Protein 1MKF (pdb70)

Foldseek 3Di:
DQWWKAFAAADCVPQDCSVQQCVPQWAPDPPALVSNLVSCVVRCVVPVPSCVSLARMEGEKEFEWDDPVVVLKTKTKDFFQPQAQQKDPLAFKTKKKKKKFADDDPDDDDDFWDKWKWKDAPPDIRTFDPRQWSDDDRTMTMGIDIGGSNRPHGRTMMMMMTNDQGHFIKMKMWTDQDSRHIHIYMYTYDHNPDDMGGFAEEEDQLCQPLVVLAACPCCVVVVQAVVNPRFDWDWPADPVADPKIKIAGNSLSNLQHYPYDGDADQKHWGMKIFQPVVADHKKKKKWKWFDPDDDDPVDGRTIIHMDMKIWDADPNRTDIDDDDVPQWDWDADPDNRMITIIGGSNRNNGTQWMWIGHTRHIYTYGSDDSD/DQWWKAFAAADCVPQDCSLVCLPPFWAPDDPALPSNLVSCVVRCVPPVCSCVSLARMEGEKEFEWDQPVVVLKTKGKDFFQPFEQQWDPDQDKTKKKKKKFADQDPDHDPDFWDKKKWKDAPVGIRTFDPRQWSDDDRGMTMGIDIDGRNSPHGRIMMMMIGNDPGHFIKMWIWTAQDSRHIHIYMYTYDHNVDDMGGFAEEEAALCAPLVVLQACVCCVVCVQAVVSVGFDWDWDADDVADPKTKIAGNSLSNLQHHPYDGDADAKDFGMKIFQLQPADHKKKKKWKWFQPDFDPPVDTDGIIHMDMKIWDQDVRATDIDDDDRDQWDWDADPDRRMITIMGHSNRSNGTQWMWIGGTRYIYTYGSDDND

Nearest PDB structures (foldseek):
  1mkf-assembly1_A  TM=1.003E+00  e=5.801E-85  Murid gammaherpesvirus 4
  8sm1-assembly1_G  TM=2.008E-01  e=3.477E-03  Human herpesvirus 4 strain B95-8
  4exk-assembly1_A-2  TM=4.218E-01  e=1.404E-01  Escherichia coli K-12
  6qub-assembly2_B  TM=1.719E-01  e=2.765E-02  Bifidobacterium bifidum
  5dmy-assembly1_C  TM=1.877E-01  e=1.187E-01  Bifidobacterium bifidum

CATH classification: 2.60.40.1330 (+1 more: 2.60.40.1340)

B-factor: mean 47.82, std 16.49, range [19.04, 99.57]

Sequence (742 aa):
HSSGVSTQSVDLSQIKRGDEIQAHCLTPAETEVTECAGILKDVLSKNLHELQGLCNVKNKMGVPWVSVEELGQEIITGRLPFPSVGGTPVNDLVRVLVVAESNTPEETPEEEFYAYVELQTELYTFGLSDDNVVFTSDYMTVWMIDIPKSYVDVGMLTRATFLEQWPGAKVTVMIPYSSTFTWCGELGAISEESAPQPSLSARSPVCKNSARYSTSKFCEVDGCTAETGMEKMSLLTPFGGPPQQAKMNTCPCYYKYSVSPLPAMDHLILADLAGLDSLTSPVYVMAAYFDSTHENPVRPSSKLYHCALQMTSHDGVWTSTSSEQCPIRLVEGQSQNVLQVRVAPTSMPNLVGVSLMLEGQQYRLEYFGDHHSSGVSTQSVDLSQIKRGDEIQAHCLTPAETEVTECAGILKDVLSKNLHELQGLCNVKNKMGVPWVSVEELGQEIITGRLPFPSVGGTPVNDLVRVLVVAESNTPEETPEEEFYAYVELQTELYTFGLSDDNVVFTSDYMTVWMIDIPKSYVDVGMLTRATFLEQWPGAKVTVMIPYSSTFTWCGELGAISEESAPQPSLSARSPVCKNSARYSTSKFCEVDGCTAETGMEKMSLLTPFGGPPQQAKMNTCPCYYKYSVSPLPAMDHLILADLAGLDSLTSPVYVMAAYFDSTHENPVRPSSKLYHCALQMTSHDGVWTSTSSEQCPIRLVEGQSQNVLQVRVAPTSMPNLVGVSLMLEGQQYRLEYFGDH

GO terms:
  GO:0005515 protein binding (F, IPI)

Solvent-accessible surface area: 32081 Å² total; per-residue (Å²): 217,28,36,26,4,46,11,69,68,42,75,52,89,143,16,112,70,0,85,62,0,32,46,43,0,5,52,51,38,79,45,118,41,97,68,1,26,42,2,0,139,45,2,0,76,147,69,58,74,28,8,72,28,4,3,6,0,51,1,38,22,0,8,13,16,84,51,28,156,96,59,42,43,28,20,0,44,6,149,3,34,3,0,5,10,2,11,3,8,27,11,86,45,8,1,2,0,0,10,0,15,11,83,89,53,172,137,131,36,174,70,153,23,107,10,73,0,28,2,54,13,122,30,41,55,2,26,1,45,127,89,0,34,3,14,94,42,120,31,4,20,0,9,1,0,0,0,16,52,16,13,5,24,77,38,4,30,0,52,0,8,0,70,72,70,13,89,37,2,67,0,18,4,2,3,14,15,34,89,106,1,9,0,0,0,9,1,6,21,26,57,84,159,43,75,79,72,91,13,53,29,44,90,19,30,5,0,128,82,29,74,101,12,45,29,40,140,118,14,142,129,16,30,2,20,38,151,81,27,2,76,87,64,51,95,26,4,61,211,76,26,43,109,14,85,0,77,16,0,23,0,0,0,1,27,30,66,23,124,30,126,41,59,106,43,129,52,3,16,0,2,26,1,36,17,1,101,67,20,131,18,10,0,5,1,1,0,1,21,30,71,87,85,183,92,61,58,7,62,22,42,14,73,3,88,24,16,22,3,30,5,20,43,101,154,65,86,26,66,40,76,102,42,143,130,9,26,3,145,11,37,79,13,195,56,58,51,38,1,24,4,67,5,44,23,111,25,0,73,43,0,6,5,4,2,6,0,0,76,20,0,1,2,5,2,4,0,21,9,73,142,218,26,32,23,3,45,11,70,68,41,73,54,98,142,19,107,79,1,88,60,0,38,40,46,0,6,47,52,41,68,55,111,39,92,73,1,27,38,2,0,144,47,0,3,83,143,65,76,95,23,9,63,26,5,5,6,0,54,1,36,23,0,8,17,17,81,47,42,157,148,117,42,50,27,20,0,46,7,157,5,35,5,0,4,12,4,9,3,37,23,106,35,28,7,1,1,0,0,9,0,15,17,91,101,26,186,153,130,44,135,63,116,21,140,22,97,0,29,1,54,14,101,41,76,52,0,23,0,37,128,86,1,31,5,20,96,41,118,38,5,13,0,4,0,0,1,0,5,37,26,33,5,19,83,46,3,25,1,54,0,19,1,58,59,68,8,67,46,2,50,0,17,2,2,2,17,16,30,82,111,2,8,0,0,0,6,0,4,19,22,64,88,160,48,74,89,67,96,15,51,32,46,96,22,24,8,0,119,98,42,66,95,14,41,12,40,136,70,11,145,122,12,19,0,29,58,156,62,21,4,84,98,57,50,96,28,8,61,203,76,20,49,103,16,80,0,81,20,1,21,0,1,0,1,24,31,58,19,81,8,120,43,47,103,72,126,57,8,16,0,1,22,1,32,12,1,98,66,18,128,15,13,0,4,0,1,0,1,20,16,57,83,93,169,70,47,46,4,80,21,68,4,55,4,85,19,18,19,5,28,3,21,46,101,164,46,83,15,67,37,68,108,53,154,116,4,23,1,150,11,51,66,21,194,57,57,50,39,1,25,3,62,2,40,20,114,25,0,68,48,0,1,6,3,2,4,0,1,79,20,0,2,2,7,2,3,0,15,21,72,160

Secondary structure (DSSP, 8-state):
--SEEEE----TTTSTTHHHHHHHHSSS--SSTHHHHHHHHHHHHH-TTGGGGG-SEEEEEEEE-EEEGGGTEEEEEE----SS----TTS-EEEEEEEEE-PPPSSPPSSPP-EEEEEE-SS-EEEE-GGGEEEEETTEEEEEEEEEGGGSSTTPEEEEEESS--TT-EEEEEEEEETTEEEEEEEEEE-TTSPPB--SEEEEETTSSGGGGSSSTTTTTTT--GGGTS--EEE-S-TTS-SS-EEEESTHHHHHH-SS-----S-EEEEEEE-GGG--S-EEEEEEEE------TTS----EEEEEEEEEEETTEEEE---SS--EEEEE-SSTTEEEEEE-GGGGGGEEEEEEEETTEEEEEESS---/--SEEEE----TTTSTTHHHHHHHTSSS--SSSHHHHHHHHHHTTT-TTGGGGG-SEEEEEEEE-EEEGGGTEEEEEE----SS----SSS-EEEEEEEEE----SSPPSS---EEEEEEETTEEEEE-GGGEEEEETTEEEEEEEEEGGGSSTT-EEEEEESS--TT-EEEEEEEEETTEEEEEEEEEE-TTSPPB--SEEEEETTSSTTTTSSGGGTTTTT-STTTTT--EEE-S-TTS-S-EEEEESTHHHHHH--S-----S-EEEEEEE-TTT--S-EEEEEEEE--S---SSS----EEEEEEEEEEETTEEEE---SS--EEEEE-SSSSEEEEEE-TTTGGGEEEEEEEETTEEEEEESS---

InterPro domains:
  IPR015296 Chemokine-binding M3, viral [PF09213] (38-404)
  IPR015950 Chemokine-binding M3, subdomain 1, viral [G3DSA:2.60.40.1330] (25-234)
  IPR015951 Chemokine-binding M3, subdomain 2, viral [G3DSA:2.60.40.1340] (235-406)
  IPR036323 Chemokine-binding M3 superfamily [SSF82046] (36-406)

Organism: Murid herpesvirus 4 (NCBI:txid33708)

Structure (mmCIF, N/CA/C/O backbone):
data_1MKF
#
_entry.id   1MKF
#
_cell.length_a   140.900
_cell.length_b   67.300
_cell.length_c   93.900
_cell.angle_alpha   90.00
_cell.angle_beta   120.40
_cell.angle_gamma   90.00
#
_symmetry.space_group_name_H-M   'C 1 2 1'
#
loop_
_entity.id
_entity.type
_entity.pdbx_description
1 polymer M3
2 water water
#
loop_
_atom_site.group_PDB
_atom_site.id
_atom_site.type_symbol
_atom_site.label_atom_id
_atom_site.label_alt_id
_atom_site.label_comp_id
_atom_site.label_asym_id
_atom_site.label_entity_id
_atom_site.label_seq_id
_atom_site.pdbx_PDB_ins_code
_atom_site.Cartn_x
_atom_site.Cartn_y
_atom_site.Cartn_z
_atom_site.occupancy
_atom_site.B_iso_or_equiv
_atom_site.auth_seq_id
_atom_site.auth_comp_id
_atom_site.auth_asym_id
_atom_site.auth_atom_id
_atom_site.pdbx_PDB_model_num
ATOM 1 N N . HIS A 1 12 ? 42.650 -11.908 74.192 1.00 59.82 12 HIS A N 1
ATOM 2 C CA . HIS A 1 12 ? 42.181 -10.511 74.410 1.00 58.61 12 HIS A CA 1
ATOM 3 C C . HIS A 1 12 ? 42.794 -9.548 73.392 1.00 55.22 12 HIS A C 1
ATOM 4 O O . HIS A 1 12 ? 43.103 -9.939 72.267 1.00 52.84 12 HIS A O 1
ATOM 11 N N . SER A 1 13 ? 42.964 -8.292 73.796 1.00 51.96 13 SER A N 1
ATOM 12 C CA . SER A 1 13 ? 43.519 -7.268 72.917 1.00 49.27 13 SER A CA 1
ATOM 13 C C . SER A 1 13 ? 45.046 -7.245 72.878 1.00 44.80 13 SER A C 1
ATOM 14 O O . SER A 1 13 ? 45.641 -6.655 71.981 1.00 45.36 13 SER A O 1
ATOM 17 N N . SER A 1 14 ? 45.678 -7.884 73.853 1.00 41.44 14 SER A N 1
ATOM 18 C CA . SER A 1 14 ? 47.132 -7.922 73.903 1.00 38.16 14 SER A CA 1
ATOM 19 C C . SER A 1 14 ? 47.620 -9.114 74.721 1.00 35.46 14 SER A C 1
ATOM 20 O O . SER A 1 14 ? 46.863 -9.696 75.502 1.00 32.46 14 SER A O 1
ATOM 23 N N . GLY A 1 15 ? 48.891 -9.460 74.535 1.00 32.08 15 GLY A N 1
ATOM 24 C CA . GLY A 1 15 ? 49.473 -10.564 75.272 1.00 29.07 15 GLY A CA 1
ATOM 25 C C . GLY A 1 15 ? 50.564 -11.283 74.505 1.00 27.96 15 GLY A C 1
ATOM 26 O O . GLY A 1 15 ? 50.876 -10.947 73.362 1.00 27.68 15 GLY A O 1
ATOM 27 N N . VAL A 1 16 ? 51.151 -12.282 75.151 1.00 27.61 16 VAL A N 1
ATOM 28 C CA . VAL A 1 16 ? 52.207 -13.079 74.551 1.00 25.11 16 VAL A CA 1
ATOM 29 C C . VAL A 1 16 ? 51.802 -14.534 74.723 1.00 28.56 16 VAL A C 1
ATOM 30 O O . VAL A 1 16 ? 51.460 -14.958 75.833 1.00 27.18 16 VAL A O 1
ATOM 34 N N . SER A 1 17 ? 51.829 -15.293 73.630 1.00 28.07 17 SER A N 1
ATOM 35 C CA . SER A 1 17 ? 51.490 -16.710 73.681 1.00 32.06 17 SER A CA 1
ATOM 36 C C . SER A 1 17 ? 52.579 -17.512 72.979 1.00 32.74 17 SER A C 1
ATOM 37 O O . SER A 1 17 ? 53.280 -17.000 72.098 1.00 32.91 17 SER A O 1
ATOM 40 N N . THR A 1 18 ? 52.710 -18.773 73.368 1.00 32.26 18 THR A N 1
ATOM 41 C CA . THR A 1 18 ? 53.711 -19.652 72.781 1.00 31.51 18 THR A CA 1
ATOM 42 C C . THR A 1 18 ? 53.084 -20.980 72.352 1.00 34.02 18 THR A C 1
ATOM 43 O O . THR A 1 18 ? 51.957 -21.295 72.721 1.00 32.61 18 THR A O 1
ATOM 47 N N . GLN A 1 19 ? 53.820 -21.762 71.574 1.00 35.97 19 GLN A N 1
ATOM 48 C CA . GLN A 1 19 ? 53.317 -23.052 71.131 1.00 38.51 19 GLN A CA 1
ATOM 49 C C . GLN A 1 19 ? 54.386 -23.769 70.337 1.00 39.48 19 GLN A C 1
ATOM 50 O O . GLN A 1 19 ? 55.278 -23.137 69.771 1.00 38.29 19 GLN A O 1
ATOM 56 N N . SER A 1 20 ? 54.293 -25.093 70.303 1.00 38.95 20 SER A N 1
ATOM 57 C CA . SER A 1 20 ? 55.239 -25.891 69.553 1.00 40.17 20 SER A CA 1
ATOM 58 C C . SER A 1 20 ? 54.833 -25.798 68.096 1.00 41.00 20 SER A C 1
ATOM 59 O O . SER A 1 20 ? 53.666 -25.560 67.784 1.00 42.60 20 SER A O 1
ATOM 62 N N . VAL A 1 21 ? 55.796 -25.960 67.204 1.00 41.25 21 VAL A N 1
ATOM 63 C CA . VAL A 1 21 ? 55.514 -25.911 65.783 1.00 43.63 21 VAL A CA 1
ATOM 64 C C . VAL A 1 21 ? 56.107 -27.152 65.132 1.00 47.28 21 VAL A C 1
ATOM 65 O O . VAL A 1 21 ? 57.302 -27.421 65.252 1.00 46.49 21 VAL A O 1
ATOM 69 N N . ASP A 1 22 ? 55.250 -27.913 64.458 1.00 51.57 22 ASP A N 1
ATOM 70 C CA . ASP A 1 22 ? 55.655 -29.136 63.772 1.00 54.32 22 ASP A CA 1
ATOM 71 C C . ASP A 1 22 ? 55.158 -29.018 62.341 1.00 55.92 22 ASP A C 1
ATOM 72 O O . ASP A 1 22 ? 53.959 -29.106 62.086 1.00 57.76 22 ASP A O 1
ATOM 77 N N . LEU A 1 23 ? 56.071 -28.802 61.405 1.00 58.18 23 LEU A N 1
ATOM 78 C CA . LEU A 1 23 ? 55.682 -28.663 60.007 1.00 61.66 23 LEU A CA 1
ATOM 79 C C . LEU A 1 23 ? 54.950 -29.890 59.458 1.00 63.54 23 LEU A C 1
ATOM 80 O O . LEU A 1 23 ? 54.619 -29.945 58.273 1.00 63.80 23 LEU A O 1
ATOM 85 N N . SER A 1 24 ? 54.700 -30.865 60.328 1.00 65.36 24 SER A N 1
ATOM 86 C CA . SER A 1 24 ? 54.002 -32.091 59.947 1.00 66.86 24 SER A CA 1
ATOM 87 C C . SER A 1 24 ? 52.491 -31.891 60.008 1.00 67.30 24 SER A C 1
ATOM 88 O O . SER A 1 24 ? 51.758 -32.361 59.140 1.00 67.45 24 SER A O 1
ATOM 91 N N . GLN A 1 25 ? 52.036 -31.190 61.043 1.00 67.39 25 GLN A N 1
ATOM 92 C CA . GLN A 1 25 ? 50.613 -30.942 61.245 1.00 67.63 25 GLN A CA 1
ATOM 93 C C . GLN A 1 25 ? 50.093 -29.822 60.360 1.00 66.21 25 GLN A C 1
ATOM 94 O O . GLN A 1 25 ? 48.885 -29.646 60.215 1.00 66.50 25 GLN A O 1
ATOM 100 N N . ILE A 1 26 ? 51.006 -29.065 59.771 1.00 64.36 26 ILE A N 1
ATOM 101 C CA . ILE A 1 26 ? 50.621 -27.956 58.916 1.00 63.60 26 ILE A CA 1
ATOM 102 C C . ILE A 1 26 ? 50.587 -28.382 57.458 1.00 63.53 26 ILE A C 1
ATOM 103 O O . ILE A 1 26 ? 51.581 -28.868 56.922 1.00 63.37 26 ILE A O 1
ATOM 108 N N . LYS A 1 27 ? 49.432 -28.200 56.824 1.00 62.47 27 LYS A N 1
ATOM 109 C CA . LYS A 1 27 ? 49.263 -28.580 55.429 1.00 62.00 27 LYS A CA 1
ATOM 110 C C . LYS A 1 27 ? 50.289 -27.875 54.553 1.00 60.41 27 LYS A C 1
ATOM 111 O O . LYS A 1 27 ? 50.227 -26.656 54.356 1.00 58.84 27 LYS A O 1
ATOM 117 N N . ARG A 1 28 ? 51.230 -28.661 54.034 1.00 57.83 28 ARG A N 1
ATOM 118 C CA . ARG A 1 28 ? 52.294 -28.155 53.179 1.00 56.24 28 ARG A CA 1
ATOM 119 C C . ARG A 1 28 ? 53.159 -27.135 53.922 1.00 55.48 28 ARG A C 1
ATOM 120 O O . ARG A 1 28 ? 53.596 -26.140 53.345 1.00 54.01 28 ARG A O 1
ATOM 128 N N . GLY A 1 29 ? 53.406 -27.398 55.204 1.00 55.86 29 GLY A N 1
ATOM 129 C CA . GLY A 1 29 ? 54.211 -26.500 56.016 1.00 56.89 29 GLY A CA 1
ATOM 130 C C . GLY A 1 29 ? 55.610 -26.313 55.462 1.00 57.76 29 GLY A C 1
ATOM 131 O O . GLY A 1 29 ? 56.102 -25.189 55.335 1.00 56.40 29 GLY A O 1
ATOM 132 N N . ASP A 1 30 ? 56.246 -27.429 55.121 1.00 57.06 30 ASP A N 1
ATOM 133 C CA . ASP A 1 30 ? 57.593 -27.415 54.574 1.00 56.91 30 ASP A CA 1
ATOM 134 C C . ASP A 1 30 ? 57.702 -26.499 53.359 1.00 55.15 30 ASP A C 1
ATOM 135 O O . ASP A 1 30 ? 58.658 -25.731 53.238 1.00 54.92 30 ASP A O 1
ATOM 140 N N . GLU A 1 31 ? 56.724 -26.572 52.463 1.00 53.22 31 GLU A N 1
ATOM 141 C CA . GLU A 1 31 ? 56.738 -25.732 51.272 1.00 52.34 31 GLU A CA 1
ATOM 142 C C . GLU A 1 31 ? 56.508 -24.275 51.649 1.00 52.30 31 GLU A C 1
ATOM 143 O O . GLU A 1 31 ? 57.086 -23.369 51.049 1.00 53.93 31 GLU A O 1
ATOM 149 N N . ILE A 1 32 ? 55.648 -24.046 52.635 1.00 51.26 32 ILE A N 1
ATOM 150 C CA . ILE A 1 32 ? 55.355 -22.686 53.070 1.00 51.09 32 ILE A CA 1
ATOM 151 C C . ILE A 1 32 ? 56.616 -22.044 53.628 1.00 50.03 32 ILE A C 1
ATOM 152 O O . ILE A 1 32 ? 57.020 -20.959 53.209 1.00 48.89 32 ILE A O 1
ATOM 157 N N . GLN A 1 33 ? 57.238 -22.738 54.572 1.00 51.36 33 GLN A N 1
ATOM 158 C CA . GLN A 1 33 ? 58.449 -22.252 55.205 1.00 52.11 33 GLN A CA 1
ATOM 159 C C . GLN A 1 33 ? 59.566 -22.078 54.184 1.00 51.10 33 GLN A C 1
ATOM 160 O O . GLN A 1 33 ? 60.280 -21.076 54.200 1.00 50.68 33 GLN A O 1
ATOM 166 N N . ALA A 1 34 ? 59.702 -23.046 53.284 1.00 49.86 34 ALA A N 1
ATOM 167 C CA . ALA A 1 34 ? 60.750 -22.993 52.271 1.00 48.00 34 ALA A CA 1
ATOM 168 C C . ALA A 1 34 ? 60.497 -22.014 51.136 1.00 46.95 34 ALA A C 1
ATOM 169 O O . ALA A 1 34 ? 61.428 -21.642 50.431 1.00 49.43 34 ALA A O 1
ATOM 171 N N . HIS A 1 35 ? 59.257 -21.582 50.947 1.00 44.80 35 HIS A N 1
ATOM 172 C CA . HIS A 1 35 ? 58.975 -20.662 49.850 1.00 44.69 35 HIS A CA 1
ATOM 173 C C . HIS A 1 35 ? 58.341 -19.338 50.234 1.00 43.19 35 HIS A C 1
ATOM 174 O O . HIS A 1 35 ? 58.388 -18.380 49.460 1.00 42.53 35 HIS A O 1
ATOM 181 N N . CYS A 1 36 ? 57.746 -19.277 51.419 1.00 43.99 36 CYS A N 1
ATOM 182 C CA . CYS A 1 36 ? 57.101 -18.048 51.872 1.00 44.54 36 CYS A CA 1
ATOM 183 C C . CYS A 1 36 ? 57.809 -17.411 53.067 1.00 43.32 36 CYS A C 1
ATOM 184 O O . CYS A 1 36 ? 57.656 -16.217 53.319 1.00 44.36 36 CYS A O 1
ATOM 187 N N . LEU A 1 37 ? 58.561 -18.214 53.811 1.00 42.28 37 LEU A N 1
ATOM 188 C CA . LEU A 1 37 ? 59.272 -17.725 54.985 1.00 42.62 37 LEU A CA 1
ATOM 189 C C . LEU A 1 37 ? 60.780 -17.958 54.903 1.00 41.58 37 LEU A C 1
ATOM 190 O O . LEU A 1 37 ? 61.454 -18.115 55.924 1.00 42.12 37 LEU A O 1
ATOM 195 N N . THR A 1 38 ? 61.293 -17.966 53.677 1.00 39.94 38 THR A N 1
ATOM 196 C CA . THR A 1 38 ? 62.710 -18.163 53.409 1.00 38.47 38 THR A CA 1
ATOM 197 C C . THR A 1 38 ? 63.032 -17.434 52.100 1.00 40.46 38 THR A C 1
ATOM 198 O O . THR A 1 38 ? 62.375 -17.654 51.081 1.00 40.30 38 THR A O 1
ATOM 202 N N . PRO A 1 39 ? 64.035 -16.541 52.108 1.00 40.46 39 PRO A N 1
ATOM 203 C CA . PRO A 1 39 ? 64.323 -15.863 50.841 1.00 41.51 39 PRO A CA 1
ATOM 204 C C . PRO A 1 39 ? 64.743 -16.869 49.771 1.00 41.46 39 PRO A C 1
ATOM 205 O O . PRO A 1 39 ? 65.732 -17.588 49.922 1.00 38.00 39 PRO A O 1
ATOM 209 N N . ALA A 1 40 ? 63.950 -16.927 48.707 1.00 44.61 40 ALA A N 1
ATOM 210 C CA . ALA A 1 40 ? 64.188 -17.833 47.590 1.00 46.35 40 ALA A CA 1
ATOM 211 C C . ALA A 1 40 ? 63.726 -17.131 46.309 1.00 47.57 40 ALA A C 1
ATOM 212 O O . ALA A 1 40 ? 64.173 -16.020 46.023 1.00 47.05 40 ALA A O 1
ATOM 214 N N . GLU A 1 41 ? 62.831 -17.763 45.550 1.00 49.51 41 GLU A N 1
ATOM 215 C CA . GLU A 1 41 ? 62.329 -17.158 44.314 1.00 51.33 41 GLU A CA 1
ATOM 216 C C . GLU A 1 41 ? 61.856 -15.740 44.600 1.00 52.11 41 GLU A C 1
ATOM 217 O O . GLU A 1 41 ? 61.042 -15.529 45.497 1.00 52.49 41 GLU A O 1
ATOM 223 N N . THR A 1 42 ? 62.356 -14.772 43.835 1.00 53.86 42 THR A N 1
ATOM 224 C CA . THR A 1 42 ? 61.972 -13.376 44.032 1.00 55.65 42 THR A CA 1
ATOM 225 C C . THR A 1 42 ? 60.655 -13.009 43.359 1.00 56.75 42 THR A C 1
ATOM 226 O O . THR A 1 42 ? 60.397 -11.838 43.083 1.00 57.55 42 THR A O 1
ATOM 230 N N . GLU A 1 43 ? 59.825 -14.009 43.089 1.00 58.21 43 GLU A N 1
ATOM 231 C CA . GLU A 1 43 ? 58.526 -13.766 42.480 1.00 59.86 43 GLU A CA 1
ATOM 232 C C . GLU A 1 43 ? 57.438 -14.471 43.277 1.00 59.22 43 GLU A C 1
ATOM 233 O O . GLU A 1 43 ? 57.526 -15.666 43.551 1.00 59.58 43 GLU A O 1
ATOM 239 N N . VAL A 1 44 ? 56.418 -13.705 43.648 1.00 59.12 44 VAL A N 1
ATOM 240 C CA . VAL A 1 44 ? 55.287 -14.193 44.432 1.00 58.39 44 VAL A CA 1
ATOM 241 C C . VAL A 1 44 ? 54.715 -15.530 43.966 1.00 57.84 44 VAL A C 1
ATOM 242 O O . VAL A 1 44 ? 54.126 -16.271 44.753 1.00 57.37 44 VAL A O 1
ATOM 246 N N . THR A 1 45 ? 54.891 -15.827 42.685 1.00 57.83 45 THR A N 1
ATOM 247 C CA . THR A 1 45 ? 54.389 -17.060 42.088 1.00 58.56 45 THR A CA 1
ATOM 248 C C . THR A 1 45 ? 54.416 -18.294 42.989 1.00 58.68 45 THR A C 1
ATOM 249 O O . THR A 1 45 ? 53.371 -18.773 43.436 1.00 59.81 45 THR A O 1
ATOM 253 N N . GLU A 1 46 ? 55.612 -18.809 43.243 1.00 58.36 46 GLU A N 1
ATOM 254 C CA . GLU A 1 46 ? 55.788 -20.007 44.056 1.00 58.39 46 GLU A CA 1
ATOM 255 C C . GLU A 1 46 ? 55.085 -19.995 45.414 1.00 56.59 46 GLU A C 1
ATOM 256 O O . GLU A 1 46 ? 54.487 -20.998 45.806 1.00 56.68 46 GLU A O 1
ATOM 262 N N . CYS A 1 47 ? 55.155 -18.880 46.139 1.00 55.20 47 CYS A N 1
ATOM 263 C CA . CYS A 1 47 ? 54.509 -18.814 47.449 1.00 52.31 47 CYS A CA 1
ATOM 264 C C . CYS A 1 47 ? 52.989 -18.676 47.333 1.00 52.33 47 CYS A C 1
ATOM 265 O O . CYS A 1 47 ? 52.245 -19.343 48.056 1.00 50.13 47 CYS A O 1
ATOM 268 N N . ALA A 1 48 ? 52.534 -17.814 46.425 1.00 51.09 48 ALA A N 1
ATOM 269 C CA . ALA A 1 48 ? 51.100 -17.604 46.223 1.00 51.92 48 ALA A CA 1
ATOM 270 C C . ALA A 1 48 ? 50.407 -18.920 45.876 1.00 52.32 48 ALA A C 1
ATOM 271 O O . ALA A 1 48 ? 49.272 -19.176 46.296 1.00 50.60 48 ALA A O 1
ATOM 273 N N . GLY A 1 49 ? 51.099 -19.748 45.102 1.00 52.42 49 GLY A N 1
ATOM 274 C CA . GLY A 1 49 ? 50.543 -21.026 44.713 1.00 51.07 49 GLY A CA 1
ATOM 275 C C . GLY A 1 49 ? 50.236 -21.854 45.936 1.00 51.30 49 GLY A C 1
ATOM 276 O O . GLY A 1 49 ? 49.122 -22.351 46.097 1.00 53.26 49 GLY A O 1
ATOM 277 N N . ILE A 1 50 ? 51.223 -21.998 46.810 1.00 49.64 50 ILE A N 1
ATOM 278 C CA . ILE A 1 50 ? 51.046 -22.782 48.023 1.00 50.24 50 ILE A CA 1
ATOM 279 C C . ILE A 1 50 ? 49.903 -22.242 48.878 1.00 51.75 50 ILE A C 1
ATOM 280 O O . ILE A 1 50 ? 49.016 -22.993 49.295 1.00 51.22 50 ILE A O 1
ATOM 285 N N . LEU A 1 51 ? 49.920 -20.938 49.131 1.00 52.33 51 LEU A N 1
ATOM 286 C CA . LEU A 1 51 ? 48.888 -20.314 49.952 1.00 53.20 51 LEU A CA 1
ATOM 287 C C . LEU A 1 51 ? 47.493 -20.379 49.322 1.00 54.99 51 LEU A C 1
ATOM 288 O O . LEU A 1 51 ? 46.507 -20.597 50.027 1.00 55.10 51 LEU A O 1
ATOM 293 N N . LYS A 1 52 ? 47.411 -20.191 48.005 1.00 56.83 52 LYS A N 1
ATOM 294 C CA . LYS A 1 52 ? 46.130 -20.253 47.297 1.00 58.76 52 LYS A CA 1
ATOM 295 C C . LYS A 1 52 ? 45.439 -21.569 47.641 1.00 58.87 52 LYS A C 1
ATOM 296 O O . LYS A 1 52 ? 44.237 -21.608 47.907 1.00 58.81 52 LYS A O 1
ATOM 302 N N . ASP A 1 53 ? 46.221 -22.643 47.640 1.00 57.67 53 ASP A N 1
ATOM 303 C CA . ASP A 1 53 ? 45.718 -23.968 47.959 1.00 58.59 53 ASP A CA 1
ATOM 304 C C . ASP A 1 53 ? 45.440 -24.141 49.460 1.00 58.12 53 ASP A C 1
ATOM 305 O O . ASP A 1 53 ? 44.310 -24.421 49.869 1.00 58.00 53 ASP A O 1
ATOM 310 N N . VAL A 1 54 ? 46.475 -23.955 50.271 1.00 56.51 54 VAL A N 1
ATOM 311 C CA . VAL A 1 54 ? 46.376 -24.113 51.716 1.00 55.27 54 VAL A CA 1
ATOM 312 C C . VAL A 1 54 ? 45.434 -23.162 52.459 1.00 54.20 54 VAL A C 1
ATOM 313 O O . VAL A 1 54 ? 44.625 -23.607 53.274 1.00 53.21 54 VAL A O 1
ATOM 317 N N . LEU A 1 55 ? 45.533 -21.863 52.193 1.00 53.49 55 LEU A N 1
ATOM 318 C CA . LEU A 1 55 ? 44.690 -20.890 52.890 1.00 54.31 55 LEU A CA 1
ATOM 319 C C . LEU A 1 55 ? 43.218 -20.864 52.495 1.00 54.44 55 LEU A C 1
ATOM 320 O O . LEU A 1 55 ? 42.382 -20.382 53.258 1.00 52.68 55 LEU A O 1
ATOM 325 N N . SER A 1 56 ? 42.898 -21.369 51.308 1.00 55.32 56 SER A N 1
ATOM 326 C CA . SER A 1 56 ? 41.509 -21.411 50.861 1.00 56.61 56 SER A CA 1
ATOM 327 C C . SER A 1 56 ? 40.798 -22.499 51.650 1.00 56.49 56 SER A C 1
ATOM 328 O O . SER A 1 56 ? 39.580 -22.474 51.811 1.00 56.64 56 SER A O 1
ATOM 331 N N . LYS A 1 57 ? 41.578 -23.453 52.142 1.00 57.20 57 LYS A N 1
ATOM 332 C CA . LYS A 1 57 ? 41.046 -24.558 52.924 1.00 58.03 57 LYS A CA 1
ATOM 333 C C . LYS A 1 57 ? 40.940 -24.120 54.382 1.00 57.75 57 LYS A C 1
ATOM 334 O O . LYS A 1 57 ? 39.916 -24.335 55.036 1.00 57.75 57 LYS A O 1
ATOM 340 N N . ASN A 1 58 ? 42.002 -23.494 54.881 1.00 57.16 58 ASN A N 1
ATOM 341 C CA . ASN A 1 58 ? 42.030 -22.993 56.252 1.00 55.26 58 ASN A CA 1
ATOM 342 C C . ASN A 1 58 ? 42.663 -21.610 56.261 1.00 54.94 58 ASN A C 1
ATOM 343 O O . ASN A 1 58 ? 43.872 -21.456 56.425 1.00 53.18 58 ASN A O 1
ATOM 348 N N . LEU A 1 59 ? 41.812 -20.611 56.077 1.00 53.35 59 LEU A N 1
ATOM 349 C CA . LEU A 1 59 ? 42.200 -19.209 56.034 1.00 52.88 59 LEU A CA 1
ATOM 350 C C . LEU A 1 59 ? 43.262 -18.779 57.062 1.00 51.67 59 LEU A C 1
ATOM 351 O O . LEU A 1 59 ? 44.085 -17.909 56.777 1.00 50.76 59 LEU A O 1
ATOM 356 N N . HIS A 1 60 ? 43.251 -19.392 58.242 1.00 49.40 60 HIS A N 1
ATOM 357 C CA . HIS A 1 60 ? 44.195 -19.033 59.299 1.00 47.73 60 HIS A CA 1
ATOM 358 C C . HIS A 1 60 ? 45.295 -20.056 59.562 1.00 45.50 60 HIS A C 1
ATOM 359 O O . HIS A 1 60 ? 45.818 -20.140 60.670 1.00 43.39 60 HIS A O 1
ATOM 366 N N . GLU A 1 61 ? 45.649 -20.824 58.540 1.00 43.33 61 GLU A N 1
ATOM 367 C CA . GLU A 1 61 ? 46.681 -21.842 58.674 1.00 43.19 61 GLU A CA 1
ATOM 368 C C . GLU A 1 61 ? 47.995 -21.263 59.217 1.00 41.07 61 GLU A C 1
ATOM 369 O O . GLU A 1 61 ? 48.567 -21.792 60.167 1.00 39.40 61 GLU A O 1
ATOM 375 N N . LEU A 1 62 ? 48.455 -20.169 58.623 1.00 39.06 62 LEU A N 1
ATOM 376 C CA . LEU A 1 62 ? 49.716 -19.545 59.030 1.00 39.20 62 LEU A CA 1
ATOM 377 C C . LEU A 1 62 ? 49.964 -19.418 60.539 1.00 38.45 62 LEU A C 1
ATOM 378 O O . LEU A 1 62 ? 51.109 -19.531 60.986 1.00 39.17 62 LEU A O 1
ATOM 383 N N . GLN A 1 63 ? 48.913 -19.191 61.322 1.00 37.06 63 GLN A N 1
ATOM 384 C CA . GLN A 1 63 ? 49.059 -19.062 62.775 1.00 38.09 63 GLN A CA 1
ATOM 385 C C . GLN A 1 63 ? 49.788 -20.257 63.403 1.00 37.77 63 GLN A C 1
ATOM 386 O O . GLN A 1 63 ? 50.407 -20.136 64.461 1.00 35.61 63 GLN A O 1
ATOM 392 N N . GLY A 1 64 ? 49.702 -21.413 62.754 1.00 36.78 64 GLY A N 1
ATOM 393 C CA . GLY A 1 64 ? 50.348 -22.605 63.280 1.00 34.76 64 GLY A CA 1
ATOM 394 C C . GLY A 1 64 ? 51.863 -22.550 63.202 1.00 32.61 64 GLY A C 1
ATOM 395 O O . GLY A 1 64 ? 52.566 -23.277 63.901 1.00 30.06 64 GLY A O 1
ATOM 396 N N . LEU A 1 65 ? 52.366 -21.672 62.347 1.00 34.34 65 LEU A N 1
ATOM 397 C CA . LEU A 1 65 ? 53.796 -21.504 62.171 1.00 34.28 65 LEU A CA 1
ATOM 398 C C . LEU A 1 65 ? 54.414 -20.561 63.210 1.00 35.83 65 LEU A C 1
ATOM 399 O O . LEU A 1 65 ? 55.639 -20.455 63.306 1.00 37.08 65 LEU A O 1
ATOM 404 N N . CYS A 1 66 ? 53.573 -19.872 63.981 1.00 33.97 66 CYS A N 1
ATOM 405 C CA . CYS A 1 66 ? 54.074 -18.947 64.993 1.00 32.96 66 CYS A CA 1
ATOM 406 C C . CYS A 1 66 ? 54.476 -19.690 66.267 1.00 32.28 66 CYS A C 1
ATOM 407 O O . CYS A 1 66 ? 53.618 -20.225 66.965 1.00 31.73 66 CYS A O 1
ATOM 410 N N . ASN A 1 67 ? 55.777 -19.739 66.563 1.00 31.29 67 ASN A N 1
ATOM 411 C CA . ASN A 1 67 ? 56.254 -20.387 67.781 1.00 28.72 67 ASN A CA 1
ATOM 412 C C . ASN A 1 67 ? 55.871 -19.467 68.933 1.00 29.70 67 ASN A C 1
ATOM 413 O O . ASN A 1 67 ? 55.538 -19.916 70.035 1.00 29.97 67 ASN A O 1
ATOM 418 N N . VAL A 1 68 ? 55.944 -18.167 68.676 1.00 30.00 68 VAL A N 1
ATOM 419 C CA . VAL A 1 68 ? 55.575 -17.165 69.672 1.00 28.80 68 VAL A CA 1
ATOM 420 C C . VAL A 1 68 ? 54.716 -16.115 68.975 1.00 29.62 68 VAL A C 1
ATOM 421 O O . VAL A 1 68 ? 54.965 -15.769 67.821 1.00 30.95 68 VAL A O 1
ATOM 425 N N . LYS A 1 69 ? 53.689 -15.637 69.668 1.00 31.17 69 LYS A N 1
ATOM 426 C CA . LYS A 1 69 ? 52.809 -14.596 69.141 1.00 31.04 69 LYS A CA 1
ATOM 427 C C . LYS A 1 69 ? 52.773 -13.482 70.192 1.00 29.83 69 LYS A C 1
ATOM 428 O O . LYS A 1 69 ? 52.457 -13.709 71.369 1.00 27.03 69 LYS A O 1
ATOM 434 N N . ASN A 1 70 ? 53.114 -12.274 69.764 1.00 28.97 70 ASN A N 1
ATOM 435 C CA . ASN A 1 70 ? 53.152 -11.129 70.665 1.00 26.62 70 ASN A CA 1
ATOM 436 C C . ASN A 1 70 ? 52.235 -10.073 70.080 1.00 27.50 70 ASN A C 1
ATOM 437 O O . ASN A 1 70 ? 52.514 -9.542 69.003 1.00 26.60 70 ASN A O 1
ATOM 442 N N . LYS A 1 71 ? 51.138 -9.764 70.769 1.00 27.84 71 LYS A N 1
ATOM 443 C CA . LYS A 1 71 ? 50.218 -8.774 70.226 1.00 29.81 71 LYS A CA 1
ATOM 444 C C . LYS A 1 71 ? 49.918 -7.600 71.121 1.00 27.66 71 LYS A C 1
ATOM 445 O O . LYS A 1 71 ? 49.935 -7.708 72.340 1.00 26.57 71 LYS A O 1
ATOM 451 N N . MET A 1 72 ? 49.638 -6.470 70.488 1.00 27.40 72 MET A N 1
ATOM 452 C CA . MET A 1 72 ? 49.323 -5.251 71.209 1.00 30.41 72 MET A CA 1
ATOM 453 C C . MET A 1 72 ? 47.991 -4.725 70.694 1.00 30.82 72 MET A C 1
ATOM 454 O O . MET A 1 72 ? 47.611 -4.979 69.548 1.00 29.99 72 MET A O 1
ATOM 459 N N . GLY A 1 73 ? 47.270 -4.021 71.556 1.00 30.77 73 GLY A N 1
ATOM 460 C CA . GLY A 1 73 ? 46.002 -3.454 71.152 1.00 31.53 73 GLY A CA 1
ATOM 461 C C . GLY A 1 73 ? 46.303 -2.016 70.792 1.00 30.49 73 GLY A C 1
ATOM 462 O O . GLY A 1 73 ? 46.813 -1.270 71.620 1.00 30.56 73 GLY A O 1
ATOM 463 N N . VAL A 1 74 ? 46.006 -1.624 69.562 1.00 30.68 74 VAL A N 1
ATOM 464 C CA . VAL A 1 74 ? 46.281 -0.264 69.134 1.00 31.38 74 VAL A CA 1
ATOM 465 C C . VAL A 1 74 ? 45.028 0.426 68.581 1.00 32.35 74 VAL A C 1
ATOM 466 O O . VAL A 1 74 ? 44.313 -0.116 67.736 1.00 32.45 74 VAL A O 1
ATOM 470 N N . PRO A 1 75 ? 44.753 1.642 69.068 1.00 31.56 75 PRO A N 1
ATOM 471 C CA . PRO A 1 75 ? 43.613 2.491 68.706 1.00 33.17 75 PRO A CA 1
ATOM 472 C C . PRO A 1 75 ? 43.538 2.954 67.260 1.00 33.67 75 PRO A C 1
ATOM 473 O O . PRO A 1 75 ? 44.541 3.300 66.650 1.00 33.27 75 PRO A O 1
ATOM 477 N N . TRP A 1 76 ? 42.333 2.947 66.706 1.00 34.71 76 TRP A N 1
ATOM 478 C CA . TRP A 1 76 ? 42.148 3.429 65.347 1.00 35.20 76 TRP A CA 1
ATOM 479 C C . TRP A 1 76 ? 42.501 4.906 65.365 1.00 36.86 76 TRP A C 1
ATOM 480 O O . TRP A 1 76 ? 42.181 5.606 66.327 1.00 38.14 76 TRP A O 1
ATOM 491 N N . VAL A 1 77 ? 43.164 5.381 64.318 1.00 40.34 77 VAL A N 1
ATOM 492 C CA . VAL A 1 77 ? 43.487 6.802 64.216 1.00 43.53 77 VAL A CA 1
ATOM 493 C C . VAL A 1 77 ? 42.863 7.302 62.911 1.00 47.67 77 VAL A C 1
ATOM 494 O O . VAL A 1 77 ? 43.268 6.895 61.820 1.00 47.40 77 VAL A O 1
ATOM 498 N N . SER A 1 78 ? 41.879 8.187 63.027 1.00 50.97 78 SER A N 1
ATOM 499 C CA . SER A 1 78 ? 41.198 8.708 61.856 1.00 54.22 78 SER A CA 1
ATOM 500 C C . SER A 1 78 ? 41.974 9.777 61.094 1.00 56.53 78 SER A C 1
ATOM 501 O O . SER A 1 78 ? 42.565 10.681 61.682 1.00 55.99 78 SER A O 1
ATOM 504 N N . VAL A 1 79 ? 41.976 9.642 59.775 1.00 59.19 79 VAL A N 1
ATOM 505 C CA . VAL A 1 79 ? 42.601 10.602 58.893 1.00 62.10 79 VAL A CA 1
ATOM 506 C C . VAL A 1 79 ? 41.460 11.023 57.999 1.00 63.02 79 VAL A C 1
ATOM 507 O O . VAL A 1 79 ? 41.490 10.827 56.779 1.00 61.69 79 VAL A O 1
ATOM 511 N N . GLU A 1 80 ? 40.424 11.555 58.639 1.00 65.71 80 GLU A N 1
ATOM 512 C CA . GLU A 1 80 ? 39.234 12.033 57.945 1.00 68.41 80 GLU A CA 1
ATOM 513 C C . GLU A 1 80 ? 39.593 12.727 56.641 1.00 67.55 80 GLU A C 1
ATOM 514 O O . GLU A 1 80 ? 38.958 12.506 55.624 1.00 67.84 80 GLU A O 1
ATOM 520 N N . GLU A 1 81 ? 40.645 13.538 56.681 1.00 67.03 81 GLU A N 1
ATOM 521 C CA . GLU A 1 81 ? 41.118 14.301 55.505 1.00 66.91 81 GLU A CA 1
ATOM 522 C C . GLU A 1 81 ? 41.182 13.427 54.269 1.00 64.24 81 GLU A C 1
ATOM 523 O O . GLU A 1 81 ? 40.670 13.787 53.210 1.00 64.95 81 GLU A O 1
ATOM 529 N N . LEU A 1 82 ? 41.819 12.274 54.426 1.00 60.92 82 LEU A N 1
ATOM 530 C CA . LEU A 1 82 ? 41.990 11.326 53.346 1.00 56.66 82 LEU A CA 1
ATOM 531 C C . LEU A 1 82 ? 40.929 10.235 53.374 1.00 54.61 82 LEU A C 1
ATOM 532 O O . LEU A 1 82 ? 40.904 9.372 52.498 1.00 52.85 82 LEU A O 1
ATOM 537 N N . GLY A 1 83 ? 40.057 10.270 54.376 1.00 51.86 83 GLY A N 1
ATOM 538 C CA . GLY A 1 83 ? 39.041 9.243 54.472 1.00 48.23 83 GLY A CA 1
ATOM 539 C C . GLY A 1 83 ? 39.693 7.924 54.853 1.00 46.16 83 GLY A C 1
ATOM 540 O O . GLY A 1 83 ? 39.301 6.852 54.389 1.00 44.43 83 GLY A O 1
ATOM 541 N N . GLN A 1 84 ? 40.710 8.000 55.701 1.00 43.94 84 GLN A N 1
ATOM 542 C CA . GLN A 1 84 ? 41.410 6.803 56.130 1.00 43.67 84 GLN A CA 1
ATOM 543 C C . GLN A 1 84 ? 41.270 6.500 57.620 1.00 42.39 84 GLN A C 1
ATOM 544 O O . GLN A 1 84 ? 40.994 7.384 58.441 1.00 40.52 84 GLN A O 1
ATOM 550 N N . GLU A 1 85 ? 41.454 5.225 57.947 1.00 41.56 85 GLU A N 1
ATOM 551 C CA . GLU A 1 85 ? 41.411 4.748 59.328 1.00 41.11 85 GLU A CA 1
ATOM 552 C C . GLU A 1 85 ? 42.717 3.956 59.452 1.00 40.01 85 GLU A C 1
ATOM 553 O O . GLU A 1 85 ? 42.928 2.938 58.776 1.00 36.23 85 GLU A O 1
ATOM 559 N N . ILE A 1 86 ? 43.598 4.431 60.318 1.00 38.60 86 ILE A N 1
ATOM 560 C CA . ILE A 1 86 ? 44.902 3.804 60.445 1.00 39.28 86 ILE A CA 1
ATOM 561 C C . ILE A 1 86 ? 45.305 3.295 61.820 1.00 37.60 86 ILE A C 1
ATOM 562 O O . ILE A 1 86 ? 44.913 3.852 62.843 1.00 37.90 86 ILE A O 1
ATOM 567 N N . ILE A 1 87 ? 46.087 2.221 61.836 1.00 36.35 87 ILE A N 1
ATOM 568 C CA . ILE A 1 87 ? 46.616 1.711 63.095 1.00 35.88 87 ILE A CA 1
ATOM 569 C C . ILE A 1 87 ? 48.118 1.546 62.899 1.00 36.21 87 ILE A C 1
ATOM 570 O O . ILE A 1 87 ? 48.571 1.042 61.866 1.00 36.71 87 ILE A O 1
ATOM 575 N N . THR A 1 88 ? 48.886 2.002 63.880 1.00 34.53 88 THR A N 1
ATOM 576 C CA . THR A 1 88 ? 50.337 1.902 63.832 1.00 35.09 88 THR A CA 1
ATOM 577 C C . THR A 1 88 ? 50.828 1.326 65.153 1.00 34.36 88 THR A C 1
ATOM 578 O O . THR A 1 88 ? 50.136 1.384 66.168 1.00 32.00 88 THR A O 1
ATOM 582 N N . GLY A 1 89 ? 52.027 0.761 65.135 1.00 33.73 89 GLY A N 1
ATOM 583 C CA . GLY A 1 89 ? 52.569 0.200 66.349 1.00 32.44 89 GLY A CA 1
ATOM 584 C C . GLY A 1 89 ? 54.021 -0.200 66.204 1.00 32.55 89 GLY A C 1
ATOM 585 O O . GLY A 1 89 ? 54.460 -0.631 65.128 1.00 32.13 89 GLY A O 1
ATOM 586 N N . ARG A 1 90 ? 54.762 -0.051 67.297 1.00 32.08 90 ARG A N 1
ATOM 587 C CA . ARG A 1 90 ? 56.169 -0.416 67.345 1.00 30.91 90 ARG A CA 1
ATOM 588 C C . ARG A 1 90 ? 56.265 -1.798 67.998 1.00 27.75 90 ARG A C 1
ATOM 589 O O . ARG A 1 90 ? 56.335 -1.911 69.218 1.00 27.32 90 ARG A O 1
ATOM 597 N N . LEU A 1 91 ? 56.268 -2.847 67.184 1.00 26.76 91 LEU A N 1
ATOM 598 C CA . LEU A 1 91 ? 56.349 -4.207 67.703 1.00 26.81 91 LEU A CA 1
ATOM 599 C C . LEU A 1 91 ? 57.583 -4.423 68.576 1.00 25.09 91 LEU A C 1
ATOM 600 O O . LEU A 1 91 ? 58.672 -3.939 68.266 1.00 24.47 91 LEU A O 1
ATOM 605 N N . PRO A 1 92 ? 57.420 -5.142 69.694 1.00 23.66 92 PRO A N 1
ATOM 606 C CA . PRO A 1 92 ? 58.561 -5.396 70.575 1.00 23.61 92 PRO A CA 1
ATOM 607 C C . PRO A 1 92 ? 59.399 -6.532 70.005 1.00 24.78 92 PRO A C 1
ATOM 608 O O . PRO A 1 92 ? 59.379 -7.649 70.538 1.00 23.46 92 PRO A O 1
ATOM 612 N N . PHE A 1 93 ? 60.120 -6.256 68.917 1.00 24.65 93 PHE A N 1
ATOM 613 C CA . PHE A 1 93 ? 60.972 -7.273 68.308 1.00 25.77 93 PHE A CA 1
ATOM 614 C C . PHE A 1 93 ? 61.831 -7.877 69.419 1.00 25.55 93 PHE A C 1
ATOM 615 O O . PHE A 1 93 ? 62.500 -7.156 70.170 1.00 24.11 93 PHE A O 1
ATOM 623 N N . PRO A 1 94 ? 61.780 -9.215 69.554 1.00 25.82 94 PRO A N 1
ATOM 624 C CA . PRO A 1 94 ? 62.479 -10.054 70.532 1.00 25.99 94 PRO A CA 1
ATOM 625 C C . PRO A 1 94 ? 64.000 -10.003 70.604 1.00 25.78 94 PRO A C 1
ATOM 626 O O . PRO A 1 94 ? 64.571 -10.289 71.646 1.00 25.35 94 PRO A O 1
ATOM 630 N N . SER A 1 95 ? 64.659 -9.655 69.513 1.00 25.64 95 SER A N 1
ATOM 631 C CA . SER A 1 95 ? 66.106 -9.622 69.534 1.00 28.18 95 SER A CA 1
ATOM 632 C C . SER A 1 95 ? 66.680 -8.717 68.458 1.00 27.46 95 SER A C 1
ATOM 633 O O . SER A 1 95 ? 65.975 -8.318 67.528 1.00 26.34 95 SER A O 1
ATOM 636 N N . VAL A 1 96 ? 67.955 -8.363 68.605 1.00 28.41 96 VAL A N 1
ATOM 637 C CA . VAL A 1 96 ? 68.621 -7.546 67.600 1.00 26.46 96 VAL A CA 1
ATOM 638 C C . VAL A 1 96 ? 68.457 -8.295 66.266 1.00 26.65 96 VAL A C 1
ATOM 639 O O . VAL A 1 96 ? 68.746 -9.488 66.183 1.00 27.67 96 VAL A O 1
ATOM 643 N N . GLY A 1 97 ? 68.001 -7.589 65.235 1.00 27.81 97 GLY A N 1
ATOM 644 C CA . GLY A 1 97 ? 67.781 -8.200 63.931 1.00 28.18 97 GLY A CA 1
ATOM 645 C C . GLY A 1 97 ? 69.022 -8.704 63.214 1.00 29.31 97 GLY A C 1
ATOM 646 O O . GLY A 1 97 ? 69.037 -9.834 62.719 1.00 26.75 97 GLY A O 1
ATOM 647 N N . GLY A 1 98 ? 70.058 -7.864 63.144 1.00 29.75 98 GLY A N 1
ATOM 648 C CA . GLY A 1 98 ? 71.289 -8.257 62.482 1.00 28.89 98 GLY A CA 1
ATOM 649 C C . GLY A 1 98 ? 72.215 -7.086 62.192 1.00 30.79 98 GLY A C 1
ATOM 650 O O . GLY A 1 98 ? 71.902 -5.939 62.519 1.00 30.22 98 GLY A O 1
ATOM 651 N N . THR A 1 99 ? 73.367 -7.376 61.594 1.00 27.38 99 THR A N 1
ATOM 652 C CA . THR A 1 99 ? 74.319 -6.332 61.230 1.00 28.22 99 THR A CA 1
ATOM 653 C C . THR A 1 99 ? 74.187 -6.168 59.717 1.00 29.70 99 THR A C 1
ATOM 654 O O . THR A 1 99 ? 73.578 -7.011 59.052 1.00 30.44 99 THR A O 1
ATOM 658 N N . PRO A 1 100 ? 74.771 -5.095 59.151 1.00 29.75 100 PRO A N 1
ATOM 659 C CA . PRO A 1 100 ? 74.693 -4.855 57.706 1.00 29.72 100 PRO A CA 1
ATOM 660 C C . PRO A 1 100 ? 75.195 -6.067 56.923 1.00 32.24 100 PRO A C 1
ATOM 661 O O . PRO A 1 100 ? 74.847 -6.256 55.766 1.00 33.46 100 PRO A O 1
ATOM 665 N N . VAL A 1 101 ? 76.011 -6.888 57.577 1.00 34.24 101 VAL A N 1
ATOM 666 C CA . VAL A 1 101 ? 76.581 -8.079 56.955 1.00 36.32 101 VAL A CA 1
ATOM 667 C C . VAL A 1 101 ? 75.674 -9.326 56.980 1.00 36.88 101 VAL A C 1
ATOM 668 O O . VAL A 1 101 ? 76.023 -10.355 56.404 1.00 35.34 101 VAL A O 1
ATOM 672 N N . ASN A 1 102 ? 74.513 -9.246 57.632 1.00 36.64 102 ASN A N 1
ATOM 673 C CA . ASN A 1 102 ? 73.600 -10.396 57.628 1.00 35.93 102 ASN A CA 1
ATOM 674 C C . ASN A 1 102 ? 72.873 -10.407 56.301 1.00 35.35 102 ASN A C 1
ATOM 675 O O . ASN A 1 102 ? 72.892 -9.417 55.572 1.00 34.64 102 ASN A O 1
ATOM 680 N N . ASP A 1 103 ? 72.233 -11.529 55.992 1.00 37.55 103 ASP A N 1
ATOM 681 C CA . ASP A 1 103 ? 71.482 -11.670 54.747 1.00 40.01 103 ASP A CA 1
ATOM 682 C C . ASP A 1 103 ? 70.068 -11.134 54.932 1.00 39.97 103 ASP A C 1
ATOM 683 O O . ASP A 1 103 ? 69.807 -10.368 55.857 1.00 39.47 103 ASP A O 1
ATOM 688 N N . LEU A 1 104 ? 69.154 -11.554 54.061 1.00 39.02 104 LEU A N 1
ATOM 689 C CA . LEU A 1 104 ? 67.769 -11.103 54.131 1.00 36.86 104 LEU A CA 1
ATOM 690 C C . LEU A 1 104 ? 66.930 -12.065 54.957 1.00 34.91 104 LEU A C 1
ATOM 691 O O . LEU A 1 104 ? 67.371 -13.158 55.308 1.00 31.17 104 LEU A O 1
ATOM 696 N N . VAL A 1 105 ? 65.724 -11.625 55.290 1.00 34.18 105 VAL A N 1
ATOM 697 C CA . VAL A 1 105 ? 64.775 -12.446 56.019 1.00 33.28 105 VAL A CA 1
ATOM 698 C C . VAL A 1 105 ? 63.486 -12.277 55.223 1.00 32.65 105 VAL A C 1
ATOM 699 O O . VAL A 1 105 ? 63.146 -11.166 54.824 1.00 33.57 105 VAL A O 1
ATOM 703 N N . ARG A 1 106 ? 62.798 -13.372 54.931 1.00 34.66 106 ARG A N 1
ATOM 704 C CA . ARG A 1 106 ? 61.544 -13.268 54.179 1.00 34.48 106 ARG A CA 1
ATOM 705 C C . ARG A 1 106 ? 60.411 -13.141 55.176 1.00 32.03 106 ARG A C 1
ATOM 706 O O . ARG A 1 106 ? 60.179 -14.032 55.984 1.00 33.54 106 ARG A O 1
ATOM 714 N N . VAL A 1 107 ? 59.717 -12.018 55.121 1.00 32.51 107 VAL A N 1
ATOM 715 C CA . VAL A 1 107 ? 58.630 -11.757 56.044 1.00 33.25 107 VAL A CA 1
ATOM 716 C C . VAL A 1 107 ? 57.263 -11.876 55.381 1.00 33.20 107 VAL A C 1
ATOM 717 O O . VAL A 1 107 ? 57.090 -11.573 54.197 1.00 31.43 107 VAL A O 1
ATOM 721 N N . LEU A 1 108 ? 56.304 -12.354 56.161 1.00 32.55 108 LEU A N 1
ATOM 722 C CA . LEU A 1 108 ? 54.933 -12.504 55.708 1.00 32.51 108 LEU A CA 1
ATOM 723 C C . LEU A 1 108 ? 54.149 -11.512 56.544 1.00 32.89 108 LEU A C 1
ATOM 724 O O . LEU A 1 108 ? 54.324 -11.457 57.764 1.00 35.53 108 LEU A O 1
ATOM 729 N N . VAL A 1 109 ? 53.317 -10.709 55.890 1.00 31.44 109 VAL A N 1
ATOM 730 C CA . VAL A 1 109 ? 52.490 -9.736 56.584 1.00 31.91 109 VAL A CA 1
ATOM 731 C C . VAL A 1 109 ? 51.021 -10.070 56.290 1.00 34.69 109 VAL A C 1
ATOM 732 O O . VAL A 1 109 ? 50.627 -10.241 55.134 1.00 34.95 109 VAL A O 1
ATOM 736 N N . VAL A 1 110 ? 50.219 -10.173 57.343 1.00 34.96 110 VAL A N 1
ATOM 737 C CA . VAL A 1 110 ? 48.808 -10.501 57.202 1.00 34.13 110 VAL A CA 1
ATOM 738 C C . VAL A 1 110 ? 47.892 -9.392 57.732 1.00 35.86 110 VAL A C 1
ATOM 739 O O . VAL A 1 110 ? 48.029 -8.953 58.872 1.00 36.08 110 VAL A O 1
ATOM 743 N N . ALA A 1 111 ? 46.982 -8.920 56.883 1.00 34.47 111 ALA A N 1
ATOM 744 C CA . ALA A 1 111 ? 46.013 -7.903 57.269 1.00 35.68 111 ALA A CA 1
ATOM 745 C C . ALA A 1 111 ? 44.669 -8.617 57.137 1.00 37.74 111 ALA A C 1
ATOM 746 O O . ALA A 1 111 ? 44.445 -9.349 56.171 1.00 37.42 111 ALA A O 1
ATOM 748 N N . GLU A 1 112 ? 43.785 -8.422 58.107 1.00 39.59 112 GLU A N 1
ATOM 749 C CA . GLU A 1 112 ? 42.492 -9.091 58.078 1.00 41.73 112 GLU A CA 1
ATOM 750 C C . GLU A 1 112 ? 41.456 -8.440 58.998 1.00 43.15 112 GLU A C 1
ATOM 751 O O . GLU A 1 112 ? 41.767 -7.526 59.768 1.00 43.59 112 GLU A O 1
ATOM 757 N N . SER A 1 113 ? 40.222 -8.923 58.910 1.00 42.98 113 SER A N 1
ATOM 758 C CA . SER A 1 113 ? 39.135 -8.430 59.746 1.00 43.93 113 SER A CA 1
ATOM 759 C C . SER A 1 113 ? 38.045 -9.494 59.824 1.00 45.40 113 SER A C 1
ATOM 760 O O . SER A 1 113 ? 38.096 -10.507 59.122 1.00 44.14 113 SER A O 1
ATOM 763 N N . ASN A 1 114 ? 37.063 -9.274 60.688 1.00 47.36 114 ASN A N 1
ATOM 764 C CA . ASN A 1 114 ? 35.970 -10.225 60.798 1.00 49.72 114 ASN A CA 1
ATOM 765 C C . ASN A 1 114 ? 35.165 -10.069 59.516 1.00 51.05 114 ASN A C 1
ATOM 766 O O . ASN A 1 114 ? 35.149 -8.993 58.915 1.00 50.02 114 ASN A O 1
ATOM 771 N N . THR A 1 115 ? 34.528 -11.144 59.073 1.00 54.04 115 THR A N 1
ATOM 772 C CA . THR A 1 115 ? 33.692 -11.062 57.880 1.00 57.16 115 THR A CA 1
ATOM 773 C C . THR A 1 115 ? 32.296 -10.740 58.403 1.00 58.00 115 THR A C 1
ATOM 774 O O . THR A 1 115 ? 31.730 -11.505 59.180 1.00 58.26 115 THR A O 1
ATOM 778 N N . PRO A 1 116 ? 31.736 -9.587 58.013 1.00 60.35 116 PRO A N 1
ATOM 779 C CA . PRO A 1 116 ? 30.396 -9.201 58.472 1.00 62.96 116 PRO A CA 1
ATOM 780 C C . PRO A 1 116 ? 29.326 -10.043 57.784 1.00 65.61 116 PRO A C 1
ATOM 781 O O . PRO A 1 116 ? 29.570 -10.602 56.712 1.00 65.00 116 PRO A O 1
ATOM 785 N N . GLU A 1 117 ? 28.149 -10.143 58.396 1.00 69.27 117 GLU A N 1
ATOM 786 C CA . GLU A 1 117 ? 27.058 -10.914 57.798 1.00 72.96 117 GLU A CA 1
ATOM 787 C C . GLU A 1 117 ? 26.431 -10.104 56.676 1.00 73.83 117 GLU A C 1
ATOM 788 O O . GLU A 1 117 ? 26.050 -10.644 55.640 1.00 73.92 117 GLU A O 1
ATOM 794 N N . GLU A 1 118 ? 26.341 -8.798 56.896 1.00 75.62 118 GLU A N 1
ATOM 795 C CA . GLU A 1 118 ? 25.782 -7.877 55.918 1.00 77.05 118 GLU A CA 1
ATOM 796 C C . GLU A 1 118 ? 26.910 -7.392 55.004 1.00 77.39 118 GLU A C 1
ATOM 797 O O . GLU A 1 118 ? 27.922 -6.869 55.477 1.00 77.06 118 GLU A O 1
ATOM 803 N N . THR A 1 119 ? 26.744 -7.577 53.698 1.00 77.75 119 THR A N 1
ATOM 804 C CA . THR A 1 119 ? 27.756 -7.138 52.744 1.00 77.46 119 THR A CA 1
ATOM 805 C C . THR A 1 119 ? 27.909 -5.629 52.841 1.00 76.98 119 THR A C 1
ATOM 806 O O . THR A 1 119 ? 26.932 -4.889 52.736 1.00 77.48 119 THR A O 1
ATOM 810 N N . PRO A 1 120 ? 29.145 -5.154 53.049 1.00 76.73 120 PRO A N 1
ATOM 811 C CA . PRO A 1 120 ? 29.442 -3.725 53.169 1.00 76.12 120 PRO A CA 1
ATOM 812 C C . PRO A 1 120 ? 29.459 -2.997 51.833 1.00 75.88 120 PRO A C 1
ATOM 813 O O . PRO A 1 120 ? 29.478 -3.620 50.771 1.00 75.21 120 PRO A O 1
ATOM 817 N N . GLU A 1 121 ? 29.452 -1.670 51.902 1.00 76.21 121 GLU A N 1
ATOM 818 C CA . GLU A 1 121 ? 29.477 -0.834 50.710 1.00 76.62 121 GLU A CA 1
ATOM 819 C C . GLU A 1 121 ? 30.771 -1.070 49.945 1.00 75.37 121 GLU A C 1
ATOM 820 O O . GLU A 1 121 ? 30.753 -1.529 48.803 1.00 75.12 121 GLU A O 1
ATOM 826 N N . GLU A 1 122 ? 31.892 -0.759 50.590 1.00 73.82 122 GLU A N 1
ATOM 827 C CA . GLU A 1 122 ? 33.208 -0.919 49.981 1.00 72.32 122 GLU A CA 1
ATOM 828 C C . GLU A 1 122 ? 33.865 -2.239 50.355 1.00 69.41 122 GLU A C 1
ATOM 829 O O . GLU A 1 122 ? 33.476 -2.885 51.326 1.00 69.43 122 GLU A O 1
ATOM 835 N N . GLU A 1 123 ? 34.864 -2.636 49.574 1.00 66.22 123 GLU A N 1
ATOM 836 C CA . GLU A 1 123 ? 35.584 -3.877 49.821 1.00 63.12 123 GLU A CA 1
ATOM 837 C C . GLU A 1 123 ? 36.660 -3.693 50.882 1.00 59.74 123 GLU A C 1
ATOM 838 O O . GLU A 1 123 ? 37.139 -2.581 51.115 1.00 59.04 123 GLU A O 1
ATOM 844 N N . PHE A 1 124 ? 37.028 -4.792 51.527 1.00 56.45 124 PHE A N 1
ATOM 845 C CA . PHE A 1 124 ? 38.069 -4.774 52.545 1.00 54.06 124 PHE A CA 1
ATOM 846 C C . PHE A 1 124 ? 39.341 -4.310 51.848 1.00 53.17 124 PHE A C 1
ATOM 847 O O . PHE A 1 124 ? 39.773 -4.916 50.869 1.00 55.72 124 PHE A O 1
ATOM 855 N N . TYR A 1 125 ? 39.930 -3.227 52.334 1.00 50.71 125 TYR A N 1
ATOM 856 C CA . TYR A 1 125 ? 41.156 -2.718 51.740 1.00 48.68 125 TYR A CA 1
ATOM 857 C C . TYR A 1 125 ? 42.151 -2.336 52.823 1.00 46.51 125 TYR A C 1
ATOM 858 O O . TYR A 1 125 ? 41.795 -1.696 53.811 1.00 44.34 125 TYR A O 1
ATOM 867 N N . ALA A 1 126 ? 43.404 -2.729 52.627 1.00 45.32 126 ALA A N 1
ATOM 868 C CA . ALA A 1 126 ? 44.447 -2.421 53.591 1.00 43.52 126 ALA A CA 1
ATOM 869 C C . ALA A 1 126 ? 45.790 -2.266 52.914 1.00 41.21 126 ALA A C 1
ATOM 870 O O . ALA A 1 126 ? 46.153 -3.057 52.044 1.00 41.62 126 ALA A O 1
ATOM 872 N N . TYR A 1 127 ? 46.517 -1.232 53.314 1.00 39.32 127 TYR A N 1
ATOM 873 C CA . TYR A 1 127 ? 47.855 -0.973 52.796 1.00 38.15 127 TYR A CA 1
ATOM 874 C C . TYR A 1 127 ? 48.788 -0.972 54.007 1.00 36.39 127 TYR A C 1
ATOM 875 O O . TYR A 1 127 ? 48.633 -0.168 54.927 1.00 34.95 127 TYR A O 1
ATOM 884 N N . VAL A 1 128 ? 49.742 -1.892 54.010 1.00 35.82 128 VAL A N 1
ATOM 885 C CA . VAL A 1 128 ? 50.678 -2.009 55.120 1.00 35.99 128 VAL A CA 1
ATOM 886 C C . VAL A 1 128 ? 52.097 -1.640 54.733 1.00 35.29 128 VAL A C 1
ATOM 887 O O . VAL A 1 128 ? 52.618 -2.098 53.714 1.00 35.28 128 VAL A O 1
ATOM 891 N N . GLU A 1 129 ? 52.727 -0.815 55.555 1.00 35.99 129 GLU A N 1
ATOM 892 C CA . GLU A 1 129 ? 54.106 -0.443 55.294 1.00 37.03 129 GLU A CA 1
ATOM 893 C C . GLU A 1 129 ? 54.948 -0.587 56.565 1.00 36.43 129 GLU A C 1
ATOM 894 O O . GLU A 1 129 ? 54.445 -0.485 57.687 1.00 34.02 129 GLU A O 1
ATOM 900 N N . LEU A 1 130 ? 56.226 -0.894 56.381 1.00 35.21 130 LEU A N 1
ATOM 901 C CA . LEU A 1 130 ? 57.133 -1.027 57.507 1.00 33.68 130 LEU A CA 1
ATOM 902 C C . LEU A 1 130 ? 58.162 0.089 57.349 1.00 33.62 130 LEU A C 1
ATOM 903 O O . LEU A 1 130 ? 59.051 0.012 56.495 1.00 33.21 130 LEU A O 1
ATOM 908 N N . GLN A 1 131 ? 58.036 1.146 58.141 1.00 33.48 131 GLN A N 1
ATOM 909 C CA . GLN A 1 131 ? 59.006 2.211 58.021 1.00 34.55 131 GLN A CA 1
ATOM 910 C C . GLN A 1 131 ? 60.080 2.078 59.074 1.00 34.61 131 GLN A C 1
ATOM 911 O O . GLN A 1 131 ? 59.814 1.847 60.258 1.00 34.83 131 GLN A O 1
ATOM 917 N N . THR A 1 132 ? 61.310 2.185 58.609 1.00 33.50 132 THR A N 1
ATOM 918 C CA . THR A 1 132 ? 62.464 2.109 59.474 1.00 33.49 132 THR A CA 1
ATOM 919 C C . THR A 1 132 ? 62.889 3.554 59.577 1.00 33.78 132 THR A C 1
ATOM 920 O O . THR A 1 132 ? 62.235 4.432 59.013 1.00 30.48 132 THR A O 1
ATOM 924 N N . GLU A 1 133 ? 63.987 3.806 60.275 1.00 35.85 133 GLU A N 1
ATOM 925 C CA . GLU A 1 133 ? 64.470 5.171 60.447 1.00 38.30 133 GLU A CA 1
ATOM 926 C C . GLU A 1 133 ? 64.626 5.975 59.144 1.00 36.90 133 GLU A C 1
ATOM 927 O O . GLU A 1 133 ? 64.226 7.137 59.082 1.00 37.46 133 GLU A O 1
ATOM 933 N N . LEU A 1 134 ? 65.180 5.356 58.105 1.00 35.37 134 LEU A N 1
ATOM 934 C CA . LEU A 1 134 ? 65.416 6.054 56.842 1.00 35.77 134 LEU A CA 1
ATOM 935 C C . LEU A 1 134 ? 64.542 5.629 55.666 1.00 36.58 134 LEU A C 1
ATOM 936 O O . LEU A 1 134 ? 64.145 6.456 54.841 1.00 36.15 134 LEU A O 1
ATOM 941 N N . TYR A 1 135 ? 64.258 4.335 55.593 1.00 36.02 135 TYR A N 1
ATOM 942 C CA . TYR A 1 135 ? 63.510 3.758 54.486 1.00 36.29 135 TYR A CA 1
ATOM 943 C C . TYR A 1 135 ? 62.181 3.113 54.888 1.00 35.52 135 TYR A C 1
ATOM 944 O O . TYR A 1 135 ? 62.082 2.450 55.926 1.00 33.24 135 TYR A O 1
ATOM 953 N N . THR A 1 136 ? 61.162 3.300 54.054 1.00 33.91 136 THR A N 1
ATOM 954 C CA . THR A 1 136 ? 59.865 2.694 54.311 1.00 33.17 136 THR A CA 1
ATOM 955 C C . THR A 1 136 ? 59.584 1.616 53.268 1.00 34.07 136 THR A C 1
ATOM 956 O O . THR A 1 136 ? 59.566 1.891 52.068 1.00 32.99 136 THR A O 1
ATOM 960 N N . PHE A 1 137 ? 59.384 0.385 53.730 1.00 33.14 137 PHE A N 1
ATOM 961 C CA . PHE A 1 137 ? 59.078 -0.721 52.837 1.00 35.22 137 PHE A CA 1
ATOM 962 C C . PHE A 1 137 ? 57.564 -0.809 52.713 1.00 36.92 137 PHE A C 1
ATOM 963 O O . PHE A 1 137 ? 56.875 -1.071 53.700 1.00 37.94 137 PHE A O 1
ATOM 971 N N . GLY A 1 138 ? 57.047 -0.587 51.507 1.00 37.50 138 GLY A N 1
ATOM 972 C CA . GLY A 1 138 ? 55.613 -0.656 51.304 1.00 37.46 138 GLY A CA 1
ATOM 973 C C . GLY A 1 138 ? 55.178 -1.994 50.747 1.00 39.26 138 GLY A C 1
ATOM 974 O O . GLY A 1 138 ? 55.797 -2.514 49.820 1.00 38.29 138 GLY A O 1
ATOM 975 N N . LEU A 1 139 ? 54.121 -2.567 51.319 1.00 42.18 139 LEU A N 1
ATOM 976 C CA . LEU A 1 139 ? 53.603 -3.846 50.842 1.00 44.01 139 LEU A CA 1
ATOM 977 C C . LEU A 1 139 ? 52.550 -3.537 49.777 1.00 45.62 139 LEU A C 1
ATOM 978 O O . LEU A 1 139 ? 51.407 -3.203 50.092 1.00 44.74 139 LEU A O 1
ATOM 983 N N . SER A 1 140 ? 52.952 -3.641 48.515 1.00 46.18 140 SER A N 1
ATOM 984 C CA . SER A 1 140 ? 52.068 -3.347 47.396 1.00 47.56 140 SER A CA 1
ATOM 985 C C . SER A 1 140 ? 51.421 -4.593 46.803 1.00 47.87 140 SER A C 1
ATOM 986 O O . SER A 1 140 ? 51.655 -5.709 47.269 1.00 46.56 140 SER A O 1
ATOM 989 N N . ASP A 1 141 ? 50.601 -4.392 45.772 1.00 49.67 141 ASP A N 1
ATOM 990 C CA . ASP A 1 141 ? 49.931 -5.506 45.109 1.00 51.47 141 ASP A CA 1
ATOM 991 C C . ASP A 1 141 ? 50.971 -6.477 44.568 1.00 51.01 141 ASP A C 1
ATOM 992 O O . ASP A 1 141 ? 50.710 -7.673 44.448 1.00 51.61 141 ASP A O 1
ATOM 997 N N . ASP A 1 142 ? 52.154 -5.959 44.251 1.00 51.22 142 ASP A N 1
ATOM 998 C CA . ASP A 1 142 ? 53.229 -6.796 43.738 1.00 51.94 142 ASP A CA 1
ATOM 999 C C . ASP A 1 142 ? 53.870 -7.630 44.841 1.00 51.37 142 ASP A C 1
ATOM 1000 O O . ASP A 1 142 ? 54.804 -8.389 44.587 1.00 51.87 142 ASP A O 1
ATOM 1005 N N . ASN A 1 143 ? 53.369 -7.479 46.064 1.00 49.34 143 ASN A N 1
ATOM 1006 C CA . ASN A 1 143 ? 53.878 -8.233 47.205 1.00 47.70 143 ASN A CA 1
ATOM 1007 C C . ASN A 1 143 ? 52.782 -9.151 47.717 1.00 47.32 143 ASN A C 1
ATOM 1008 O O . ASN A 1 143 ? 52.940 -9.816 48.738 1.00 47.42 143 ASN A O 1
ATOM 1013 N N . VAL A 1 144 ? 51.664 -9.178 47.003 1.00 46.74 144 VAL A N 1
ATOM 1014 C CA . VAL A 1 144 ? 50.550 -10.021 47.403 1.00 45.40 144 VAL A CA 1
ATOM 1015 C C . VAL A 1 144 ? 50.773 -11.472 47.010 1.00 45.54 144 VAL A C 1
ATOM 1016 O O . VAL A 1 144 ? 51.088 -11.767 45.859 1.00 44.70 144 VAL A O 1
ATOM 1020 N N . VAL A 1 145 ? 50.607 -12.366 47.985 1.00 45.69 145 VAL A N 1
ATOM 1021 C CA . VAL A 1 145 ? 50.771 -13.802 47.785 1.00 46.51 145 VAL A CA 1
ATOM 1022 C C . VAL A 1 145 ? 49.480 -14.558 48.105 1.00 47.81 145 VAL A C 1
ATOM 1023 O O . VAL A 1 145 ? 49.418 -15.779 47.963 1.00 48.61 145 VAL A O 1
ATOM 1027 N N . PHE A 1 146 ? 48.463 -13.831 48.562 1.00 49.21 146 PHE A N 1
ATOM 1028 C CA . PHE A 1 146 ? 47.161 -14.424 48.870 1.00 49.63 146 PHE A CA 1
ATOM 1029 C C . PHE A 1 146 ? 46.132 -13.364 49.207 1.00 49.88 146 PHE A C 1
ATOM 1030 O O . PHE A 1 146 ? 46.393 -12.455 49.998 1.00 48.80 146 PHE A O 1
ATOM 1038 N N . THR A 1 147 ? 44.948 -13.497 48.622 1.00 49.55 147 THR A N 1
ATOM 1039 C CA . THR A 1 147 ? 43.894 -12.527 48.862 1.00 50.09 147 THR A CA 1
ATOM 1040 C C . THR A 1 147 ? 42.509 -13.178 48.906 1.00 49.47 147 THR A C 1
ATOM 1041 O O . THR A 1 147 ? 42.206 -14.087 48.133 1.00 48.60 147 THR A O 1
ATOM 1045 N N . SER A 1 148 ? 41.695 -12.718 49.848 1.00 48.98 148 SER A N 1
ATOM 1046 C CA . SER A 1 148 ? 40.341 -13.210 50.044 1.00 48.80 148 SER A CA 1
ATOM 1047 C C . SER A 1 148 ? 39.475 -12.011 50.415 1.00 49.50 148 SER A C 1
ATOM 1048 O O . SER A 1 148 ? 39.970 -10.887 50.488 1.00 49.17 148 SER A O 1
ATOM 1051 N N . ASP A 1 149 ? 38.188 -12.242 50.655 1.00 50.20 149 ASP A N 1
ATOM 1052 C CA . ASP A 1 149 ? 37.289 -11.148 50.995 1.00 49.43 149 ASP A CA 1
ATOM 1053 C C . ASP A 1 149 ? 37.725 -10.313 52.183 1.00 48.55 149 ASP A C 1
ATOM 1054 O O . ASP A 1 149 ? 37.516 -9.104 52.196 1.00 48.44 149 ASP A O 1
ATOM 1059 N N . TYR A 1 150 ? 38.320 -10.944 53.188 1.00 47.70 150 TYR A N 1
ATOM 1060 C CA . TYR A 1 150 ? 38.729 -10.191 54.361 1.00 48.11 150 TYR A CA 1
ATOM 1061 C C . TYR A 1 150 ? 40.096 -10.559 54.914 1.00 48.66 150 TYR A C 1
ATOM 1062 O O . TYR A 1 150 ? 40.323 -10.549 56.127 1.00 48.50 150 TYR A O 1
ATOM 1071 N N . MET A 1 151 ? 41.005 -10.884 54.005 1.00 47.81 151 MET A N 1
ATOM 1072 C CA . MET A 1 151 ? 42.367 -11.213 54.372 1.00 47.40 151 MET A CA 1
ATOM 1073 C C . MET A 1 151 ? 43.298 -11.128 53.180 1.00 47.15 151 MET A C 1
ATOM 1074 O O . MET A 1 151 ? 43.021 -11.677 52.116 1.00 47.57 151 MET A O 1
ATOM 1079 N N . THR A 1 152 ? 44.402 -10.419 53.365 1.00 46.28 152 THR A N 1
ATOM 1080 C CA . THR A 1 152 ? 45.400 -10.294 52.326 1.00 44.04 152 THR A CA 1
ATOM 1081 C C . THR A 1 152 ? 46.709 -10.697 52.989 1.00 43.31 152 THR A C 1
ATOM 1082 O O . THR A 1 152 ? 46.942 -10.386 54.159 1.00 42.34 152 THR A O 1
ATOM 1086 N N . VAL A 1 153 ? 47.541 -11.428 52.260 1.00 42.05 153 VAL A N 1
ATOM 1087 C CA . VAL A 1 153 ? 48.835 -11.838 52.781 1.00 40.24 153 VAL A CA 1
ATOM 1088 C C . VAL A 1 153 ? 49.897 -11.335 51.821 1.00 39.38 153 VAL A C 1
ATOM 1089 O O . VAL A 1 153 ? 49.782 -11.528 50.610 1.00 38.98 153 VAL A O 1
ATOM 1093 N N . TRP A 1 154 ? 50.912 -10.668 52.365 1.00 37.95 154 TRP A N 1
ATOM 1094 C CA . TRP A 1 154 ? 52.010 -10.132 51.564 1.00 37.90 154 TRP A CA 1
ATOM 1095 C C . TRP A 1 154 ? 53.330 -10.793 51.960 1.00 38.20 154 TRP A C 1
ATOM 1096 O O . TRP A 1 154 ? 53.481 -11.304 53.072 1.00 38.01 154 TRP A O 1
ATOM 1107 N N . MET A 1 155 ? 54.284 -10.771 51.040 1.00 38.19 155 MET A N 1
ATOM 1108 C CA . MET A 1 155 ? 55.589 -11.365 51.268 1.00 38.35 155 MET A CA 1
ATOM 1109 C C . MET A 1 155 ? 56.643 -10.386 50.764 1.00 38.99 155 MET A C 1
ATOM 1110 O O . MET A 1 155 ? 56.430 -9.707 49.754 1.00 39.10 155 MET A O 1
ATOM 1115 N N . ILE A 1 156 ? 57.766 -10.300 51.475 1.00 38.11 156 ILE A N 1
ATOM 1116 C CA . ILE A 1 156 ? 58.850 -9.400 51.094 1.00 37.48 156 ILE A CA 1
ATOM 1117 C C . ILE A 1 156 ? 60.155 -9.802 51.786 1.00 38.64 156 ILE A C 1
ATOM 1118 O O . ILE A 1 156 ? 60.134 -10.356 52.890 1.00 36.87 156 ILE A O 1
ATOM 1123 N N . ASP A 1 157 ? 61.283 -9.565 51.111 1.00 39.14 157 ASP A N 1
ATOM 1124 C CA . ASP A 1 157 ? 62.607 -9.884 51.656 1.00 39.37 157 ASP A CA 1
ATOM 1125 C C . ASP A 1 157 ? 63.250 -8.587 52.120 1.00 38.51 157 ASP A C 1
ATOM 1126 O O . ASP A 1 157 ? 63.340 -7.627 51.361 1.00 37.89 157 ASP A O 1
ATOM 1131 N N . ILE A 1 158 ? 63.699 -8.571 53.367 1.00 37.25 158 ILE A N 1
ATOM 1132 C CA . ILE A 1 158 ? 64.312 -7.387 53.952 1.00 37.09 158 ILE A CA 1
ATOM 1133 C C . ILE A 1 158 ? 65.586 -7.739 54.707 1.00 35.06 158 ILE A C 1
ATOM 1134 O O . ILE A 1 158 ? 65.635 -8.739 55.424 1.00 34.10 158 ILE A O 1
ATOM 1139 N N . PRO A 1 159 ? 66.642 -6.928 54.548 1.00 34.26 159 PRO A N 1
ATOM 1140 C CA . PRO A 1 159 ? 67.868 -7.254 55.280 1.00 32.31 159 PRO A CA 1
ATOM 1141 C C . PRO A 1 159 ? 67.470 -7.377 56.744 1.00 32.34 159 PRO A C 1
ATOM 1142 O O . PRO A 1 159 ? 66.667 -6.571 57.236 1.00 35.26 159 PRO A O 1
ATOM 1146 N N . LYS A 1 160 ? 68.006 -8.377 57.435 1.00 29.50 160 LYS A N 1
ATOM 1147 C CA . LYS A 1 160 ? 67.677 -8.592 58.841 1.00 28.94 160 LYS A CA 1
ATOM 1148 C C . LYS A 1 160 ? 67.959 -7.388 59.723 1.00 30.26 160 LYS A C 1
ATOM 1149 O O . LYS A 1 160 ? 67.281 -7.182 60.726 1.00 31.97 160 LYS A O 1
ATOM 1155 N N . SER A 1 161 ? 68.950 -6.585 59.347 1.00 30.85 161 SER A N 1
ATOM 1156 C CA . SER A 1 161 ? 69.316 -5.412 60.132 1.00 32.01 161 SER A CA 1
ATOM 1157 C C . SER A 1 161 ? 68.159 -4.466 60.411 1.00 32.11 161 SER A C 1
ATOM 1158 O O . SER A 1 161 ? 68.103 -3.853 61.473 1.00 33.52 161 SER A O 1
ATOM 1161 N N . TYR A 1 162 ? 67.251 -4.337 59.447 1.00 33.82 162 TYR A N 1
ATOM 1162 C CA . TYR A 1 162 ? 66.095 -3.447 59.565 1.00 32.66 162 TYR A CA 1
ATOM 1163 C C . TYR A 1 162 ? 65.046 -3.933 60.553 1.00 32.07 162 TYR A C 1
ATOM 1164 O O . TYR A 1 162 ? 64.343 -3.133 61.168 1.00 31.67 162 TYR A O 1
ATOM 1173 N N . VAL A 1 163 ? 64.932 -5.247 60.680 1.00 31.14 163 VAL A N 1
ATOM 1174 C CA . VAL A 1 163 ? 63.942 -5.852 61.558 1.00 30.16 163 VAL A CA 1
ATOM 1175 C C . VAL A 1 163 ? 64.375 -5.753 63.007 1.00 30.96 163 VAL A C 1
ATOM 1176 O O . VAL A 1 163 ? 65.007 -6.665 63.551 1.00 31.51 163 VAL A O 1
ATOM 1180 N N . ASP A 1 164 ? 64.031 -4.635 63.638 1.00 29.70 164 ASP A N 1
ATOM 1181 C CA . ASP A 1 164 ? 64.414 -4.416 65.021 1.00 30.80 164 ASP A CA 1
ATOM 1182 C C . ASP A 1 164 ? 63.633 -3.218 65.546 1.00 31.75 164 ASP A C 1
ATOM 1183 O O . ASP A 1 164 ? 62.936 -2.535 64.783 1.00 28.10 164 ASP A O 1
ATOM 1188 N N . VAL A 1 165 ? 63.740 -2.983 66.850 1.00 31.01 165 VAL A N 1
ATOM 1189 C CA . VAL A 1 165 ? 63.076 -1.856 67.477 1.00 34.51 165 VAL A CA 1
ATOM 1190 C C . VAL A 1 165 ? 63.375 -0.629 66.621 1.00 35.36 165 VAL A C 1
ATOM 1191 O O . VAL A 1 165 ? 64.517 -0.410 66.209 1.00 36.88 165 VAL A O 1
ATOM 1195 N N . GLY A 1 166 ? 62.361 0.176 66.344 1.00 34.61 166 GLY A N 1
ATOM 1196 C CA . GLY A 1 166 ? 62.601 1.328 65.496 1.00 36.05 166 GLY A CA 1
ATOM 1197 C C . GLY A 1 166 ? 61.949 1.092 64.145 1.00 36.25 166 GLY A C 1
ATOM 1198 O O . GLY A 1 166 ? 61.991 1.949 63.262 1.00 38.43 166 GLY A O 1
ATOM 1199 N N . MET A 1 167 ? 61.389 -0.099 63.958 1.00 34.05 167 MET A N 1
ATOM 1200 C CA . MET A 1 167 ? 60.669 -0.383 62.730 1.00 32.12 167 MET A CA 1
ATOM 1201 C C . MET A 1 167 ? 59.225 -0.188 63.121 1.00 31.39 167 MET A C 1
ATOM 1202 O O . MET A 1 167 ? 58.707 -0.889 63.999 1.00 31.18 167 MET A O 1
ATOM 1207 N N . LEU A 1 168 ? 58.575 0.772 62.484 1.00 31.52 168 LEU A N 1
ATOM 1208 C CA . LEU A 1 168 ? 57.175 1.051 62.775 1.00 31.17 168 LEU A CA 1
ATOM 1209 C C . LEU A 1 168 ? 56.287 0.328 61.757 1.00 31.72 168 LEU A C 1
ATOM 1210 O O . LEU A 1 168 ? 56.579 0.341 60.554 1.00 30.80 168 LEU A O 1
ATOM 1215 N N . THR A 1 169 ? 55.225 -0.321 62.240 1.00 29.02 169 THR A N 1
ATOM 1216 C CA . THR A 1 169 ? 54.279 -1.011 61.361 1.00 29.62 169 THR A CA 1
ATOM 1217 C C . THR A 1 169 ? 53.041 -0.118 61.222 1.00 30.38 169 THR A C 1
ATOM 1218 O O . THR A 1 169 ? 52.407 0.237 62.218 1.00 31.63 169 THR A O 1
ATOM 1222 N N . ARG A 1 170 ? 52.710 0.263 59.994 1.00 32.58 170 ARG A N 1
ATOM 1223 C CA . ARG A 1 170 ? 51.545 1.112 59.746 1.00 33.15 170 ARG A CA 1
ATOM 1224 C C . ARG A 1 170 ? 50.600 0.394 58.787 1.00 34.51 170 ARG A C 1
ATOM 1225 O O . ARG A 1 170 ? 51.031 -0.124 57.759 1.00 33.81 170 ARG A O 1
ATOM 1233 N N . ALA A 1 171 ? 49.316 0.356 59.141 1.00 34.48 171 ALA A N 1
ATOM 1234 C CA . ALA A 1 171 ? 48.291 -0.290 58.319 1.00 34.86 171 ALA A CA 1
ATOM 1235 C C . ALA A 1 171 ? 47.175 0.716 58.041 1.00 34.85 171 ALA A C 1
ATOM 1236 O O . ALA A 1 171 ? 46.497 1.171 58.962 1.00 32.90 171 ALA A O 1
ATOM 1238 N N . THR A 1 172 ? 46.988 1.059 56.773 1.00 35.78 172 THR A N 1
ATOM 1239 C CA . THR A 1 172 ? 45.961 2.027 56.399 1.00 36.04 172 THR A CA 1
ATOM 1240 C C . THR A 1 172 ? 44.710 1.346 55.849 1.00 37.50 172 THR A C 1
ATOM 1241 O O . THR A 1 172 ? 44.783 0.569 54.895 1.00 36.39 172 THR A O 1
ATOM 1245 N N . PHE A 1 173 ? 43.571 1.620 56.479 1.00 37.36 173 PHE A N 1
ATOM 1246 C CA . PHE A 1 173 ? 42.294 1.071 56.032 1.00 39.47 173 PHE A CA 1
ATOM 1247 C C . PHE A 1 173 ? 41.415 2.243 55.583 1.00 41.49 173 PHE A C 1
ATOM 1248 O O . PHE A 1 173 ? 41.822 3.402 55.661 1.00 41.99 173 PHE A O 1
ATOM 1256 N N . LEU A 1 174 ? 40.207 1.938 55.122 1.00 44.17 174 LEU A N 1
ATOM 1257 C CA . LEU A 1 174 ? 39.279 2.975 54.685 1.00 45.15 174 LEU A CA 1
ATOM 1258 C C . LEU A 1 174 ? 38.046 2.972 55.582 1.00 46.73 174 LEU A C 1
ATOM 1259 O O . LEU A 1 174 ? 37.174 3.837 55.469 1.00 47.35 174 LEU A O 1
ATOM 1264 N N . GLU A 1 175 ? 37.992 1.992 56.480 1.00 46.66 175 GLU A N 1
ATOM 1265 C CA . GLU A 1 175 ? 36.890 1.838 57.424 1.00 47.62 175 GLU A CA 1
ATOM 1266 C C . GLU A 1 175 ? 37.485 1.206 58.678 1.00 46.12 175 GLU A C 1
ATOM 1267 O O . GLU A 1 175 ? 38.527 0.554 58.600 1.00 45.81 175 GLU A O 1
ATOM 1273 N N . GLN A 1 176 ? 36.837 1.392 59.827 1.00 43.29 176 GLN A N 1
ATOM 1274 C CA . GLN A 1 176 ? 37.336 0.791 61.064 1.00 39.71 176 GLN A CA 1
ATOM 1275 C C . GLN A 1 176 ? 36.729 -0.601 61.177 1.00 39.04 176 GLN A C 1
ATOM 1276 O O . GLN A 1 176 ? 35.927 -0.871 62.070 1.00 39.34 176 GLN A O 1
ATOM 1282 N N . TRP A 1 177 ? 37.118 -1.478 60.253 1.00 39.68 177 TRP A N 1
ATOM 1283 C CA . TRP A 1 177 ? 36.618 -2.848 60.214 1.00 41.55 177 TRP A CA 1
ATOM 1284 C C . TRP A 1 177 ? 36.732 -3.566 61.549 1.00 41.90 177 TRP A C 1
ATOM 1285 O O . TRP A 1 177 ? 37.793 -3.573 62.174 1.00 44.11 177 TRP A O 1
ATOM 1296 N N . PRO A 1 178 ? 35.635 -4.189 62.000 1.00 41.94 178 PRO A N 1
ATOM 1297 C CA . PRO A 1 178 ? 35.608 -4.922 63.269 1.00 40.43 178 PRO A CA 1
ATOM 1298 C C . PRO A 1 178 ? 36.584 -6.097 63.225 1.00 39.92 178 PRO A C 1
ATOM 1299 O O . PRO A 1 178 ? 36.626 -6.834 62.234 1.00 36.99 178 PRO A O 1
ATOM 1303 N N . GLY A 1 179 ? 37.352 -6.274 64.300 1.00 39.62 179 GLY A N 1
ATOM 1304 C CA . GLY A 1 179 ? 38.305 -7.371 64.362 1.00 37.70 179 GLY A CA 1
ATOM 1305 C C . GLY A 1 179 ? 39.542 -7.180 63.504 1.00 37.51 179 GLY A C 1
ATOM 1306 O O . GLY A 1 179 ? 40.315 -8.114 63.298 1.00 36.85 179 GLY A O 1
ATOM 1307 N N . ALA A 1 180 ? 39.729 -5.967 63.001 1.00 38.49 180 ALA A N 1
ATOM 1308 C CA . ALA A 1 180 ? 40.877 -5.659 62.168 1.00 39.39 180 ALA A CA 1
ATOM 1309 C C . ALA A 1 180 ? 42.197 -5.897 62.904 1.00 40.72 180 ALA A C 1
ATOM 1310 O O . ALA A 1 180 ? 42.394 -5.447 64.036 1.00 39.70 180 ALA A O 1
ATOM 1312 N N . LYS A 1 181 ? 43.102 -6.609 62.253 1.00 40.71 181 LYS A N 1
ATOM 1313 C CA . LYS A 1 181 ? 44.400 -6.877 62.845 1.00 43.09 181 LYS A CA 1
ATOM 1314 C C . LYS A 1 181 ? 45.462 -7.149 61.789 1.00 41.06 181 LYS A C 1
ATOM 1315 O O . LYS A 1 181 ? 45.185 -7.686 60.712 1.00 40.40 181 LYS A O 1
ATOM 1321 N N . VAL A 1 182 ? 46.684 -6.750 62.108 1.00 39.77 182 VAL A N 1
ATOM 1322 C CA . VAL A 1 182 ? 47.814 -6.946 61.216 1.00 36.48 182 VAL A CA 1
ATOM 1323 C C . VAL A 1 182 ? 48.844 -7.786 61.948 1.00 34.89 182 VAL A C 1
ATOM 1324 O O . VAL A 1 182 ? 49.106 -7.564 63.131 1.00 34.18 182 VAL A O 1
ATOM 1328 N N . THR A 1 183 ? 49.404 -8.761 61.240 1.00 33.40 183 THR A N 1
ATOM 1329 C CA . THR A 1 183 ? 50.400 -9.654 61.808 1.00 32.88 183 THR A CA 1
ATOM 1330 C C . THR A 1 183 ? 51.651 -9.718 60.934 1.00 32.37 183 THR A C 1
ATOM 1331 O O . THR A 1 183 ? 51.566 -9.831 59.708 1.00 30.76 183 THR A O 1
ATOM 1335 N N . VAL A 1 184 ? 52.811 -9.631 61.575 1.00 29.40 184 VAL A N 1
ATOM 1336 C CA . VAL A 1 184 ? 54.072 -9.709 60.868 1.00 28.63 184 VAL A CA 1
ATOM 1337 C C . VAL A 1 184 ? 54.775 -10.961 61.380 1.00 29.41 184 VAL A C 1
ATOM 1338 O O . VAL A 1 184 ? 55.070 -11.077 62.571 1.00 29.63 184 VAL A O 1
ATOM 1342 N N . MET A 1 185 ? 55.022 -11.898 60.472 1.00 28.39 185 MET A N 1
ATOM 1343 C CA . MET A 1 185 ? 55.667 -13.158 60.807 1.00 28.26 185 MET A CA 1
ATOM 1344 C C . MET A 1 185 ? 57.149 -13.034 60.534 1.00 27.16 185 MET A C 1
ATOM 1345 O O . MET A 1 185 ? 57.544 -12.751 59.419 1.00 26.04 185 MET A O 1
ATOM 1350 N N . ILE A 1 186 ? 57.967 -13.248 61.557 1.00 27.60 186 ILE A N 1
ATOM 1351 C CA . ILE A 1 186 ? 59.397 -13.100 61.392 1.00 28.83 186 ILE A CA 1
ATOM 1352 C C . ILE A 1 186 ? 60.211 -14.343 61.706 1.00 29.70 186 ILE A C 1
ATOM 1353 O O . ILE A 1 186 ? 60.336 -14.744 62.863 1.00 29.92 186 ILE A O 1
ATOM 1358 N N . PRO A 1 187 ? 60.781 -14.974 60.671 1.00 30.53 187 PRO A N 1
ATOM 1359 C CA . PRO A 1 187 ? 61.584 -16.171 60.925 1.00 31.46 187 PRO A CA 1
ATOM 1360 C C . PRO A 1 187 ? 62.951 -15.713 61.449 1.00 31.15 187 PRO A C 1
ATOM 1361 O O . PRO A 1 187 ? 63.610 -14.890 60.809 1.00 29.60 187 PRO A O 1
ATOM 1365 N N . TYR A 1 188 ? 63.358 -16.204 62.617 1.00 30.53 188 TYR A N 1
ATOM 1366 C CA . TYR A 1 188 ? 64.671 -15.849 63.154 1.00 33.25 188 TYR A CA 1
ATOM 1367 C C . TYR A 1 188 ? 65.637 -16.996 62.908 1.00 34.78 188 TYR A C 1
ATOM 1368 O O . TYR A 1 188 ? 66.844 -16.836 63.038 1.00 37.75 188 TYR A O 1
ATOM 1377 N N . SER A 1 189 ? 65.089 -18.153 62.561 1.00 35.34 189 SER A N 1
ATOM 1378 C CA . SER A 1 189 ? 65.882 -19.337 62.265 1.00 36.77 189 SER A CA 1
ATOM 1379 C C . SER A 1 189 ? 64.967 -20.293 61.515 1.00 37.48 189 SER A C 1
ATOM 1380 O O . SER A 1 189 ? 63.779 -20.023 61.344 1.00 39.92 189 SER A O 1
ATOM 1383 N N . SER A 1 190 ? 65.514 -21.413 61.069 1.00 39.30 190 SER A N 1
ATOM 1384 C CA . SER A 1 190 ? 64.729 -22.390 60.328 1.00 39.81 190 SER A CA 1
ATOM 1385 C C . SER A 1 190 ? 63.704 -23.073 61.218 1.00 38.66 190 SER A C 1
ATOM 1386 O O . SER A 1 190 ? 62.754 -23.669 60.732 1.00 41.34 190 SER A O 1
ATOM 1389 N N . THR A 1 191 ? 63.885 -22.973 62.526 1.00 38.66 191 THR A N 1
ATOM 1390 C CA . THR A 1 191 ? 62.960 -23.609 63.455 1.00 36.11 191 THR A CA 1
ATOM 1391 C C . THR A 1 191 ? 62.270 -22.658 64.438 1.00 34.97 191 THR A C 1
ATOM 1392 O O . THR A 1 191 ? 61.651 -23.110 65.406 1.00 33.50 191 THR A O 1
ATOM 1396 N N . PHE A 1 192 ? 62.385 -21.352 64.207 1.00 32.89 192 PHE A N 1
ATOM 1397 C CA . PHE A 1 192 ? 61.745 -20.387 65.097 1.00 30.66 192 PHE A CA 1
ATOM 1398 C C . PHE A 1 192 ? 61.186 -19.194 64.345 1.00 29.60 192 PHE A C 1
ATOM 1399 O O . PHE A 1 192 ? 61.880 -18.519 63.577 1.00 31.05 192 PHE A O 1
ATOM 1407 N N . THR A 1 193 ? 59.911 -18.942 64.579 1.00 29.72 193 THR A N 1
ATOM 1408 C CA . THR A 1 193 ? 59.215 -17.845 63.938 1.00 30.14 193 THR A CA 1
ATOM 1409 C C . THR A 1 193 ? 58.469 -17.067 64.999 1.00 29.89 193 THR A C 1
ATOM 1410 O O . THR A 1 193 ? 57.752 -17.644 65.817 1.00 29.94 193 THR A O 1
ATOM 1414 N N . TRP A 1 194 ? 58.656 -15.754 64.984 1.00 29.19 194 TRP A N 1
ATOM 1415 C CA . TRP A 1 194 ? 58.029 -14.860 65.954 1.00 27.87 194 TRP A CA 1
ATOM 1416 C C . TRP A 1 194 ? 57.021 -13.985 65.222 1.00 27.82 194 TRP A C 1
ATOM 1417 O O . TRP A 1 194 ? 57.352 -13.359 64.208 1.00 26.58 194 TRP A O 1
ATOM 1428 N N . CYS A 1 195 ? 55.798 -13.938 65.739 1.00 26.06 195 CYS A N 1
ATOM 1429 C CA . CYS A 1 195 ? 54.746 -13.158 65.106 1.00 26.74 195 CYS A CA 1
ATOM 1430 C C . CYS A 1 195 ? 54.305 -11.940 65.904 1.00 26.30 195 CYS A C 1
ATOM 1431 O O . CYS A 1 195 ? 53.786 -12.054 67.017 1.00 27.64 195 CYS A O 1
ATOM 1434 N N . GLY A 1 196 ? 54.518 -10.768 65.317 1.00 26.06 196 GLY A N 1
ATOM 1435 C CA . GLY A 1 196 ? 54.131 -9.533 65.962 1.00 27.08 196 GLY A CA 1
ATOM 1436 C C . GLY A 1 196 ? 52.758 -9.156 65.461 1.00 28.64 196 GLY A C 1
ATOM 1437 O O . GLY A 1 196 ? 52.541 -9.055 64.253 1.00 28.83 196 GLY A O 1
ATOM 1438 N N . GLU A 1 197 ? 51.831 -8.935 66.384 1.00 29.51 197 GLU A N 1
ATOM 1439 C CA . GLU A 1 197 ? 50.473 -8.603 66.007 1.00 32.31 197 GLU A CA 1
ATOM 1440 C C . GLU A 1 197 ? 49.937 -7.294 66.561 1.00 32.85 197 GLU A C 1
ATOM 1441 O O . GLU A 1 197 ? 50.158 -6.939 67.726 1.00 30.78 197 GLU A O 1
ATOM 1447 N N . LEU A 1 198 ? 49.213 -6.593 65.702 1.00 31.91 198 LEU A N 1
ATOM 1448 C CA . LEU A 1 198 ? 48.591 -5.335 66.052 1.00 33.21 198 LEU A CA 1
ATOM 1449 C C . LEU A 1 198 ? 47.093 -5.566 65.960 1.00 34.60 198 LEU A C 1
ATOM 1450 O O . LEU A 1 198 ? 46.564 -5.854 64.878 1.00 35.84 198 LEU A O 1
ATOM 1455 N N . GLY A 1 199 ? 46.414 -5.453 67.094 1.00 34.38 199 GLY A N 1
ATOM 1456 C CA . GLY A 1 199 ? 44.976 -5.644 67.113 1.00 33.16 199 GLY A CA 1
ATOM 1457 C C . GLY A 1 199 ? 44.312 -4.298 67.292 1.00 33.82 199 GLY A C 1
ATOM 1458 O O . GLY A 1 199 ? 44.546 -3.615 68.300 1.00 31.87 199 GLY A O 1
ATOM 1459 N N . ALA A 1 200 ? 43.499 -3.903 66.315 1.00 32.29 200 ALA A N 1
ATOM 1460 C CA . ALA A 1 200 ? 42.822 -2.614 66.383 1.00 35.50 200 ALA A CA 1
ATOM 1461 C C . ALA A 1 200 ? 41.815 -2.545 67.527 1.00 35.67 200 ALA A C 1
ATOM 1462 O O . ALA A 1 200 ? 41.036 -3.471 67.734 1.00 35.40 200 ALA A O 1
ATOM 1464 N N . ILE A 1 201 ? 41.856 -1.461 68.292 1.00 34.51 201 ILE A N 1
ATOM 1465 C CA . ILE A 1 201 ? 40.886 -1.292 69.361 1.00 34.42 201 ILE A CA 1
ATOM 1466 C C . ILE A 1 201 ? 40.256 0.094 69.241 1.00 35.37 201 ILE A C 1
ATOM 1467 O O . ILE A 1 201 ? 40.683 0.916 68.423 1.00 35.88 201 ILE A O 1
ATOM 1472 N N . SER A 1 202 ? 39.240 0.338 70.057 1.00 35.19 202 SER A N 1
ATOM 1473 C CA . SER A 1 202 ? 38.525 1.603 70.057 1.00 36.52 202 SER A CA 1
ATOM 1474 C C . SER A 1 202 ? 39.412 2.824 69.860 1.00 37.26 202 SER A C 1
ATOM 1475 O O . SER A 1 202 ? 40.499 2.929 70.430 1.00 37.21 202 SER A O 1
ATOM 1478 N N . GLU A 1 203 ? 38.914 3.743 69.045 1.00 37.19 203 GLU A N 1
ATOM 1479 C CA . GLU A 1 203 ? 39.582 4.998 68.736 1.00 39.91 203 GLU A CA 1
ATOM 1480 C C . GLU A 1 203 ? 39.822 5.783 70.028 1.00 39.83 203 GLU A C 1
ATOM 1481 O O . GLU A 1 203 ? 40.767 6.569 70.129 1.00 39.54 203 GLU A O 1
ATOM 1487 N N . GLU A 1 204 ? 38.960 5.543 71.013 1.00 40.71 204 GLU A N 1
ATOM 1488 C CA . GLU A 1 204 ? 39.002 6.214 72.316 1.00 44.08 204 GLU A CA 1
ATOM 1489 C C . GLU A 1 204 ? 40.020 5.633 73.298 1.00 44.09 204 GLU A C 1
ATOM 1490 O O . GLU A 1 204 ? 40.461 6.306 74.229 1.00 42.98 204 GLU A O 1
ATOM 1496 N N . SER A 1 205 ? 40.370 4.372 73.103 1.00 44.16 205 SER A N 1
ATOM 1497 C CA . SER A 1 205 ? 41.278 3.699 74.014 1.00 42.96 205 SER A CA 1
ATOM 1498 C C . SER A 1 205 ? 42.750 4.066 73.910 1.00 40.76 205 SER A C 1
ATOM 1499 O O . SER A 1 205 ? 43.226 4.553 72.889 1.00 39.65 205 SER A O 1
ATOM 1502 N N . ALA A 1 206 ? 43.465 3.843 75.002 1.00 40.63 206 ALA A N 1
ATOM 1503 C CA . ALA A 1 206 ? 44.897 4.084 75.022 1.00 39.37 206 ALA A CA 1
ATOM 1504 C C . ALA A 1 206 ? 45.453 2.759 74.521 1.00 38.59 206 ALA A C 1
ATOM 1505 O O . ALA A 1 206 ? 44.809 1.719 74.680 1.00 35.81 206 ALA A O 1
ATOM 1507 N N . PRO A 1 207 ? 46.634 2.780 73.880 1.00 37.03 207 PRO A N 1
ATOM 1508 C CA . PRO A 1 207 ? 47.218 1.531 73.381 1.00 34.47 207 PRO A CA 1
ATOM 1509 C C . PRO A 1 207 ? 47.375 0.523 74.525 1.00 33.32 207 PRO A C 1
ATOM 1510 O O . PRO A 1 207 ? 47.506 0.903 75.692 1.00 29.19 207 PRO A O 1
ATOM 1514 N N . GLN A 1 208 ? 47.343 -0.756 74.177 1.00 31.15 208 GLN A N 1
ATOM 1515 C CA . GLN A 1 208 ? 47.493 -1.819 75.149 1.00 34.97 208 GLN A CA 1
ATOM 1516 C C . GLN A 1 208 ? 48.671 -2.689 74.722 1.00 33.60 208 GLN A C 1
ATOM 1517 O O . GLN A 1 208 ? 48.491 -3.700 74.037 1.00 32.76 208 GLN A O 1
ATOM 1523 N N . PRO A 1 209 ? 49.896 -2.293 75.093 1.00 32.53 209 PRO A N 1
ATOM 1524 C CA . PRO A 1 209 ? 51.038 -3.121 74.702 1.00 32.82 209 PRO A CA 1
ATOM 1525 C C . PRO A 1 209 ? 51.060 -4.370 75.579 1.00 31.71 209 PRO A C 1
ATOM 1526 O O . PRO A 1 209 ? 50.462 -4.396 76.648 1.00 31.23 209 PRO A O 1
ATOM 1530 N N . SER A 1 210 ? 51.739 -5.405 75.109 1.00 32.07 210 SER A N 1
ATOM 1531 C CA . SER A 1 210 ? 51.876 -6.649 75.853 1.00 28.86 210 SER A CA 1
ATOM 1532 C C . SER A 1 210 ? 52.985 -6.437 76.881 1.00 31.35 210 SER A C 1
ATOM 1533 O O . SER A 1 210 ? 53.693 -5.428 76.843 1.00 28.31 210 SER A O 1
ATOM 1536 N N . LEU A 1 211 ? 53.143 -7.389 77.796 1.00 30.62 211 LEU A N 1
ATOM 1537 C CA . LEU A 1 211 ? 54.190 -7.285 78.799 1.00 30.29 211 LEU A CA 1
ATOM 1538 C C . LEU A 1 211 ? 55.501 -7.741 78.150 1.00 30.75 211 LEU A C 1
ATOM 1539 O O . LEU A 1 211 ? 55.958 -8.871 78.352 1.00 29.67 211 LEU A O 1
ATOM 1544 N N . SER A 1 212 ? 56.081 -6.847 77.350 1.00 28.00 212 SER A N 1
ATOM 1545 C CA . SER A 1 212 ? 57.327 -7.109 76.639 1.00 26.72 212 SER A CA 1
ATOM 1546 C C . SER A 1 212 ? 58.293 -5.997 76.981 1.00 27.78 212 SER A C 1
ATOM 1547 O O . SER A 1 212 ? 57.999 -4.828 76.746 1.00 27.87 212 SER A O 1
ATOM 1550 N N . ALA A 1 213 ? 59.448 -6.370 77.526 1.00 28.16 213 ALA A N 1
ATOM 1551 C CA . ALA A 1 213 ? 60.457 -5.404 77.930 1.00 27.47 213 ALA A CA 1
ATOM 1552 C C . ALA A 1 213 ? 61.767 -5.652 77.222 1.00 29.42 213 ALA A C 1
ATOM 1553 O O . ALA A 1 213 ? 62.012 -6.737 76.687 1.00 27.85 213 ALA A O 1
ATOM 1555 N N . ARG A 1 214 ? 62.608 -4.625 77.247 1.00 30.14 214 ARG A N 1
ATOM 1556 C CA . ARG A 1 214 ? 63.926 -4.628 76.626 1.00 31.74 214 ARG A CA 1
ATOM 1557 C C . ARG A 1 214 ? 64.845 -4.109 77.734 1.00 33.48 214 ARG A C 1
ATOM 1558 O O . ARG A 1 214 ? 64.799 -2.930 78.102 1.00 31.77 214 ARG A O 1
ATOM 1566 N N . SER A 1 215 ? 65.676 -4.996 78.272 1.00 31.89 215 SER A N 1
ATOM 1567 C CA . SER A 1 215 ? 66.537 -4.629 79.386 1.00 34.17 215 SER A CA 1
ATOM 1568 C C . SER A 1 215 ? 68.041 -4.650 79.128 1.00 34.70 215 SER A C 1
ATOM 1569 O O . SER A 1 215 ? 68.620 -5.690 78.803 1.00 33.87 215 SER A O 1
ATOM 1572 N N . PRO A 1 216 ? 68.694 -3.481 79.266 1.00 36.26 216 PRO A N 1
ATOM 1573 C CA . PRO A 1 216 ? 70.137 -3.350 79.059 1.00 34.23 216 PRO A CA 1
ATOM 1574 C C . PRO A 1 216 ? 70.816 -3.864 80.328 1.00 34.21 216 PRO A C 1
ATOM 1575 O O . PRO A 1 216 ? 70.998 -3.134 81.309 1.00 33.03 216 PRO A O 1
ATOM 1579 N N . VAL A 1 217 ? 71.158 -5.146 80.300 1.00 32.99 217 VAL A N 1
ATOM 1580 C CA . VAL A 1 217 ? 71.773 -5.819 81.433 1.00 33.85 217 VAL A CA 1
ATOM 1581 C C . VAL A 1 217 ? 73.075 -5.179 81.896 1.00 35.12 217 VAL A C 1
ATOM 1582 O O . VAL A 1 217 ? 73.328 -5.065 83.100 1.00 32.98 217 VAL A O 1
ATOM 1586 N N . CYS A 1 218 ? 73.890 -4.767 80.933 1.00 37.53 218 CYS A N 1
ATOM 1587 C CA . CYS A 1 218 ? 75.176 -4.153 81.223 1.00 42.03 218 CYS A CA 1
ATOM 1588 C C . CYS A 1 218 ? 75.136 -2.643 80.974 1.00 47.68 218 CYS A C 1
ATOM 1589 O O . CYS A 1 218 ? 75.890 -2.136 80.141 1.00 47.57 218 CYS A O 1
ATOM 1592 N N . LYS A 1 219 ? 74.246 -1.929 81.666 1.00 53.14 219 LYS A N 1
ATOM 1593 C CA . LYS A 1 219 ? 74.168 -0.473 81.507 1.00 59.83 219 LYS A CA 1
ATOM 1594 C C . LYS A 1 219 ? 75.518 0.101 81.906 1.00 62.45 219 LYS A C 1
ATOM 1595 O O . LYS A 1 219 ? 76.012 -0.190 82.994 1.00 65.12 219 LYS A O 1
ATOM 1601 N N . ASN A 1 220 ? 76.099 0.927 81.039 1.00 65.08 220 ASN A N 1
ATOM 1602 C CA . ASN A 1 220 ? 77.416 1.510 81.291 1.00 66.16 220 ASN A CA 1
ATOM 1603 C C . ASN A 1 220 ? 78.404 0.347 81.246 1.00 66.67 220 ASN A C 1
ATOM 1604 O O . ASN A 1 220 ? 78.996 -0.028 82.260 1.00 66.31 220 ASN A O 1
ATOM 1609 N N . SER A 1 221 ? 78.557 -0.218 80.051 1.00 67.32 221 SER A N 1
ATOM 1610 C CA . SER A 1 221 ? 79.429 -1.359 79.810 1.00 68.39 221 SER A CA 1
ATOM 1611 C C . SER A 1 221 ? 80.889 -1.126 80.162 1.00 68.99 221 SER A C 1
ATOM 1612 O O . SER A 1 221 ? 81.642 -2.078 80.377 1.00 69.30 221 SER A O 1
ATOM 1615 N N . ALA A 1 222 ? 81.294 0.136 80.221 1.00 69.12 222 ALA A N 1
ATOM 1616 C CA . ALA A 1 222 ? 82.674 0.459 80.554 1.00 68.84 222 ALA A CA 1
ATOM 1617 C C . ALA A 1 222 ? 82.981 0.116 82.018 1.00 68.37 222 ALA A C 1
ATOM 1618 O O . ALA A 1 222 ? 84.129 -0.153 82.371 1.00 69.10 222 ALA A O 1
ATOM 1620 N N . ARG A 1 223 ? 81.949 0.116 82.860 1.00 66.75 223 ARG A N 1
ATOM 1621 C CA . ARG A 1 223 ? 82.094 -0.185 84.285 1.00 64.67 223 ARG A CA 1
ATOM 1622 C C . ARG A 1 223 ? 82.455 -1.650 84.569 1.00 62.15 223 ARG A C 1
ATOM 1623 O O . ARG A 1 223 ? 82.819 -2.013 85.693 1.00 61.58 223 ARG A O 1
ATOM 1631 N N . TYR A 1 224 ? 82.347 -2.486 83.542 1.00 58.21 224 TYR A N 1
ATOM 1632 C CA . TYR A 1 224 ? 82.674 -3.905 83.652 1.00 53.61 224 TYR A CA 1
ATOM 1633 C C . TYR A 1 224 ? 83.999 -4.137 82.937 1.00 53.17 224 TYR A C 1
ATOM 1634 O O . TYR A 1 224 ? 84.313 -5.250 82.519 1.00 53.09 224 TYR A O 1
ATOM 1643 N N . SER A 1 225 ? 84.773 -3.064 82.807 1.00 52.96 225 SER A N 1
ATOM 1644 C CA . SER A 1 225 ? 86.065 -3.105 82.128 1.00 53.30 225 SER A CA 1
ATOM 1645 C C . SER A 1 225 ? 87.146 -3.881 82.876 1.00 50.57 225 SER A C 1
ATOM 1646 O O . SER A 1 225 ? 88.025 -4.476 82.252 1.00 50.04 225 SER A O 1
ATOM 1649 N N . THR A 1 226 ? 87.090 -3.862 84.205 1.00 49.02 226 THR A N 1
ATOM 1650 C CA . THR A 1 226 ? 88.073 -4.578 85.017 1.00 49.20 226 THR A CA 1
ATOM 1651 C C . THR A 1 226 ? 87.379 -5.241 86.198 1.00 49.83 226 THR A C 1
ATOM 1652 O O . THR A 1 226 ? 86.165 -5.127 86.357 1.00 49.28 226 THR A O 1
ATOM 1656 N N . SER A 1 227 ? 88.163 -5.915 87.034 1.00 49.24 227 SER A N 1
ATOM 1657 C CA . SER A 1 227 ? 87.628 -6.601 88.200 1.00 48.81 227 SER A CA 1
ATOM 1658 C C . SER A 1 227 ? 87.824 -5.816 89.493 1.00 49.15 227 SER A C 1
ATOM 1659 O O . SER A 1 227 ? 87.593 -6.339 90.584 1.00 48.81 227 SER A O 1
ATOM 1662 N N . LYS A 1 228 ? 88.245 -4.562 89.377 1.00 50.30 228 LYS A N 1
ATOM 1663 C CA . LYS A 1 228 ? 88.462 -3.738 90.564 1.00 52.02 228 LYS A CA 1
ATOM 1664 C C . LYS A 1 228 ? 87.269 -3.686 91.520 1.00 50.58 228 LYS A C 1
ATOM 1665 O O . LYS A 1 228 ? 87.436 -3.744 92.741 1.00 49.16 228 LYS A O 1
ATOM 1671 N N . PHE A 1 229 ? 86.066 -3.598 90.962 1.00 48.96 229 PHE A N 1
ATOM 1672 C CA . PHE A 1 229 ? 84.863 -3.484 91.777 1.00 47.55 229 PHE A CA 1
ATOM 1673 C C . PHE A 1 229 ? 83.953 -4.704 91.860 1.00 47.88 229 PHE A C 1
ATOM 1674 O O . PHE A 1 229 ? 82.867 -4.622 92.444 1.00 47.53 229 PHE A O 1
ATOM 1682 N N . CYS A 1 230 ? 84.383 -5.824 91.284 1.00 47.70 230 CYS A N 1
ATOM 1683 C CA . CYS A 1 230 ? 83.593 -7.054 91.320 1.00 47.08 230 CYS A CA 1
ATOM 1684 C C . CYS A 1 230 ? 83.010 -7.312 92.703 1.00 48.07 230 CYS A C 1
ATOM 1685 O O . CYS A 1 230 ? 81.808 -7.540 92.853 1.00 47.13 230 CYS A O 1
ATOM 1688 N N . GLU A 1 231 ? 83.867 -7.256 93.718 1.00 48.92 231 GLU A N 1
ATOM 1689 C CA . GLU A 1 231 ? 83.439 -7.530 95.081 1.00 50.43 231 GLU A CA 1
ATOM 1690 C C . GLU A 1 231 ? 82.388 -6.586 95.676 1.00 50.29 231 GLU A C 1
ATOM 1691 O O . GLU A 1 231 ? 81.406 -7.053 96.253 1.00 50.96 231 GLU A O 1
ATOM 1697 N N . VAL A 1 232 ? 82.570 -5.275 95.557 1.00 50.23 232 VAL A N 1
ATOM 1698 C CA . VAL A 1 232 ? 81.565 -4.360 96.109 1.00 49.42 232 VAL A CA 1
ATOM 1699 C C . VAL A 1 232 ? 80.255 -4.558 95.363 1.00 47.91 232 VAL A C 1
ATOM 1700 O O . VAL A 1 232 ? 79.183 -4.517 95.955 1.00 48.35 232 VAL A O 1
ATOM 1704 N N . ASP A 1 233 ? 80.375 -4.778 94.056 1.00 48.25 233 ASP A N 1
ATOM 1705 C CA . ASP A 1 233 ? 79.249 -4.966 93.142 1.00 46.90 233 ASP A CA 1
ATOM 1706 C C . ASP A 1 233 ? 78.461 -6.260 93.365 1.00 45.89 233 ASP A C 1
ATOM 1707 O O . ASP A 1 233 ? 77.413 -6.469 92.752 1.00 44.71 233 ASP A O 1
ATOM 1712 N N . GLY A 1 234 ? 78.975 -7.127 94.234 1.00 44.61 234 GLY A N 1
ATOM 1713 C CA . GLY A 1 234 ? 78.297 -8.377 94.530 1.00 42.08 234 GLY A CA 1
ATOM 1714 C C . GLY A 1 234 ? 78.500 -9.513 93.541 1.00 41.90 234 GLY A C 1
ATOM 1715 O O . GLY A 1 234 ? 77.704 -10.462 93.508 1.00 39.65 234 GLY A O 1
ATOM 1716 N N . CYS A 1 235 ? 79.552 -9.427 92.733 1.00 39.72 235 CYS A N 1
ATOM 1717 C CA . CYS A 1 235 ? 79.837 -10.475 91.764 1.00 40.00 235 CYS A CA 1
ATOM 1718 C C . CYS A 1 235 ? 81.162 -11.155 92.097 1.00 41.08 235 CYS A C 1
ATOM 1719 O O . CYS A 1 235 ? 82.233 -10.707 91.682 1.00 39.18 235 CYS A O 1
ATOM 1722 N N . THR A 1 236 ? 81.080 -12.236 92.864 1.00 40.48 236 THR A N 1
ATOM 1723 C CA . THR A 1 236 ? 82.270 -12.968 93.255 1.00 43.08 236 THR A CA 1
ATOM 1724 C C . THR A 1 236 ? 82.063 -14.470 93.093 1.00 45.32 236 THR A C 1
ATOM 1725 O O . THR A 1 236 ? 80.939 -14.972 93.225 1.00 44.00 236 THR A O 1
ATOM 1729 N N . ALA A 1 237 ? 83.152 -15.180 92.803 1.00 47.59 237 ALA A N 1
ATOM 1730 C CA . ALA A 1 237 ? 83.104 -16.629 92.646 1.00 49.33 237 ALA A CA 1
ATOM 1731 C C . ALA A 1 237 ? 82.548 -17.234 93.930 1.00 51.99 237 ALA A C 1
ATOM 1732 O O . ALA A 1 237 ? 81.884 -18.269 93.902 1.00 52.23 237 ALA A O 1
ATOM 1734 N N . GLU A 1 238 ? 82.817 -16.574 95.055 1.00 54.68 238 GLU A N 1
ATOM 1735 C CA . GLU A 1 238 ? 82.345 -17.046 96.353 1.00 58.21 238 GLU A CA 1
ATOM 1736 C C . GLU A 1 238 ? 80.821 -16.975 96.427 1.00 59.26 238 GLU A C 1
ATOM 1737 O O . GLU A 1 238 ? 80.177 -17.800 97.082 1.00 60.19 238 GLU A O 1
ATOM 1743 N N . THR A 1 239 ? 80.248 -15.982 95.756 1.00 58.33 239 THR A N 1
ATOM 1744 C CA . THR A 1 239 ? 78.801 -15.814 95.747 1.00 58.08 239 THR A CA 1
ATOM 1745 C C . THR A 1 239 ? 78.179 -16.456 94.511 1.00 56.33 239 THR A C 1
ATOM 1746 O O . THR A 1 239 ? 76.974 -16.354 94.296 1.00 56.53 239 THR A O 1
ATOM 1750 N N . GLY A 1 240 ? 79.014 -17.103 93.700 1.00 53.78 240 GLY A N 1
ATOM 1751 C CA . GLY A 1 240 ? 78.540 -17.762 92.498 1.00 49.38 240 GLY A CA 1
ATOM 1752 C C . GLY A 1 240 ? 78.305 -16.849 91.304 1.00 48.55 240 GLY A C 1
ATOM 1753 O O . GLY A 1 240 ? 77.624 -17.236 90.352 1.00 47.82 240 GLY A O 1
ATOM 1754 N N . MET A 1 241 ? 78.879 -15.650 91.330 1.00 45.46 241 MET A N 1
ATOM 1755 C CA . MET A 1 241 ? 78.696 -14.709 90.233 1.00 44.33 241 MET A CA 1
ATOM 1756 C C . MET A 1 241 ? 77.216 -14.501 89.945 1.00 42.51 241 MET A C 1
ATOM 1757 O O . MET A 1 241 ? 76.780 -14.517 88.793 1.00 41.66 241 MET A O 1
ATOM 1762 N N . GLU A 1 242 ? 76.445 -14.311 91.004 1.00 40.99 242 GLU A N 1
ATOM 1763 C CA . GLU A 1 242 ? 75.022 -14.098 90.857 1.00 41.85 242 GLU A CA 1
ATOM 1764 C C . GLU A 1 242 ? 74.564 -12.838 91.551 1.00 40.55 242 GLU A C 1
ATOM 1765 O O . GLU A 1 242 ? 74.809 -12.638 92.739 1.00 41.23 242 GLU A O 1
ATOM 1771 N N . LYS A 1 243 ? 73.913 -11.982 90.780 1.00 38.58 243 LYS A N 1
ATOM 1772 C CA . LYS A 1 243 ? 73.357 -10.741 91.283 1.00 37.58 243 LYS A CA 1
ATOM 1773 C C . LYS A 1 243 ? 72.076 -10.619 90.469 1.00 35.52 243 LYS A C 1
ATOM 1774 O O . LYS A 1 243 ? 72.061 -10.009 89.404 1.00 32.16 243 LYS A O 1
ATOM 1780 N N . MET A 1 244 ? 71.013 -11.228 90.980 1.00 35.59 244 MET A N 1
ATOM 1781 C CA . MET A 1 244 ? 69.730 -11.251 90.289 1.00 36.79 244 MET A CA 1
ATOM 1782 C C . MET A 1 244 ? 68.838 -10.054 90.562 1.00 35.64 244 MET A C 1
ATOM 1783 O O . MET A 1 244 ? 68.774 -9.556 91.688 1.00 35.22 244 MET A O 1
ATOM 1788 N N . SER A 1 245 ? 68.157 -9.602 89.512 1.00 35.21 245 SER A N 1
ATOM 1789 C CA . SER A 1 245 ? 67.210 -8.498 89.602 1.00 34.89 245 SER A CA 1
ATOM 1790 C C . SER A 1 245 ? 65.915 -8.975 88.922 1.00 36.13 245 SER A C 1
ATOM 1791 O O . SER A 1 245 ? 65.940 -9.559 87.828 1.00 34.09 245 SER A O 1
ATOM 1794 N N . LEU A 1 246 ? 64.786 -8.739 89.585 1.00 36.07 246 LEU A N 1
ATOM 1795 C CA . LEU A 1 246 ? 63.485 -9.166 89.081 1.00 35.77 246 LEU A CA 1
ATOM 1796 C C . LEU A 1 246 ? 63.060 -8.478 87.783 1.00 36.17 246 LEU A C 1
ATOM 1797 O O . LEU A 1 246 ? 63.022 -7.257 87.702 1.00 35.17 246 LEU A O 1
ATOM 1802 N N . LEU A 1 247 ? 62.736 -9.279 86.773 1.00 34.05 247 LEU A N 1
ATOM 1803 C CA . LEU A 1 247 ? 62.298 -8.760 85.486 1.00 32.70 247 LEU A CA 1
ATOM 1804 C C . LEU A 1 247 ? 60.785 -8.592 85.504 1.00 32.79 247 LEU A C 1
ATOM 1805 O O . LEU A 1 247 ? 60.251 -7.594 85.008 1.00 31.76 247 LEU A O 1
ATOM 1810 N N . THR A 1 248 ? 60.103 -9.573 86.082 1.00 30.83 248 THR A N 1
ATOM 1811 C CA . THR A 1 248 ? 58.649 -9.555 86.168 1.00 32.76 248 THR A CA 1
ATOM 1812 C C . THR A 1 248 ? 58.143 -8.458 87.095 1.00 34.27 248 THR A C 1
ATOM 1813 O O . THR A 1 248 ? 58.463 -8.440 88.279 1.00 34.66 248 THR A O 1
ATOM 1817 N N . PRO A 1 249 ? 57.340 -7.530 86.560 1.00 37.68 249 PRO A N 1
ATOM 1818 C CA . PRO A 1 249 ? 56.760 -6.401 87.304 1.00 42.05 249 PRO A CA 1
ATOM 1819 C C . PRO A 1 249 ? 55.778 -6.805 88.410 1.00 44.57 249 PRO A C 1
ATOM 1820 O O . PRO A 1 249 ? 55.141 -7.853 88.337 1.00 44.54 249 PRO A O 1
ATOM 1824 N N . PHE A 1 250 ? 55.663 -5.958 89.430 1.00 49.51 250 PHE A N 1
ATOM 1825 C CA . PHE A 1 250 ? 54.788 -6.213 90.581 1.00 52.23 250 PHE A CA 1
ATOM 1826 C C . PHE A 1 250 ? 53.393 -6.781 90.314 1.00 52.73 250 PHE A C 1
ATOM 1827 O O . PHE A 1 250 ? 52.977 -7.740 90.971 1.00 53.54 250 PHE A O 1
ATOM 1835 N N . GLY A 1 251 ? 52.657 -6.182 89.384 1.00 52.24 251 GLY A N 1
ATOM 1836 C CA . GLY A 1 251 ? 51.323 -6.682 89.095 1.00 51.16 251 GLY A CA 1
ATOM 1837 C C . GLY A 1 251 ? 51.317 -7.660 87.938 1.00 51.80 251 GLY A C 1
ATOM 1838 O O . GLY A 1 251 ? 50.287 -7.871 87.284 1.00 51.35 251 GLY A O 1
ATOM 1839 N N . GLY A 1 252 ? 52.472 -8.272 87.687 1.00 49.84 252 GLY A N 1
ATOM 1840 C CA . GLY A 1 252 ? 52.590 -9.211 86.586 1.00 47.20 252 GLY A CA 1
ATOM 1841 C C . GLY A 1 252 ? 52.136 -10.609 86.930 1.00 45.19 252 GLY A C 1
ATOM 1842 O O . GLY A 1 252 ? 51.713 -10.849 88.061 1.00 44.73 252 GLY A O 1
ATOM 1843 N N . PRO A 1 253 ? 52.215 -11.557 85.975 1.00 44.16 253 PRO A N 1
ATOM 1844 C CA . PRO A 1 253 ? 51.809 -12.954 86.171 1.00 43.56 253 PRO A CA 1
ATOM 1845 C C . PRO A 1 253 ? 52.569 -13.587 87.331 1.00 43.16 253 PRO A C 1
ATOM 1846 O O . PRO A 1 253 ? 53.555 -13.039 87.807 1.00 43.98 253 PRO A O 1
ATOM 1850 N N . PRO A 1 254 ? 52.122 -14.761 87.792 1.00 43.72 254 PRO A N 1
ATOM 1851 C CA . PRO A 1 254 ? 52.815 -15.408 88.909 1.00 44.08 254 PRO A CA 1
ATOM 1852 C C . PRO A 1 254 ? 54.248 -15.860 88.586 1.00 43.10 254 PRO A C 1
ATOM 1853 O O . PRO A 1 254 ? 55.118 -15.825 89.456 1.00 42.61 254 PRO A O 1
ATOM 1857 N N . GLN A 1 255 ? 54.490 -16.275 87.344 1.00 40.08 255 GLN A N 1
ATOM 1858 C CA . GLN A 1 255 ? 55.823 -16.731 86.940 1.00 39.98 255 GLN A CA 1
ATOM 1859 C C . GLN A 1 255 ? 56.858 -15.595 86.946 1.00 39.83 255 GLN A C 1
ATOM 1860 O O . GLN A 1 255 ? 56.907 -14.781 86.018 1.00 39.50 255 GLN A O 1
ATOM 1866 N N . GLN A 1 256 ? 57.688 -15.547 87.985 1.00 37.70 256 GLN A N 1
ATOM 1867 C CA . GLN A 1 256 ? 58.698 -14.497 88.091 1.00 38.51 256 GLN A CA 1
ATOM 1868 C C . GLN A 1 256 ? 59.983 -14.812 87.332 1.00 37.02 256 GLN A C 1
ATOM 1869 O O . GLN A 1 256 ? 60.514 -15.920 87.418 1.00 37.41 256 GLN A O 1
ATOM 1875 N N . ALA A 1 257 ? 60.469 -13.824 86.587 1.00 34.44 257 ALA A N 1
ATOM 1876 C CA . ALA A 1 257 ? 61.697 -13.963 85.818 1.00 34.23 257 ALA A CA 1
ATOM 1877 C C . ALA A 1 257 ? 62.754 -12.995 86.352 1.00 33.51 257 ALA A C 1
ATOM 1878 O O . ALA A 1 257 ? 62.430 -11.877 86.752 1.00 32.26 257 ALA A O 1
ATOM 1880 N N . LYS A 1 258 ? 64.010 -13.434 86.359 1.00 31.66 258 LYS A N 1
ATOM 1881 C CA . LYS A 1 258 ? 65.114 -12.608 86.839 1.00 31.22 258 LYS A CA 1
ATOM 1882 C C . LYS A 1 258 ? 66.312 -12.667 85.886 1.00 32.06 258 LYS A C 1
ATOM 1883 O O . LYS A 1 258 ? 66.517 -13.667 85.187 1.00 30.19 258 LYS A O 1
ATOM 1889 N N . MET A 1 259 ? 67.102 -11.592 85.871 1.00 30.30 259 MET A N 1
ATOM 1890 C CA . MET A 1 259 ? 68.292 -11.507 85.028 1.00 30.89 259 MET A CA 1
ATOM 1891 C C . MET A 1 259 ? 69.515 -11.331 85.927 1.00 30.33 259 MET A C 1
ATOM 1892 O O . MET A 1 259 ? 69.419 -10.748 87.010 1.00 29.26 259 MET A O 1
ATOM 1897 N N . ASN A 1 260 ? 70.662 -11.817 85.468 1.00 29.27 260 ASN A N 1
ATOM 1898 C CA . ASN A 1 260 ? 71.906 -11.730 86.238 1.00 29.43 260 ASN A CA 1
ATOM 1899 C C . ASN A 1 260 ? 72.837 -10.702 85.594 1.00 29.44 260 ASN A C 1
ATOM 1900 O O . ASN A 1 260 ? 73.022 -10.719 84.380 1.00 29.67 260 ASN A O 1
ATOM 1905 N N . THR A 1 261 ? 73.417 -9.802 86.388 1.00 26.52 261 THR A N 1
ATOM 1906 C CA . THR A 1 261 ? 74.315 -8.798 85.810 1.00 28.45 261 THR A CA 1
ATOM 1907 C C . THR A 1 261 ? 75.780 -9.229 85.782 1.00 29.22 261 THR A C 1
ATOM 1908 O O . THR A 1 261 ? 76.536 -8.799 84.913 1.00 27.79 261 THR A O 1
ATOM 1912 N N . CYS A 1 262 ? 76.175 -10.090 86.716 1.00 29.31 262 CYS A N 1
ATOM 1913 C CA . CYS A 1 262 ? 77.568 -10.533 86.789 1.00 31.12 262 CYS A CA 1
ATOM 1914 C C . CYS A 1 262 ? 78.205 -10.965 85.470 1.00 29.62 262 CYS A C 1
ATOM 1915 O O . CYS A 1 262 ? 79.396 -10.743 85.257 1.00 31.10 262 CYS A O 1
ATOM 1918 N N . PRO A 1 263 ? 77.432 -11.593 84.574 1.00 30.12 263 PRO A N 1
ATOM 1919 C CA . PRO A 1 263 ? 77.981 -12.033 83.284 1.00 29.41 263 PRO A CA 1
ATOM 1920 C C . PRO A 1 263 ? 78.633 -10.916 82.474 1.00 31.06 263 PRO A C 1
ATOM 1921 O O . PRO A 1 263 ? 79.448 -11.179 81.581 1.00 29.23 263 PRO A O 1
ATOM 1925 N N . CYS A 1 264 ? 78.264 -9.670 82.776 1.00 29.56 264 CYS A N 1
ATOM 1926 C CA . CYS A 1 264 ? 78.818 -8.508 82.069 1.00 30.86 264 CYS A CA 1
ATOM 1927 C C . CYS A 1 264 ? 80.346 -8.404 82.228 1.00 32.06 264 CYS A C 1
ATOM 1928 O O . CYS A 1 264 ? 81.045 -7.955 81.317 1.00 35.06 264 CYS A O 1
ATOM 1931 N N . TYR A 1 265 ? 80.860 -8.811 83.384 1.00 32.02 265 TYR A N 1
ATOM 1932 C CA . TYR A 1 265 ? 82.307 -8.775 83.619 1.00 33.97 265 TYR A CA 1
ATOM 1933 C C . TYR A 1 265 ? 82.944 -9.748 82.647 1.00 34.17 265 TYR A C 1
ATOM 1934 O O . TYR A 1 265 ? 83.894 -9.415 81.938 1.00 36.28 265 TYR A O 1
ATOM 1943 N N . TYR A 1 266 ? 82.393 -10.953 82.599 1.00 31.76 266 TYR A N 1
ATOM 1944 C CA . TYR A 1 266 ? 82.920 -11.969 81.712 1.00 31.01 266 TYR A CA 1
ATOM 1945 C C . TYR A 1 266 ? 82.887 -11.542 80.252 1.00 31.77 266 TYR A C 1
ATOM 1946 O O . TYR A 1 266 ? 83.653 -12.051 79.434 1.00 35.03 266 TYR A O 1
ATOM 1955 N N . LYS A 1 267 ? 82.035 -10.577 79.927 1.00 31.72 267 LYS A N 1
ATOM 1956 C CA . LYS A 1 267 ? 81.945 -10.100 78.553 1.00 31.30 267 LYS A CA 1
ATOM 1957 C C . LYS A 1 267 ? 82.932 -8.967 78.230 1.00 33.43 267 LYS A C 1
ATOM 1958 O O . LYS A 1 267 ? 83.496 -8.922 77.136 1.00 33.31 267 LYS A O 1
ATOM 1964 N N . TYR A 1 268 ? 83.133 -8.071 79.191 1.00 35.63 268 TYR A N 1
ATOM 1965 C CA . TYR A 1 268 ? 83.973 -6.888 79.009 1.00 39.80 268 TYR A CA 1
ATOM 1966 C C . TYR A 1 268 ? 85.314 -6.792 79.747 1.00 41.82 268 TYR A C 1
ATOM 1967 O O . TYR A 1 268 ? 86.268 -6.228 79.214 1.00 43.80 268 TYR A O 1
ATOM 1976 N N . SER A 1 269 ? 85.376 -7.316 80.966 1.00 42.43 269 SER A N 1
ATOM 1977 C CA . SER A 1 269 ? 86.585 -7.253 81.784 1.00 45.12 269 SER A CA 1
ATOM 1978 C C . SER A 1 269 ? 87.896 -7.624 81.104 1.00 47.46 269 SER A C 1
ATOM 1979 O O . SER A 1 269 ? 88.024 -8.699 80.520 1.00 47.72 269 SER A O 1
ATOM 1982 N N . VAL A 1 270 ? 88.873 -6.721 81.198 1.00 50.13 270 VAL A N 1
ATOM 1983 C CA . VAL A 1 270 ? 90.196 -6.944 80.620 1.00 51.98 270 VAL A CA 1
ATOM 1984 C C . VAL A 1 270 ? 91.054 -7.642 81.668 1.00 52.97 270 VAL A C 1
ATOM 1985 O O . VAL A 1 270 ? 92.074 -8.243 81.351 1.00 54.40 270 VAL A O 1
ATOM 1989 N N . SER A 1 271 ? 90.631 -7.543 82.923 1.00 53.69 271 SER A N 1
ATOM 1990 C CA . SER A 1 271 ? 91.335 -8.177 84.025 1.00 54.89 271 SER A CA 1
ATOM 1991 C C . SER A 1 271 ? 90.926 -9.641 84.045 1.00 55.09 271 SER A C 1
ATOM 1992 O O . SER A 1 271 ? 89.885 -10.007 83.501 1.00 55.90 271 SER A O 1
ATOM 1995 N N . PRO A 1 272 ? 91.746 -10.504 84.662 1.00 54.53 272 PRO A N 1
ATOM 1996 C CA . PRO A 1 272 ? 91.371 -11.919 84.702 1.00 53.38 272 PRO A CA 1
ATOM 1997 C C . PRO A 1 272 ? 90.199 -12.085 85.667 1.00 53.43 272 PRO A C 1
ATOM 1998 O O . PRO A 1 272 ? 89.999 -11.261 86.564 1.00 53.56 272 PRO A O 1
ATOM 2002 N N . LEU A 1 273 ? 89.423 -13.146 85.482 1.00 52.11 273 LEU A N 1
ATOM 2003 C CA . LEU A 1 273 ? 88.279 -13.410 86.349 1.00 50.54 273 LEU A CA 1
ATOM 2004 C C . LEU A 1 273 ? 88.275 -14.875 86.774 1.00 49.03 273 LEU A C 1
ATOM 2005 O O . LEU A 1 273 ? 88.830 -15.730 86.081 1.00 49.33 273 LEU A O 1
ATOM 2010 N N . PRO A 1 274 ? 87.650 -15.182 87.923 1.00 47.98 274 PRO A N 1
ATOM 2011 C CA . PRO A 1 274 ? 87.589 -16.560 88.417 1.00 46.22 274 PRO A CA 1
ATOM 2012 C C . PRO A 1 274 ? 86.984 -17.504 87.384 1.00 46.48 274 PRO A C 1
ATOM 2013 O O . PRO A 1 274 ? 86.048 -17.143 86.665 1.00 44.64 274 PRO A O 1
ATOM 2017 N N . ALA A 1 275 ? 87.533 -18.709 87.303 1.00 46.24 275 ALA A N 1
ATOM 2018 C CA . ALA A 1 275 ? 87.017 -19.704 86.378 1.00 46.62 275 ALA A CA 1
ATOM 2019 C C . ALA A 1 275 ? 85.701 -20.202 86.976 1.00 45.15 275 ALA A C 1
ATOM 2020 O O . ALA A 1 275 ? 85.598 -20.405 88.183 1.00 46.56 275 ALA A O 1
ATOM 2022 N N . MET A 1 276 ? 84.692 -20.364 86.133 1.00 43.43 276 MET A N 1
ATOM 2023 C CA . MET A 1 276 ? 83.392 -20.847 86.579 1.00 42.19 276 MET A CA 1
ATOM 2024 C C . MET A 1 276 ? 82.948 -21.943 85.615 1.00 40.49 276 MET A C 1
ATOM 2025 O O . MET A 1 276 ? 83.196 -21.852 84.411 1.00 38.73 276 MET A O 1
ATOM 2030 N N . ASP A 1 277 ? 82.312 -22.983 86.144 1.00 40.28 277 ASP A N 1
ATOM 2031 C CA . ASP A 1 277 ? 81.819 -24.073 85.309 1.00 40.08 277 ASP A CA 1
ATOM 2032 C C . ASP A 1 277 ? 80.818 -23.488 84.318 1.00 36.96 277 ASP A C 1
ATOM 2033 O O . ASP A 1 277 ? 80.795 -23.841 83.137 1.00 36.29 277 ASP A O 1
ATOM 2038 N N . HIS A 1 278 ? 79.993 -22.578 84.813 1.00 33.18 278 HIS A N 1
ATOM 2039 C CA . HIS A 1 278 ? 78.983 -21.948 83.977 1.00 32.41 278 HIS A CA 1
ATOM 2040 C C . HIS A 1 278 ? 78.480 -20.685 84.662 1.00 31.20 278 HIS A C 1
ATOM 2041 O O . HIS A 1 278 ? 78.754 -20.454 85.842 1.00 30.67 278 HIS A O 1
ATOM 2048 N N . LEU A 1 279 ? 77.730 -19.885 83.912 1.00 29.46 279 LEU A N 1
ATOM 2049 C CA . LEU A 1 279 ? 77.130 -18.672 84.441 1.00 29.75 279 LEU A CA 1
ATOM 2050 C C . LEU A 1 279 ? 75.632 -18.790 84.191 1.00 29.16 279 LEU A C 1
ATOM 2051 O O . LEU A 1 279 ? 75.201 -19.438 83.241 1.00 25.83 279 LEU A O 1
ATOM 2056 N N . ILE A 1 280 ? 74.841 -18.172 85.056 1.00 29.95 280 ILE A N 1
ATOM 2057 C CA . ILE A 1 280 ? 73.400 -18.170 84.889 1.00 30.51 280 ILE A CA 1
ATOM 2058 C C . ILE A 1 280 ? 73.048 -16.798 84.330 1.00 30.70 280 ILE A C 1
ATOM 2059 O O . ILE A 1 280 ? 73.353 -15.782 84.945 1.00 31.80 280 ILE A O 1
ATOM 2064 N N . LEU A 1 281 ? 72.423 -16.761 83.164 1.00 28.53 281 LEU A N 1
ATOM 2065 C CA . LEU A 1 281 ? 72.070 -15.478 82.572 1.00 29.18 281 LEU A CA 1
ATOM 2066 C C . LEU A 1 281 ? 70.742 -15.002 83.089 1.00 29.25 281 LEU A C 1
ATOM 2067 O O . LEU A 1 281 ? 70.534 -13.800 83.288 1.00 30.93 281 LEU A O 1
ATOM 2072 N N . ALA A 1 282 ? 69.836 -15.950 83.302 1.00 28.78 282 ALA A N 1
ATOM 2073 C CA . ALA A 1 282 ? 68.500 -15.623 83.774 1.00 29.07 282 ALA A CA 1
ATOM 2074 C C . ALA A 1 282 ? 67.792 -16.872 84.263 1.00 29.60 282 ALA A C 1
ATOM 2075 O O . ALA A 1 282 ? 68.206 -17.985 83.951 1.00 29.66 282 ALA A O 1
ATOM 2077 N N . ASP A 1 283 ? 66.736 -16.688 85.047 1.00 30.10 283 ASP A N 1
ATOM 2078 C CA . ASP A 1 283 ? 65.961 -17.827 85.516 1.00 31.04 283 ASP A CA 1
ATOM 2079 C C . ASP A 1 283 ? 64.487 -17.488 85.537 1.00 31.05 283 ASP A C 1
ATOM 2080 O O . ASP A 1 283 ? 64.097 -16.312 85.521 1.00 30.55 283 ASP A O 1
ATOM 2085 N N . LEU A 1 284 ? 63.670 -18.533 85.557 1.00 31.08 284 LEU A N 1
ATOM 2086 C CA . LEU A 1 284 ? 62.226 -18.387 85.543 1.00 30.35 284 LEU A CA 1
ATOM 2087 C C . LEU A 1 284 ? 61.590 -19.389 86.492 1.00 30.62 284 LEU A C 1
ATOM 2088 O O . LEU A 1 284 ? 61.777 -20.592 86.338 1.00 27.86 284 LEU A O 1
ATOM 2093 N N . ALA A 1 285 ? 60.834 -18.870 87.462 1.00 32.72 285 ALA A N 1
ATOM 2094 C CA . ALA A 1 285 ? 60.128 -19.680 88.465 1.00 33.09 285 ALA A CA 1
ATOM 2095 C C . ALA A 1 285 ? 58.654 -19.860 88.082 1.00 33.24 285 ALA A C 1
ATOM 2096 O O . ALA A 1 285 ? 58.099 -19.058 87.337 1.00 34.15 285 ALA A O 1
ATOM 2098 N N . GLY A 1 286 ? 58.018 -20.908 88.595 1.00 35.84 286 GLY A N 1
ATOM 2099 C CA . GLY A 1 286 ? 56.613 -21.130 88.291 1.00 34.62 286 GLY A CA 1
ATOM 2100 C C . GLY A 1 286 ? 56.335 -22.057 87.121 1.00 37.83 286 GLY A C 1
ATOM 2101 O O . GLY A 1 286 ? 55.229 -22.053 86.581 1.00 37.76 286 GLY A O 1
ATOM 2102 N N . LEU A 1 287 ? 57.318 -22.857 86.721 1.00 38.18 287 LEU A N 1
ATOM 2103 C CA . LEU A 1 287 ? 57.125 -23.773 85.596 1.00 41.65 287 LEU A CA 1
ATOM 2104 C C . LEU A 1 287 ? 55.924 -24.688 85.810 1.00 42.92 287 LEU A C 1
ATOM 2105 O O . LEU A 1 287 ? 55.248 -25.073 84.856 1.00 44.23 287 LEU A O 1
ATOM 2110 N N . ASP A 1 288 ? 55.670 -25.036 87.066 1.00 43.05 288 ASP A N 1
ATOM 2111 C CA . ASP A 1 288 ? 54.565 -25.920 87.400 1.00 44.11 288 ASP A CA 1
ATOM 2112 C C . ASP A 1 288 ? 53.215 -25.396 86.918 1.00 43.15 288 ASP A C 1
ATOM 2113 O O . ASP A 1 288 ? 52.348 -26.175 86.526 1.00 41.75 288 ASP A O 1
ATOM 2118 N N . SER A 1 289 ? 53.043 -24.078 86.932 1.00 43.87 289 SER A N 1
ATOM 2119 C CA . SER A 1 289 ? 51.778 -23.474 86.517 1.00 44.12 289 SER A CA 1
ATOM 2120 C C . SER A 1 289 ? 51.676 -23.147 85.039 1.00 44.80 289 SER A C 1
ATOM 2121 O O . SER A 1 289 ? 50.612 -22.749 84.569 1.00 45.58 289 SER A O 1
ATOM 2124 N N . LEU A 1 290 ? 52.768 -23.317 84.303 1.00 45.73 290 LEU A N 1
ATOM 2125 C CA . LEU A 1 290 ? 52.772 -23.002 82.875 1.00 46.91 290 LEU A CA 1
ATOM 2126 C C . LEU A 1 290 ? 52.045 -24.046 82.028 1.00 46.79 290 LEU A C 1
ATOM 2127 O O . LEU A 1 290 ? 52.107 -25.237 82.311 1.00 48.08 290 LEU A O 1
ATOM 2132 N N . THR A 1 291 ? 51.370 -23.584 80.980 1.00 44.86 291 THR A N 1
ATOM 2133 C CA . THR A 1 291 ? 50.608 -24.457 80.096 1.00 44.31 291 THR A CA 1
ATOM 2134 C C . THR A 1 291 ? 51.112 -24.514 78.656 1.00 43.25 291 THR A C 1
ATOM 2135 O O . THR A 1 291 ? 50.562 -25.248 77.837 1.00 44.77 291 THR A O 1
ATOM 2139 N N . SER A 1 292 ? 52.140 -23.736 78.338 1.00 40.81 292 SER A N 1
ATOM 2140 C CA . SER A 1 292 ? 52.685 -23.731 76.981 1.00 38.17 292 SER A CA 1
ATOM 2141 C C . SER A 1 292 ? 54.208 -23.700 77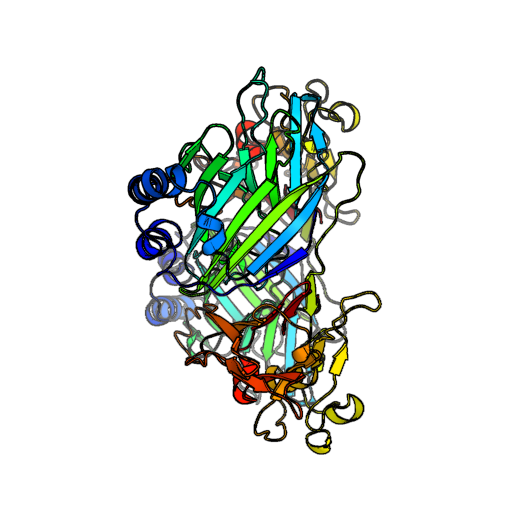.043 1.00 35.10 292 SER A C 1
ATOM 2142 O O . SER A 1 292 ? 54.782 -23.393 78.081 1.00 31.32 292 SER A O 1
ATOM 2145 N N . PRO A 1 293 ? 54.886 -24.025 75.931 1.00 34.76 293 PRO A N 1
ATOM 2146 C CA . PRO A 1 293 ? 56.353 -24.009 75.975 1.00 34.51 293 PRO A CA 1
ATOM 2147 C C . PRO A 1 293 ? 57.002 -22.658 76.268 1.00 34.97 293 PRO A C 1
ATOM 2148 O O . PRO A 1 293 ? 56.387 -21.599 76.113 1.00 34.56 293 PRO A O 1
ATOM 2152 N N . VAL A 1 294 ? 58.246 -22.729 76.730 1.00 34.14 294 VAL A N 1
ATOM 2153 C CA . VAL A 1 294 ? 59.044 -21.558 77.056 1.00 32.97 294 VAL A CA 1
ATOM 2154 C C . VAL A 1 294 ? 60.142 -21.494 76.014 1.00 32.75 294 VAL A C 1
ATOM 2155 O O . VAL A 1 294 ? 60.801 -22.498 75.726 1.00 31.50 294 VAL A O 1
ATOM 2159 N N . TYR A 1 295 ? 60.322 -20.321 75.430 1.00 30.40 295 TYR A N 1
ATOM 2160 C CA . TYR A 1 295 ? 61.343 -20.145 74.412 1.00 29.14 295 TYR A CA 1
ATOM 2161 C C . TYR A 1 295 ? 62.417 -19.179 74.876 1.00 28.37 295 TYR A C 1
ATOM 2162 O O . TYR A 1 295 ? 62.133 -18.171 75.525 1.00 28.31 295 TYR A O 1
ATOM 2171 N N . VAL A 1 296 ? 63.660 -19.500 74.549 1.00 28.69 296 VAL A N 1
ATOM 2172 C CA . VAL A 1 296 ? 64.784 -18.647 74.892 1.00 24.07 296 VAL A CA 1
ATOM 2173 C C . VAL A 1 296 ? 65.647 -18.544 73.649 1.00 24.37 296 VAL A C 1
ATOM 2174 O O . VAL A 1 296 ? 66.148 -19.548 73.147 1.00 24.38 296 VAL A O 1
ATOM 2178 N N . MET A 1 297 ? 65.796 -17.334 73.133 1.00 21.59 297 MET A N 1
ATOM 2179 C CA . MET A 1 297 ? 66.604 -17.133 71.943 1.00 24.18 297 MET A CA 1
ATOM 2180 C C . MET A 1 297 ? 67.851 -16.290 72.213 1.00 25.58 297 MET A C 1
ATOM 2181 O O . MET A 1 297 ? 67.795 -15.244 72.877 1.00 24.11 297 MET A O 1
ATOM 2186 N N . ALA A 1 298 ? 68.981 -16.756 71.703 1.00 25.01 298 ALA A N 1
ATOM 2187 C CA . ALA A 1 298 ? 70.225 -16.033 71.886 1.00 25.66 298 ALA A CA 1
ATOM 2188 C C . ALA A 1 298 ? 70.668 -15.401 70.580 1.00 26.98 298 ALA A C 1
ATOM 2189 O O . ALA A 1 298 ? 70.389 -15.924 69.501 1.00 28.41 298 ALA A O 1
ATOM 2191 N N . ALA A 1 299 ? 71.345 -14.263 70.694 1.00 26.33 299 ALA A N 1
ATOM 2192 C CA . ALA A 1 299 ? 71.887 -13.545 69.541 1.00 24.37 299 ALA A CA 1
ATOM 2193 C C . ALA A 1 299 ? 73.368 -13.456 69.873 1.00 25.67 299 ALA A C 1
ATOM 2194 O O . ALA A 1 299 ? 73.755 -12.950 70.935 1.00 24.06 299 ALA A O 1
ATOM 2196 N N . TYR A 1 300 ? 74.202 -13.962 68.979 1.00 26.36 300 TYR A N 1
ATOM 2197 C CA . TYR A 1 300 ? 75.630 -13.972 69.248 1.00 29.93 300 TYR A CA 1
ATOM 2198 C C . TYR A 1 300 ? 76.495 -13.918 67.991 1.00 30.40 300 TYR A C 1
ATOM 2199 O O . TYR A 1 300 ? 76.029 -14.157 66.871 1.00 29.22 300 TYR A O 1
ATOM 2208 N N . PHE A 1 301 ? 77.766 -13.606 68.195 1.00 33.63 301 PHE A N 1
ATOM 2209 C CA . PHE A 1 301 ? 78.711 -13.550 67.095 1.00 37.63 301 PHE A CA 1
ATOM 2210 C C . PHE A 1 301 ? 79.537 -14.817 67.046 1.00 41.41 301 PHE A C 1
ATOM 2211 O O . PHE A 1 301 ? 79.802 -15.437 68.075 1.00 39.90 301 PHE A O 1
ATOM 2219 N N . ASP A 1 302 ? 79.928 -15.193 65.833 1.00 48.12 302 ASP A N 1
ATOM 2220 C CA . ASP A 1 302 ? 80.736 -16.377 65.602 1.00 56.58 302 ASP A CA 1
ATOM 2221 C C . ASP A 1 302 ? 82.148 -16.085 66.096 1.00 61.64 302 ASP A C 1
ATOM 2222 O O . ASP A 1 302 ? 82.796 -15.149 65.627 1.00 61.36 302 ASP A O 1
ATOM 2227 N N . SER A 1 303 ? 82.612 -16.893 67.048 1.00 68.39 303 SER A N 1
ATOM 2228 C CA . SER A 1 303 ? 83.938 -16.727 67.640 1.00 73.25 303 SER A CA 1
ATOM 2229 C C . SER A 1 303 ? 85.072 -17.305 66.802 1.00 76.19 303 SER A C 1
ATOM 2230 O O . SER A 1 303 ? 85.995 -17.917 67.342 1.00 77.58 303 SER A O 1
ATOM 2233 N N . THR A 1 304 ? 85.005 -17.126 65.488 1.00 78.44 304 THR A N 1
ATOM 2234 C CA . THR A 1 304 ? 86.065 -17.617 64.618 1.00 80.57 304 THR A CA 1
ATOM 2235 C C . THR A 1 304 ? 86.529 -16.482 63.719 1.00 81.72 304 THR A C 1
ATOM 2236 O O . THR A 1 304 ? 85.924 -16.193 62.686 1.00 81.78 304 THR A O 1
ATOM 2240 N N . HIS A 1 305 ? 87.614 -15.846 64.154 1.00 83.17 305 HIS A N 1
ATOM 2241 C CA . HIS A 1 305 ? 88.240 -14.709 63.480 1.00 83.12 305 HIS A CA 1
ATOM 2242 C C . HIS A 1 305 ? 88.317 -14.793 61.964 1.00 80.96 305 HIS A C 1
ATOM 2243 O O . HIS A 1 305 ? 88.165 -15.863 61.368 1.00 81.23 305 HIS A O 1
ATOM 2250 N N . GLU A 1 306 ? 88.579 -13.648 61.347 1.00 77.70 306 GLU A N 1
ATOM 2251 C CA . GLU A 1 306 ? 88.660 -13.599 59.903 1.00 74.78 306 GLU A CA 1
ATOM 2252 C C . GLU A 1 306 ? 89.360 -12.345 59.376 1.00 70.82 306 GLU A C 1
ATOM 2253 O O . GLU A 1 306 ? 89.944 -11.568 60.135 1.00 69.05 306 GLU A O 1
ATOM 2259 N N . ASN A 1 307 ? 89.270 -12.168 58.061 1.00 66.17 307 ASN A N 1
ATOM 2260 C CA . ASN A 1 307 ? 89.890 -11.064 57.340 1.00 61.59 307 ASN A CA 1
ATOM 2261 C C . ASN A 1 307 ? 89.956 -9.723 58.066 1.00 59.28 307 ASN A C 1
ATOM 2262 O O . ASN A 1 307 ? 88.953 -9.028 58.217 1.00 58.66 307 ASN A O 1
ATOM 2267 N N . PRO A 1 308 ? 91.159 -9.336 58.514 1.00 57.57 308 PRO A N 1
ATOM 2268 C CA . PRO A 1 308 ? 91.408 -8.079 59.231 1.00 55.27 308 PRO A CA 1
ATOM 2269 C C . PRO A 1 308 ? 91.089 -6.841 58.394 1.00 52.77 308 PRO A C 1
ATOM 2270 O O . PRO A 1 308 ? 90.675 -5.810 58.922 1.00 52.15 308 PRO A O 1
ATOM 2274 N N . VAL A 1 309 ? 91.293 -6.946 57.086 1.00 49.92 309 VAL A N 1
ATOM 2275 C CA . VAL A 1 309 ? 91.027 -5.836 56.180 1.00 49.00 309 VAL A CA 1
ATOM 2276 C C . VAL A 1 309 ? 89.522 -5.583 56.011 1.00 47.98 309 VAL A C 1
ATOM 2277 O O . VAL A 1 309 ? 89.106 -4.465 55.697 1.00 47.11 309 VAL A O 1
ATOM 2281 N N . ARG A 1 310 ? 88.714 -6.620 56.231 1.00 45.99 310 ARG A N 1
ATOM 2282 C CA . ARG A 1 310 ? 87.263 -6.521 56.096 1.00 45.19 310 ARG A CA 1
ATOM 2283 C C . ARG A 1 310 ? 86.597 -7.423 57.146 1.00 46.13 310 ARG A C 1
ATOM 2284 O O . ARG A 1 310 ? 86.118 -8.509 56.839 1.00 47.35 310 ARG A O 1
ATOM 2292 N N . PRO A 1 311 ? 86.573 -6.981 58.412 1.00 46.76 311 PRO A N 1
ATOM 2293 C CA . PRO A 1 311 ? 85.974 -7.740 59.514 1.00 48.47 311 PRO A CA 1
ATOM 2294 C C . PRO A 1 311 ? 84.448 -7.822 59.404 1.00 50.46 311 PRO A C 1
ATOM 2295 O O . PRO A 1 311 ? 83.728 -6.898 59.793 1.00 51.19 311 PRO A O 1
ATOM 2299 N N . SER A 1 312 ? 83.960 -8.937 58.874 1.00 52.70 312 SER A N 1
ATOM 2300 C CA . SER A 1 312 ? 82.530 -9.132 58.696 1.00 52.60 312 SER A CA 1
ATOM 2301 C C . SER A 1 312 ? 81.877 -9.660 59.966 1.00 53.07 312 SER A C 1
ATOM 2302 O O . SER A 1 312 ? 82.016 -10.833 60.310 1.00 58.35 312 SER A O 1
ATOM 2305 N N . SER A 1 313 ? 81.166 -8.790 60.665 1.00 51.64 313 SER A N 1
ATOM 2306 C CA . SER A 1 313 ? 80.488 -9.174 61.897 1.00 50.78 313 SER A CA 1
ATOM 2307 C C . SER A 1 313 ? 79.043 -9.645 61.638 1.00 48.39 313 SER A C 1
ATOM 2308 O O . SER A 1 313 ? 78.114 -8.858 61.719 1.00 50.50 313 SER A O 1
ATOM 2311 N N . LYS A 1 314 ? 78.857 -10.925 61.331 1.00 44.94 314 LYS A N 1
ATOM 2312 C CA . LYS A 1 314 ? 77.523 -11.461 61.077 1.00 42.01 314 LYS A CA 1
ATOM 2313 C C . LYS A 1 314 ? 76.894 -12.012 62.364 1.00 38.76 314 LYS A C 1
ATOM 2314 O O . LYS A 1 314 ? 77.510 -12.824 63.059 1.00 34.31 314 LYS A O 1
ATOM 2320 N N . LEU A 1 315 ? 75.672 -11.566 62.675 1.00 34.98 315 LEU A N 1
ATOM 2321 C CA . LEU A 1 315 ? 74.979 -12.004 63.889 1.00 33.21 315 LEU A CA 1
ATOM 2322 C C . LEU A 1 315 ? 74.230 -13.319 63.690 1.00 33.10 315 LEU A C 1
ATOM 2323 O O . LEU A 1 315 ? 73.609 -13.542 62.649 1.00 31.13 315 LEU A O 1
ATOM 2328 N N . TYR A 1 316 ? 74.295 -14.184 64.697 1.00 31.94 316 TYR A N 1
ATOM 2329 C CA . TYR A 1 316 ? 73.612 -15.475 64.657 1.00 31.40 316 TYR A CA 1
ATOM 2330 C C . TYR A 1 316 ? 72.478 -15.551 65.696 1.00 30.56 316 TYR A C 1
ATOM 2331 O O . TYR A 1 316 ? 72.528 -14.902 66.751 1.00 28.30 316 TYR A O 1
ATOM 2340 N N . HIS A 1 317 ? 71.458 -16.341 65.379 1.00 28.94 317 HIS A N 1
ATOM 2341 C CA . HIS A 1 317 ? 70.307 -16.529 66.259 1.00 31.53 317 HIS A CA 1
ATOM 2342 C C . HIS A 1 317 ? 70.026 -18.016 66.434 1.00 32.64 317 HIS A C 1
ATOM 2343 O O . HIS A 1 317 ? 70.062 -18.784 65.472 1.00 33.00 317 HIS A O 1
ATOM 2350 N N . CYS A 1 318 ? 69.750 -18.416 67.665 1.00 32.66 318 CYS A N 1
ATOM 2351 C CA . CYS A 1 318 ? 69.401 -19.796 67.945 1.00 32.38 318 CYS A CA 1
ATOM 2352 C C . CYS A 1 318 ? 68.393 -19.738 69.063 1.00 32.54 318 CYS A C 1
ATOM 2353 O O . CYS A 1 318 ? 68.617 -19.069 70.073 1.00 32.19 318 CYS A O 1
ATOM 2356 N N . ALA A 1 319 ? 67.266 -20.413 68.861 1.00 31.53 319 ALA A N 1
ATOM 2357 C CA . ALA A 1 319 ? 66.191 -20.432 69.844 1.00 31.86 319 ALA A CA 1
ATOM 2358 C C . ALA A 1 319 ? 66.049 -21.808 70.475 1.00 30.18 319 ALA A C 1
ATOM 2359 O O . ALA A 1 319 ? 65.968 -22.806 69.775 1.00 32.67 319 ALA A O 1
ATOM 2361 N N . LEU A 1 320 ? 66.045 -21.859 71.799 1.00 30.22 320 LEU A N 1
ATOM 2362 C CA . LEU A 1 320 ? 65.876 -23.123 72.501 1.00 30.09 320 LEU A CA 1
ATOM 2363 C C . LEU A 1 320 ? 64.442 -23.175 73.004 1.00 33.23 320 LEU A C 1
ATOM 2364 O O . LEU A 1 320 ? 63.817 -22.130 73.240 1.00 31.92 320 LEU A O 1
ATOM 2369 N N . GLN A 1 321 ? 63.913 -24.387 73.142 1.00 33.69 321 GLN A N 1
ATOM 2370 C CA . GLN A 1 321 ? 62.554 -24.583 73.620 1.00 35.55 321 GLN A CA 1
ATOM 2371 C C . GLN A 1 321 ? 62.483 -25.528 74.811 1.00 37.71 321 GLN A C 1
ATOM 2372 O O . GLN A 1 321 ? 63.047 -26.624 74.791 1.00 37.37 321 GLN A O 1
ATOM 2378 N N . MET A 1 322 ? 61.782 -25.091 75.847 1.00 38.91 322 MET A N 1
ATOM 2379 C CA . MET A 1 322 ? 61.598 -25.887 77.045 1.00 42.78 322 MET A CA 1
ATOM 2380 C C . MET A 1 322 ? 60.114 -26.238 77.079 1.00 44.80 322 MET A C 1
ATOM 2381 O O . MET A 1 322 ? 59.265 -25.342 77.086 1.00 41.47 322 MET A O 1
ATOM 2386 N N . THR A 1 323 ? 59.801 -27.530 77.090 1.00 45.42 323 THR A N 1
ATOM 2387 C CA . THR A 1 323 ? 58.407 -27.951 77.112 1.00 50.08 323 THR A CA 1
ATOM 2388 C C . THR A 1 323 ? 58.140 -28.978 78.208 1.00 51.45 323 THR A C 1
ATOM 2389 O O . THR A 1 323 ? 59.063 -29.607 78.728 1.00 51.51 323 THR A O 1
ATOM 2393 N N . SER A 1 324 ? 56.870 -29.134 78.561 1.00 53.11 324 SER A N 1
ATOM 2394 C CA . SER A 1 324 ? 56.483 -30.101 79.573 1.00 55.76 324 SER A CA 1
ATOM 2395 C C . SER A 1 324 ? 55.607 -31.179 78.954 1.00 57.07 324 SER A C 1
ATOM 2396 O O . SER A 1 324 ? 54.539 -30.896 78.408 1.00 59.47 324 SER A O 1
ATOM 2399 N N . HIS A 1 325 ? 56.075 -32.416 79.033 1.00 56.90 325 HIS A N 1
ATOM 2400 C CA . HIS A 1 325 ? 55.339 -33.551 78.499 1.00 56.24 325 HIS A CA 1
ATOM 2401 C C . HIS A 1 325 ? 54.995 -34.435 79.695 1.00 53.01 325 HIS A C 1
ATOM 2402 O O . HIS A 1 325 ? 55.883 -35.032 80.303 1.00 50.86 325 HIS A O 1
ATOM 2409 N N . ASP A 1 326 ? 53.711 -34.500 80.036 1.00 50.07 326 ASP A N 1
ATOM 2410 C CA . ASP A 1 326 ? 53.243 -35.311 81.159 1.00 46.92 326 ASP A CA 1
ATOM 2411 C C . ASP A 1 326 ? 54.031 -35.011 82.434 1.00 46.28 326 ASP A C 1
ATOM 2412 O O . ASP A 1 326 ? 54.544 -35.917 83.097 1.00 38.60 326 ASP A O 1
ATOM 2417 N N . GLY A 1 327 ? 54.134 -33.728 82.765 1.00 47.09 327 GLY A N 1
ATOM 2418 C CA . GLY A 1 327 ? 54.860 -33.333 83.960 1.00 48.15 327 GLY A CA 1
ATOM 2419 C C . GLY A 1 327 ? 56.376 -33.417 83.865 1.00 50.36 327 GLY A C 1
ATOM 2420 O O . GLY A 1 327 ? 57.057 -33.315 84.884 1.00 52.69 327 GLY A O 1
ATOM 2421 N N . VAL A 1 328 ? 56.917 -33.609 82.666 1.00 51.09 328 VAL A N 1
ATOM 2422 C CA . VAL A 1 328 ? 58.369 -33.685 82.500 1.00 53.26 328 VAL A CA 1
ATOM 2423 C C . VAL A 1 328 ? 58.872 -32.595 81.556 1.00 54.24 328 VAL A C 1
ATOM 2424 O O . VAL A 1 328 ? 58.649 -32.667 80.349 1.00 51.98 328 VAL A O 1
ATOM 2428 N N . TRP A 1 329 ? 59.552 -31.592 82.111 1.00 56.35 329 TRP A N 1
ATOM 2429 C CA . TRP A 1 329 ? 60.089 -30.493 81.309 1.00 56.61 329 TRP A CA 1
ATOM 2430 C C . TRP A 1 329 ? 61.393 -30.874 80.614 1.00 55.07 329 TRP A C 1
ATOM 2431 O O . TRP A 1 329 ? 62.411 -31.083 81.273 1.00 55.28 329 TRP A O 1
ATOM 2442 N N . THR A 1 330 ? 61.356 -30.964 79.286 1.00 50.95 330 THR A N 1
ATOM 2443 C CA . THR A 1 330 ? 62.548 -31.290 78.514 1.00 49.38 330 THR A CA 1
ATOM 2444 C C . THR A 1 330 ? 62.889 -30.113 77.599 1.00 47.57 330 THR A C 1
ATOM 2445 O O . THR A 1 330 ? 62.013 -29.331 77.226 1.00 46.23 330 THR A O 1
ATOM 2449 N N . SER A 1 331 ? 64.160 -29.989 77.240 1.00 46.58 331 SER A N 1
ATOM 2450 C CA . SER A 1 331 ? 64.599 -28.895 76.388 1.00 46.96 331 SER A CA 1
ATOM 2451 C C . SER A 1 331 ? 65.345 -29.354 75.150 1.00 46.71 331 SER A C 1
ATOM 2452 O O . SER A 1 331 ? 66.037 -30.365 75.175 1.00 46.37 331 SER A O 1
ATOM 2455 N N . THR A 1 332 ? 65.194 -28.616 74.056 1.00 48.08 332 THR A N 1
ATOM 2456 C CA . THR A 1 332 ? 65.917 -28.953 72.844 1.00 48.90 332 THR A CA 1
ATOM 2457 C C . THR A 1 332 ? 67.320 -28.436 73.113 1.00 53.55 332 THR A C 1
ATOM 2458 O O . THR A 1 332 ? 67.491 -27.365 73.691 1.00 55.60 332 THR A O 1
ATOM 2462 N N . SER A 1 333 ? 68.328 -29.210 72.742 1.00 59.30 333 SER A N 1
ATOM 2463 C CA . SER A 1 333 ? 69.703 -28.786 72.961 1.00 63.97 333 SER A CA 1
ATOM 2464 C C . SER A 1 333 ? 70.257 -28.340 71.623 1.00 65.78 333 SER A C 1
ATOM 2465 O O . SER A 1 333 ? 69.797 -28.807 70.582 1.00 67.21 333 SER A O 1
ATOM 2468 N N . SER A 1 334 ? 71.224 -27.431 71.628 1.00 68.44 334 SER A N 1
ATOM 2469 C CA . SER A 1 334 ? 71.774 -26.990 70.352 1.00 71.04 334 SER A CA 1
ATOM 2470 C C . SER A 1 334 ? 73.291 -26.861 70.281 1.00 71.76 334 SER A C 1
ATOM 2471 O O . SER A 1 334 ? 73.970 -26.639 71.286 1.00 71.90 334 SER A O 1
ATOM 2474 N N . GLU A 1 335 ? 73.800 -27.005 69.060 1.00 72.12 335 GLU A N 1
ATOM 2475 C CA . GLU A 1 335 ? 75.224 -26.928 68.770 1.00 71.62 335 GLU A CA 1
ATOM 2476 C C . GLU A 1 335 ? 75.854 -25.600 69.084 1.00 69.55 335 GLU A C 1
ATOM 2477 O O . GLU A 1 335 ? 76.163 -25.278 70.234 1.00 70.51 335 GLU A O 1
ATOM 2483 N N . GLN A 1 336 ? 76.061 -24.852 68.007 1.00 66.08 336 GLN A N 1
ATOM 2484 C CA . GLN A 1 336 ? 76.659 -23.537 68.050 1.00 62.07 336 GLN A CA 1
ATOM 2485 C C . GLN A 1 336 ? 75.999 -22.701 69.128 1.00 56.72 336 GLN A C 1
ATOM 2486 O O . GLN A 1 336 ? 76.639 -21.825 69.705 1.00 56.17 336 GLN A O 1
ATOM 2492 N N . CYS A 1 337 ? 74.725 -22.984 69.405 1.00 51.68 337 CYS A N 1
ATOM 2493 C CA . CYS A 1 337 ? 73.983 -22.219 70.406 1.00 44.48 337 CYS A CA 1
ATOM 2494 C C . CYS A 1 337 ? 74.755 -22.155 71.700 1.00 41.04 337 CYS A C 1
ATOM 2495 O O . CYS A 1 337 ? 74.910 -23.151 72.393 1.00 41.43 337 CYS A O 1
ATOM 2498 N N . PRO A 1 338 ? 75.256 -20.964 72.038 1.00 38.95 338 PRO A N 1
ATOM 2499 C CA . PRO A 1 338 ? 76.031 -20.745 73.258 1.00 36.61 338 PRO A CA 1
ATOM 2500 C C . PRO A 1 338 ? 75.239 -20.875 74.546 1.00 35.04 338 PRO A C 1
ATOM 2501 O O . PRO A 1 338 ? 75.815 -20.855 75.628 1.00 38.13 338 PRO A O 1
ATOM 2505 N N . ILE A 1 339 ? 73.923 -21.005 74.452 1.00 32.55 339 ILE A N 1
ATOM 2506 C CA . ILE A 1 339 ? 73.142 -21.124 75.672 1.00 31.82 339 ILE A CA 1
ATOM 2507 C C . ILE A 1 339 ? 72.553 -22.514 75.878 1.00 30.43 339 ILE A C 1
ATOM 2508 O O . ILE A 1 339 ? 72.427 -23.305 74.950 1.00 29.53 339 ILE A O 1
ATOM 2513 N N . ARG A 1 340 ? 72.189 -22.802 77.114 1.00 32.52 340 ARG A N 1
ATOM 2514 C CA . ARG A 1 340 ? 71.622 -24.093 77.456 1.00 34.26 340 ARG A CA 1
ATOM 2515 C C . ARG A 1 340 ? 70.501 -23.884 78.471 1.00 32.44 340 ARG A C 1
ATOM 2516 O O . ARG A 1 340 ? 70.607 -23.031 79.350 1.00 30.50 340 ARG A O 1
ATOM 2524 N N . LEU A 1 341 ? 69.427 -24.653 78.337 1.00 31.83 341 LEU A N 1
ATOM 2525 C CA . LEU A 1 341 ? 68.301 -24.561 79.261 1.00 34.02 341 LEU A CA 1
ATOM 2526 C C . LEU A 1 341 ? 68.291 -25.769 80.192 1.00 35.40 341 LEU A C 1
ATOM 2527 O O . LEU A 1 341 ? 68.250 -26.910 79.728 1.00 37.40 341 LEU A O 1
ATOM 2532 N N . VAL A 1 342 ? 68.334 -25.520 81.498 1.00 34.30 342 VAL A N 1
ATOM 2533 C CA . VAL A 1 342 ? 68.312 -26.599 82.487 1.00 37.02 342 VAL A CA 1
ATOM 2534 C C . VAL A 1 342 ? 67.424 -26.210 83.671 1.00 39.49 342 VAL A C 1
ATOM 2535 O O . VAL A 1 342 ? 67.153 -25.026 83.882 1.00 39.28 342 VAL A O 1
ATOM 2539 N N . GLU A 1 343 ? 66.980 -27.198 84.447 1.00 41.30 343 GLU A N 1
ATOM 2540 C CA . GLU A 1 343 ? 66.140 -26.897 85.601 1.00 44.94 343 GLU A CA 1
ATOM 2541 C C . GLU A 1 343 ? 66.990 -26.495 86.793 1.00 46.20 343 GLU A C 1
ATOM 2542 O O . GLU A 1 343 ? 68.163 -26.872 86.893 1.00 45.47 343 GLU A O 1
ATOM 2548 N N . GLY A 1 344 ? 66.396 -25.714 87.687 1.00 47.57 344 GLY A N 1
ATOM 2549 C CA . GLY A 1 344 ? 67.106 -25.279 88.872 1.00 51.61 344 GLY A CA 1
ATOM 2550 C C . GLY A 1 344 ? 67.014 -26.355 89.933 1.00 54.92 344 GLY A C 1
ATOM 2551 O O . GLY A 1 344 ? 66.875 -27.538 89.616 1.00 54.70 344 GLY A O 1
ATOM 2552 N N . GLN A 1 345 ? 67.083 -25.949 91.194 1.00 57.91 345 GLN A N 1
ATOM 2553 C CA . GLN A 1 345 ? 67.012 -26.887 92.309 1.00 61.26 345 GLN A CA 1
ATOM 2554 C C . GLN A 1 345 ? 65.719 -27.702 92.257 1.00 62.33 345 GLN A C 1
ATOM 2555 O O . GLN A 1 345 ? 65.713 -28.894 92.572 1.00 61.84 345 GLN A O 1
ATOM 2561 N N . SER A 1 346 ? 64.630 -27.050 91.853 1.00 63.22 346 SER A N 1
ATOM 2562 C CA . SER A 1 346 ? 63.329 -27.700 91.738 1.00 63.47 346 SER A CA 1
ATOM 2563 C C . SER A 1 346 ? 62.868 -27.616 90.290 1.00 63.51 346 SER A C 1
ATOM 2564 O O . SER A 1 346 ? 63.365 -26.785 89.533 1.00 64.85 346 SER A O 1
ATOM 2567 N N . GLN A 1 347 ? 61.935 -28.479 89.898 1.00 63.25 347 GLN A N 1
ATOM 2568 C CA . GLN A 1 347 ? 61.422 -28.467 88.529 1.00 62.46 347 GLN A CA 1
ATOM 2569 C C . GLN A 1 347 ? 60.503 -27.268 88.312 1.00 59.96 347 GLN A C 1
ATOM 2570 O O . GLN A 1 347 ? 59.948 -27.082 87.229 1.00 58.54 347 GLN A O 1
ATOM 2576 N N . ASN A 1 348 ? 60.344 -26.457 89.352 1.00 57.61 348 ASN A N 1
ATOM 2577 C CA . ASN A 1 348 ? 59.501 -25.277 89.259 1.00 55.25 348 ASN A CA 1
ATOM 2578 C C . ASN A 1 348 ? 60.340 -24.121 88.716 1.00 51.42 348 ASN A C 1
ATOM 2579 O O . ASN A 1 348 ? 59.800 -23.087 88.345 1.00 51.38 348 ASN A O 1
ATOM 2584 N N . VAL A 1 349 ? 61.659 -24.303 88.666 1.00 48.09 349 VAL A N 1
ATOM 2585 C CA . VAL A 1 349 ? 62.565 -23.262 88.174 1.00 43.17 349 VAL A CA 1
ATOM 2586 C C . VAL A 1 349 ? 63.404 -23.661 86.968 1.00 42.20 349 VAL A C 1
ATOM 2587 O O . VAL A 1 349 ? 63.969 -24.751 86.919 1.00 42.06 349 VAL A O 1
ATOM 2591 N N . LEU A 1 350 ? 63.481 -22.757 85.999 1.00 39.55 350 LEU A N 1
ATOM 2592 C CA . LEU A 1 350 ? 64.262 -22.972 84.790 1.00 38.20 350 LEU A CA 1
ATOM 2593 C C . LEU A 1 350 ? 65.390 -21.947 84.767 1.00 37.61 350 LEU A C 1
ATOM 2594 O O . LEU A 1 350 ? 65.174 -20.783 85.116 1.00 37.02 350 LEU A O 1
ATOM 2599 N N . GLN A 1 351 ? 66.591 -22.371 84.374 1.00 34.74 351 GLN A N 1
ATOM 2600 C CA . GLN A 1 351 ? 67.725 -21.458 84.309 1.00 31.58 351 GLN A CA 1
ATOM 2601 C C . GLN A 1 351 ? 68.313 -21.427 82.915 1.00 31.94 351 GLN A C 1
ATOM 2602 O O . GLN A 1 351 ? 68.346 -22.449 82.222 1.00 30.50 351 GLN A O 1
ATOM 2608 N N . VAL A 1 352 ? 68.794 -20.254 82.514 1.00 31.61 352 VAL A N 1
ATOM 2609 C CA . VAL A 1 352 ? 69.450 -20.085 81.219 1.00 29.11 352 VAL A CA 1
ATOM 2610 C C . VAL A 1 352 ? 70.943 -20.005 81.548 1.00 31.13 352 VAL A C 1
ATOM 2611 O O . VAL A 1 352 ? 71.388 -19.080 82.228 1.00 31.07 352 VAL A O 1
ATOM 2615 N N . ARG A 1 353 ? 71.701 -20.994 81.077 1.00 31.53 353 ARG A N 1
ATOM 2616 C CA . ARG A 1 353 ? 73.131 -21.073 81.330 1.00 30.77 353 ARG A CA 1
ATOM 2617 C C . ARG A 1 353 ? 74.013 -20.799 80.116 1.00 32.05 353 ARG A C 1
ATOM 2618 O O . ARG A 1 353 ? 73.592 -20.951 78.966 1.00 28.79 353 ARG A O 1
ATOM 2626 N N . VAL A 1 354 ? 75.254 -20.415 80.401 1.00 32.26 354 VAL A N 1
ATOM 2627 C CA . VAL A 1 354 ? 76.245 -20.145 79.368 1.00 32.78 354 VAL A CA 1
ATOM 2628 C C . VAL A 1 354 ? 77.661 -20.336 79.929 1.00 32.63 354 VAL A C 1
ATOM 2629 O O . VAL A 1 354 ? 77.894 -20.209 81.136 1.00 31.94 354 VAL A O 1
ATOM 2633 N N . ALA A 1 355 ? 78.599 -20.671 79.050 1.00 34.27 355 ALA A N 1
ATOM 2634 C CA . ALA A 1 355 ? 79.988 -20.847 79.462 1.00 34.57 355 ALA A CA 1
ATOM 2635 C C . ALA A 1 355 ? 80.609 -19.454 79.538 1.00 34.49 355 ALA A C 1
ATOM 2636 O O . ALA A 1 355 ? 80.421 -18.632 78.633 1.00 32.66 355 ALA A O 1
ATOM 2638 N N . PRO A 1 356 ? 81.353 -19.168 80.619 1.00 33.31 356 PRO A N 1
ATOM 2639 C CA . PRO A 1 356 ? 81.990 -17.855 80.777 1.00 33.93 356 PRO A CA 1
ATOM 2640 C C . PRO A 1 356 ? 82.637 -17.410 79.473 1.00 33.92 356 PRO A C 1
ATOM 2641 O O . PRO A 1 356 ? 82.534 -16.257 79.059 1.00 33.77 356 PRO A O 1
ATOM 2645 N N . THR A 1 357 ? 83.277 -18.368 78.820 1.00 35.37 357 THR A N 1
ATOM 2646 C CA . THR A 1 357 ? 83.987 -18.148 77.567 1.00 37.39 357 THR A CA 1
ATOM 2647 C C . THR A 1 357 ? 83.172 -17.538 76.432 1.00 35.87 357 THR A C 1
ATOM 2648 O O . THR A 1 357 ? 83.726 -16.916 75.538 1.00 37.49 357 THR A O 1
ATOM 2652 N N . SER A 1 358 ? 81.857 -17.707 76.459 1.00 36.58 358 SER A N 1
ATOM 2653 C CA . SER A 1 358 ? 81.019 -17.178 75.384 1.00 33.79 358 SER A CA 1
ATOM 2654 C C . SER A 1 358 ? 80.531 -15.749 75.571 1.00 31.70 358 SER A C 1
ATOM 2655 O O . SER A 1 358 ? 80.082 -15.126 74.617 1.00 30.43 358 SER A O 1
ATOM 2658 N N . MET A 1 359 ? 80.612 -15.233 76.790 1.00 30.44 359 MET A N 1
ATOM 2659 C CA . MET A 1 359 ? 80.136 -13.885 77.051 1.00 30.65 359 MET A CA 1
ATOM 2660 C C . MET A 1 359 ? 80.653 -12.828 76.077 1.00 32.87 359 MET A C 1
ATOM 2661 O O . MET A 1 359 ? 79.872 -12.050 75.529 1.00 32.15 359 MET A O 1
ATOM 2666 N N . PRO A 1 360 ? 81.966 -12.800 75.821 1.00 33.41 360 PRO A N 1
ATOM 2667 C CA . PRO A 1 360 ? 82.439 -11.783 74.880 1.00 35.15 360 PRO A CA 1
ATOM 2668 C C . PRO A 1 360 ? 81.644 -11.688 73.566 1.00 35.84 360 PRO A C 1
ATOM 2669 O O . PRO A 1 360 ? 81.414 -10.587 73.073 1.00 37.95 360 PRO A O 1
ATOM 2673 N N . ASN A 1 361 ? 81.222 -12.822 73.005 1.00 35.39 361 ASN A N 1
ATOM 2674 C CA . ASN A 1 361 ? 80.466 -12.819 71.741 1.00 36.50 361 ASN A CA 1
ATOM 2675 C C . ASN A 1 361 ? 78.940 -12.802 71.891 1.00 34.69 361 ASN A C 1
ATOM 2676 O O . ASN A 1 361 ? 78.212 -12.792 70.888 1.00 31.30 361 ASN A O 1
ATOM 2681 N N . LEU A 1 362 ? 78.458 -12.821 73.127 1.00 31.80 362 LEU A N 1
ATOM 2682 C CA . LEU A 1 362 ? 77.022 -12.833 73.371 1.00 31.28 362 LEU A CA 1
ATOM 2683 C C . LEU A 1 362 ? 76.390 -11.433 73.319 1.00 32.02 362 LEU A C 1
ATOM 2684 O O . LEU A 1 362 ? 76.680 -10.573 74.152 1.00 33.79 362 LEU A O 1
ATOM 2689 N N . VAL A 1 363 ? 75.519 -11.224 72.339 1.00 31.21 363 VAL A N 1
ATOM 2690 C CA . VAL A 1 363 ? 74.847 -9.946 72.151 1.00 32.75 363 VAL A CA 1
ATOM 2691 C C . VAL A 1 363 ? 73.555 -9.809 72.963 1.00 32.12 363 VAL A C 1
ATOM 2692 O O . VAL A 1 363 ? 73.230 -8.723 73.448 1.00 30.22 363 VAL A O 1
ATOM 2696 N N . GLY A 1 364 ? 72.824 -10.913 73.103 1.00 31.76 364 GLY A N 1
ATOM 2697 C CA . GLY A 1 364 ? 71.587 -10.888 73.862 1.00 29.33 364 GLY A CA 1
ATOM 2698 C C . GLY A 1 364 ? 70.891 -12.232 73.950 1.00 29.29 364 GLY A C 1
ATOM 2699 O O . GLY A 1 364 ? 71.217 -13.165 73.202 1.00 26.31 364 GLY A O 1
ATOM 2700 N N . VAL A 1 365 ? 69.955 -12.333 74.894 1.00 26.67 365 VAL A N 1
ATOM 2701 C CA . VAL A 1 365 ? 69.145 -13.531 75.087 1.00 28.41 365 VAL A CA 1
ATOM 2702 C C . VAL A 1 365 ? 67.726 -13.072 75.390 1.00 26.30 365 VAL A C 1
ATOM 2703 O O . VAL A 1 365 ? 67.521 -12.184 76.208 1.00 25.20 365 VAL A O 1
ATOM 2707 N N . SER A 1 366 ? 66.754 -13.675 74.717 1.00 25.70 366 SER A N 1
ATOM 2708 C CA . SER A 1 366 ? 65.354 -13.305 74.884 1.00 24.78 366 SER A CA 1
ATOM 2709 C C . SER A 1 366 ? 64.495 -14.432 75.452 1.00 24.72 366 SER A C 1
ATOM 2710 O O . SER A 1 366 ? 64.488 -15.547 74.937 1.00 27.55 366 SER A O 1
ATOM 2713 N N . LEU A 1 367 ? 63.775 -14.121 76.519 1.00 22.61 367 LEU A N 1
ATOM 2714 C CA . LEU A 1 367 ? 62.912 -15.064 77.205 1.00 23.19 367 LEU A CA 1
ATOM 2715 C C . LEU A 1 367 ? 61.462 -14.800 76.790 1.00 24.62 367 LEU A C 1
ATOM 2716 O O . LEU A 1 367 ? 60.940 -13.698 76.973 1.00 23.49 367 LEU A O 1
ATOM 2721 N N . MET A 1 368 ? 60.815 -15.813 76.227 1.00 23.08 368 MET A N 1
ATOM 2722 C CA . MET A 1 368 ? 59.440 -15.670 75.779 1.00 23.56 368 MET A CA 1
ATOM 2723 C C . MET A 1 368 ? 58.582 -16.802 76.299 1.00 25.38 368 MET A C 1
ATOM 2724 O O . MET A 1 368 ? 58.844 -17.974 76.035 1.00 24.66 368 MET A O 1
ATOM 2729 N N . LEU A 1 369 ? 57.550 -16.442 77.044 1.00 25.25 369 LEU A N 1
ATOM 2730 C CA . LEU A 1 369 ? 56.642 -17.431 77.600 1.00 26.69 369 LEU A CA 1
ATOM 2731 C C . LEU A 1 369 ? 55.258 -16.803 77.672 1.00 28.63 369 LEU A C 1
ATOM 2732 O O . LEU A 1 369 ? 55.086 -15.622 77.376 1.00 29.57 369 LEU A O 1
ATOM 2737 N N . GLU A 1 370 ? 54.279 -17.604 78.072 1.00 30.98 370 GLU A N 1
ATOM 2738 C CA . GLU A 1 370 ? 52.902 -17.151 78.201 1.00 32.37 370 GLU A CA 1
ATOM 2739 C C . GLU A 1 370 ? 52.852 -15.855 79.007 1.00 29.53 370 GLU A C 1
ATOM 2740 O O . GLU A 1 370 ? 53.331 -15.800 80.134 1.00 30.07 370 GLU A O 1
ATOM 2746 N N . GLY A 1 371 ? 52.292 -14.811 78.409 1.00 28.39 371 GLY A N 1
ATOM 2747 C CA . GLY A 1 371 ? 52.175 -13.532 79.083 1.00 27.82 371 GLY A CA 1
ATOM 2748 C C . GLY A 1 371 ? 53.416 -12.684 79.329 1.00 29.20 371 GLY A C 1
ATOM 2749 O O . GLY A 1 371 ? 53.290 -11.558 79.818 1.00 26.32 371 GLY A O 1
ATOM 2750 N N . GLN A 1 372 ? 54.611 -13.179 79.012 1.00 28.22 372 GLN A N 1
ATOM 2751 C CA . GLN A 1 372 ? 55.805 -12.371 79.267 1.00 27.34 372 GLN A CA 1
ATOM 2752 C C . GLN A 1 372 ? 56.914 -12.550 78.247 1.00 28.69 372 GLN A C 1
ATOM 2753 O O . GLN A 1 372 ? 57.215 -13.671 77.832 1.00 28.48 372 GLN A O 1
ATOM 2759 N N . GLN A 1 373 ? 57.529 -11.437 77.855 1.00 28.07 373 GLN A N 1
ATOM 2760 C CA . GLN A 1 373 ? 58.659 -11.472 76.927 1.00 27.60 373 GLN A CA 1
ATOM 2761 C C . GLN A 1 373 ? 59.713 -10.483 77.413 1.00 26.01 373 GLN A C 1
ATOM 2762 O O . GLN A 1 373 ? 59.417 -9.304 77.592 1.00 25.26 373 GLN A O 1
ATOM 2768 N N . TYR A 1 374 ? 60.930 -10.971 77.639 1.00 25.35 374 TYR A N 1
ATOM 2769 C CA . TYR A 1 374 ? 62.023 -10.118 78.091 1.00 23.30 374 TYR A CA 1
ATOM 2770 C C . TYR A 1 374 ? 63.220 -10.189 77.158 1.00 22.64 374 TYR A C 1
ATOM 2771 O O . TYR A 1 374 ? 63.834 -11.237 76.997 1.00 22.19 374 TYR A O 1
ATOM 2780 N N . ARG A 1 375 ? 63.544 -9.069 76.533 1.00 21.73 375 ARG A N 1
ATOM 2781 C CA . ARG A 1 375 ? 64.695 -9.011 75.655 1.00 23.10 375 ARG A CA 1
ATOM 2782 C C . ARG A 1 375 ? 65.883 -8.509 76.472 1.00 24.05 375 ARG A C 1
ATOM 2783 O O . ARG A 1 375 ? 65.906 -7.357 76.914 1.00 24.30 375 ARG A O 1
ATOM 2791 N N . LEU A 1 376 ? 66.853 -9.386 76.699 1.00 23.84 376 LEU A N 1
ATOM 2792 C CA . LEU A 1 376 ? 68.048 -9.046 77.472 1.00 25.55 376 LEU A CA 1
ATOM 2793 C C . LEU A 1 376 ? 69.207 -8.665 76.548 1.00 26.99 376 LEU A C 1
ATOM 2794 O O . LEU A 1 376 ? 69.606 -9.441 75.687 1.00 26.69 376 LEU A O 1
ATOM 2799 N N . GLU A 1 377 ? 69.750 -7.467 76.732 1.00 28.91 377 GLU A N 1
ATOM 2800 C CA . GLU A 1 377 ? 70.837 -6.992 75.882 1.00 31.94 377 GLU A CA 1
ATOM 2801 C C . GLU A 1 377 ? 72.116 -6.788 76.672 1.00 31.00 377 GLU A C 1
ATOM 2802 O O . GLU A 1 377 ? 72.114 -6.125 77.704 1.00 31.37 377 GLU A O 1
ATOM 2808 N N . TYR A 1 378 ? 73.208 -7.350 76.170 1.00 32.89 378 TYR A N 1
ATOM 2809 C CA . TYR A 1 378 ? 74.501 -7.249 76.839 1.00 34.19 378 TYR A CA 1
ATOM 2810 C C . TYR A 1 378 ? 75.386 -6.136 76.262 1.00 37.62 378 TYR A C 1
ATOM 2811 O O . TYR A 1 378 ? 76.589 -6.091 76.503 1.00 35.55 378 TYR A O 1
ATOM 2820 N N . PHE A 1 379 ? 74.770 -5.239 75.500 1.00 42.05 379 PHE A N 1
ATOM 2821 C CA . PHE A 1 379 ? 75.467 -4.092 74.923 1.00 49.37 379 PHE A CA 1
ATOM 2822 C C . PHE A 1 379 ? 74.494 -2.915 74.986 1.00 53.12 379 PHE A C 1
ATOM 2823 O O . PHE A 1 379 ? 73.282 -3.110 75.133 1.00 53.15 379 PHE A O 1
ATOM 2831 N N . GLY A 1 380 ? 75.020 -1.701 74.873 1.00 57.33 380 GLY A N 1
ATOM 2832 C CA . GLY A 1 380 ? 74.171 -0.524 74.918 1.00 63.67 380 GLY A CA 1
ATOM 2833 C C . GLY A 1 380 ? 73.687 -0.194 76.318 1.00 68.28 380 GLY A C 1
ATOM 2834 O O . GLY A 1 380 ? 73.037 -1.010 76.973 1.00 68.10 380 GLY A O 1
ATOM 2835 N N . ASP A 1 381 ? 74.004 1.013 76.779 1.00 73.58 381 ASP A N 1
ATOM 2836 C CA . ASP A 1 381 ? 73.598 1.454 78.110 1.00 77.93 381 ASP A CA 1
ATOM 2837 C C . ASP A 1 381 ? 72.183 2.018 78.028 1.00 80.06 381 ASP A C 1
ATOM 2838 O O . ASP A 1 381 ? 71.740 2.755 78.911 1.00 80.56 381 ASP A O 1
ATOM 2843 N N . HIS A 1 382 ? 71.477 1.658 76.961 1.00 82.77 382 HIS A N 1
ATOM 2844 C CA . HIS A 1 382 ? 70.122 2.143 76.736 1.00 85.41 382 HIS A CA 1
ATOM 2845 C C . HIS A 1 382 ? 69.264 1.089 76.047 1.00 85.54 382 HIS A C 1
ATOM 2846 O O . HIS A 1 382 ? 69.839 0.080 75.590 1.00 85.93 382 HIS A O 1
ATOM 2854 N N . HIS B 1 12 ? 93.501 27.113 63.137 1.00 78.95 12 HIS B N 1
ATOM 2855 C CA . HIS B 1 12 ? 94.503 26.557 64.096 1.00 78.61 12 HIS B CA 1
ATOM 2856 C C . HIS B 1 12 ? 94.306 25.065 64.353 1.00 75.98 12 HIS B C 1
ATOM 2857 O O . HIS B 1 12 ? 94.315 24.258 63.419 1.00 75.73 12 HIS B O 1
ATOM 2864 N N . SER B 1 13 ? 94.133 24.700 65.621 1.00 72.06 13 SER B N 1
ATOM 2865 C CA . SER B 1 13 ? 93.949 23.303 65.986 1.00 67.91 13 SER B CA 1
ATOM 2866 C C . SER B 1 13 ? 92.496 22.858 65.855 1.00 63.85 13 SER B C 1
ATOM 2867 O O . SER B 1 13 ? 92.064 21.922 66.525 1.00 63.81 13 SER B O 1
ATOM 2870 N N . SER B 1 14 ? 91.748 23.533 64.987 1.00 58.58 14 SER B N 1
ATOM 2871 C CA . SER B 1 14 ? 90.346 23.204 64.753 1.00 54.40 14 SER B CA 1
ATOM 2872 C C . SER B 1 14 ? 89.788 24.043 63.610 1.00 50.92 14 SER B C 1
ATOM 2873 O O . SER B 1 14 ? 90.200 25.187 63.415 1.00 48.08 14 SER B O 1
ATOM 2876 N N . GLY B 1 15 ? 88.845 23.472 62.863 1.00 47.77 15 GLY B N 1
ATOM 2877 C CA . GLY B 1 15 ? 88.249 24.197 61.756 1.00 44.11 15 GLY B CA 1
ATOM 2878 C C . GLY B 1 15 ? 87.798 23.332 60.594 1.00 41.90 15 GLY B C 1
ATOM 2879 O O . GLY B 1 15 ? 87.854 22.102 60.650 1.00 40.45 15 GLY B O 1
ATOM 2880 N N . VAL B 1 16 ? 87.342 23.998 59.539 1.00 40.05 16 VAL B N 1
ATOM 2881 C CA . VAL B 1 16 ? 86.863 23.341 58.337 1.00 37.20 16 VAL B CA 1
ATOM 2882 C C . VAL B 1 16 ? 87.486 24.011 57.115 1.00 39.79 16 VAL B C 1
ATOM 2883 O O . VAL B 1 16 ? 87.361 25.227 56.933 1.00 38.00 16 VAL B O 1
ATOM 2887 N N . SER B 1 17 ? 88.166 23.227 56.283 1.00 37.16 17 SER B N 1
ATOM 2888 C CA . SER B 1 17 ? 88.766 23.782 55.084 1.00 38.49 17 SER B CA 1
ATOM 2889 C C . SER B 1 17 ? 88.331 22.948 53.882 1.00 38.46 17 SER B C 1
ATOM 2890 O O . SER B 1 17 ? 87.990 21.769 54.019 1.00 39.10 17 SER B O 1
ATOM 2893 N N . THR B 1 18 ? 88.309 23.578 52.715 1.00 36.92 18 THR B N 1
ATOM 2894 C CA . THR B 1 18 ? 87.905 22.913 51.490 1.00 38.28 18 THR B CA 1
ATOM 2895 C C . THR B 1 18 ? 88.925 23.182 50.385 1.00 39.72 18 THR B C 1
ATOM 2896 O O . THR B 1 18 ? 89.727 24.105 50.482 1.00 39.16 18 THR B O 1
ATOM 2900 N N . GLN B 1 19 ? 88.883 22.368 49.336 1.00 41.12 19 GLN B N 1
ATOM 2901 C CA . GLN B 1 19 ? 89.796 22.517 48.215 1.00 41.42 19 GLN B CA 1
ATOM 2902 C C . GLN B 1 19 ? 89.353 21.650 47.048 1.00 42.93 19 GLN B C 1
ATOM 2903 O O . GLN B 1 19 ? 88.609 20.672 47.214 1.00 44.19 19 GLN B O 1
ATOM 2909 N N . SER B 1 20 ? 89.806 22.021 45.859 1.00 43.06 20 SER B N 1
ATOM 2910 C CA . SER B 1 20 ? 89.484 21.267 44.665 1.00 42.85 20 SER B CA 1
ATOM 2911 C C . SER B 1 20 ? 90.422 20.080 44.646 1.00 41.13 20 SER B C 1
ATOM 2912 O O . SER B 1 20 ? 91.553 20.173 45.112 1.00 41.30 20 SER B O 1
ATOM 2915 N N . VAL B 1 21 ? 89.945 18.957 44.131 1.00 41.39 21 VAL B N 1
ATOM 2916 C CA . VAL B 1 21 ? 90.770 17.766 44.055 1.00 43.44 21 VAL B CA 1
ATOM 2917 C C . VAL B 1 21 ? 90.877 17.298 42.606 1.00 45.59 21 VAL B C 1
ATOM 2918 O O . VAL B 1 21 ? 89.887 16.887 42.004 1.00 45.52 21 VAL B O 1
ATOM 2922 N N . ASP B 1 22 ? 92.083 17.381 42.049 1.00 47.48 22 ASP B N 1
ATOM 2923 C CA . ASP B 1 22 ? 92.326 16.962 40.674 1.00 49.41 22 ASP B CA 1
ATOM 2924 C C . ASP B 1 22 ? 93.300 15.798 40.718 1.00 50.41 22 ASP B C 1
ATOM 2925 O O . ASP B 1 22 ? 94.480 15.990 40.997 1.00 51.01 22 ASP B O 1
ATOM 2930 N N . LEU B 1 23 ? 92.815 14.592 40.445 1.00 50.56 23 LEU B N 1
ATOM 2931 C CA . LEU B 1 23 ? 93.685 13.423 40.471 1.00 52.55 23 LEU B CA 1
ATOM 2932 C C . LEU B 1 23 ? 94.798 13.500 39.415 1.00 52.54 23 LEU B C 1
ATOM 2933 O O . LEU B 1 23 ? 95.765 12.744 39.475 1.00 51.68 23 LEU B O 1
ATOM 2938 N N . SER B 1 24 ? 94.665 14.421 38.464 1.00 54.90 24 SER B N 1
ATOM 2939 C CA . SER B 1 24 ? 95.669 14.601 37.410 1.00 57.51 24 SER B CA 1
ATOM 2940 C C . SER B 1 24 ? 97.001 15.040 38.008 1.00 58.47 24 SER B C 1
ATOM 2941 O O . SER B 1 24 ? 98.069 14.672 37.518 1.00 58.80 24 SER B O 1
ATOM 2944 N N . GLN B 1 25 ? 96.929 15.841 39.065 1.00 58.60 25 GLN B N 1
ATOM 2945 C CA . GLN B 1 25 ? 98.125 16.345 39.719 1.00 59.73 25 GLN B CA 1
ATOM 2946 C C . GLN B 1 25 ? 98.683 15.314 40.694 1.00 59.66 25 GLN B C 1
ATOM 2947 O O . GLN B 1 25 ? 99.875 15.008 40.675 1.00 61.49 25 GLN B O 1
ATOM 2953 N N . ILE B 1 26 ? 97.813 14.773 41.538 1.00 58.70 26 ILE B N 1
ATOM 2954 C CA . ILE B 1 26 ? 98.216 13.784 42.530 1.00 57.37 26 ILE B CA 1
ATOM 2955 C C . ILE B 1 26 ? 98.815 12.537 41.882 1.00 58.13 26 ILE B C 1
ATOM 2956 O O . ILE B 1 26 ? 98.164 11.861 41.083 1.00 58.23 26 ILE B O 1
ATOM 2961 N N . LYS B 1 27 ? 100.061 12.244 42.244 1.00 58.28 27 LYS B N 1
ATOM 2962 C CA . LYS B 1 27 ? 100.802 11.103 41.709 1.00 57.39 27 LYS B CA 1
ATOM 2963 C C . LYS B 1 27 ? 100.080 9.789 41.960 1.00 53.83 27 LYS B C 1
ATOM 2964 O O . LYS B 1 27 ? 99.911 9.378 43.108 1.00 52.82 27 LYS B O 1
ATOM 2970 N N . ARG B 1 28 ? 99.674 9.133 40.874 1.00 51.66 28 ARG B N 1
ATOM 2971 C CA . ARG B 1 28 ? 98.942 7.866 40.936 1.00 47.89 28 ARG B CA 1
ATOM 2972 C C . ARG B 1 28 ? 97.672 8.056 41.766 1.00 46.97 28 ARG B C 1
ATOM 2973 O O . ARG B 1 28 ? 97.185 7.129 42.421 1.00 47.24 28 ARG B O 1
ATOM 2981 N N . GLY B 1 29 ? 97.145 9.277 41.713 1.00 45.10 29 GLY B N 1
ATOM 2982 C CA . GLY B 1 29 ? 95.943 9.621 42.449 1.00 44.16 29 GLY B CA 1
ATOM 2983 C C . GLY B 1 29 ? 94.784 8.728 42.067 1.00 43.16 29 GLY B C 1
ATOM 2984 O O . GLY B 1 29 ? 94.093 8.181 42.935 1.00 41.67 29 GLY B O 1
ATOM 2985 N N . ASP B 1 30 ? 94.575 8.574 40.762 1.00 41.67 30 ASP B N 1
ATOM 2986 C CA . ASP B 1 30 ? 93.500 7.733 40.270 1.00 40.56 30 ASP B CA 1
ATOM 2987 C C . ASP B 1 30 ? 93.588 6.349 40.899 1.00 39.27 30 ASP B C 1
ATOM 2988 O O . ASP B 1 30 ? 92.571 5.782 41.301 1.00 40.91 30 ASP B O 1
ATOM 2993 N N . GLU B 1 31 ? 94.804 5.820 41.006 1.00 37.60 31 GLU B N 1
ATOM 2994 C CA . GLU B 1 31 ? 95.022 4.498 41.587 1.00 38.21 31 GLU B CA 1
ATOM 2995 C C . GLU B 1 31 ? 94.799 4.457 43.086 1.00 39.81 31 GLU B C 1
ATOM 2996 O O . GLU B 1 31 ? 94.301 3.461 43.625 1.00 39.68 31 GLU B O 1
ATOM 3002 N N . ILE B 1 32 ? 95.192 5.523 43.772 1.00 40.25 32 ILE B N 1
ATOM 3003 C CA . ILE B 1 32 ? 94.999 5.550 45.204 1.00 38.94 32 ILE B CA 1
ATOM 3004 C C . ILE B 1 32 ? 93.501 5.532 45.470 1.00 38.51 32 ILE B C 1
ATOM 3005 O O . ILE B 1 32 ? 93.019 4.723 46.259 1.00 40.01 32 ILE B O 1
ATOM 3010 N N . GLN B 1 33 ? 92.772 6.413 44.792 1.00 37.63 33 GLN B N 1
ATOM 3011 C CA . GLN B 1 33 ? 91.320 6.519 44.943 1.00 39.70 33 GLN B CA 1
ATOM 3012 C C . GLN B 1 33 ? 90.587 5.224 44.612 1.00 40.21 33 GLN B C 1
ATOM 3013 O O . GLN B 1 33 ? 89.541 4.935 45.193 1.00 39.34 33 GLN B O 1
ATOM 3019 N N . ALA B 1 34 ? 91.152 4.443 43.692 1.00 40.65 34 ALA B N 1
ATOM 3020 C CA . ALA B 1 34 ? 90.543 3.188 43.255 1.00 41.86 34 ALA B CA 1
ATOM 3021 C C . ALA B 1 34 ? 90.921 1.958 44.067 1.00 41.50 34 ALA B C 1
ATOM 3022 O O . ALA B 1 34 ? 90.122 1.035 44.189 1.00 42.14 34 ALA B O 1
ATOM 3024 N N . HIS B 1 35 ? 92.129 1.938 44.619 1.00 40.59 35 HIS B N 1
ATOM 3025 C CA . HIS B 1 35 ? 92.573 0.781 45.384 1.00 40.98 35 HIS B CA 1
ATOM 3026 C C . HIS B 1 35 ? 92.795 1.022 46.866 1.00 39.08 35 HIS B C 1
ATOM 3027 O O . HIS B 1 35 ? 92.925 0.067 47.634 1.00 41.01 35 HIS B O 1
ATOM 3034 N N . CYS B 1 36 ? 92.844 2.285 47.271 1.00 37.44 36 CYS B N 1
ATOM 3035 C CA . CYS B 1 36 ? 93.036 2.610 48.674 1.00 36.03 36 CYS B CA 1
ATOM 3036 C C . CYS B 1 36 ? 91.787 3.237 49.308 1.00 35.26 36 CYS B C 1
ATOM 3037 O O . CYS B 1 36 ? 91.618 3.179 50.522 1.00 34.56 36 CYS B O 1
ATOM 3040 N N . LEU B 1 37 ? 90.933 3.850 48.492 1.00 33.75 37 LEU B N 1
ATOM 3041 C CA . LEU B 1 37 ? 89.716 4.497 48.989 1.00 35.36 37 LEU B CA 1
ATOM 3042 C C . LEU B 1 37 ? 88.446 3.872 48.397 1.00 36.39 37 LEU B C 1
ATOM 3043 O O . LEU B 1 37 ? 87.368 4.471 48.409 1.00 34.83 37 LEU B O 1
ATOM 3048 N N . THR B 1 38 ? 88.593 2.659 47.878 1.00 39.57 38 THR B N 1
ATOM 3049 C CA . THR B 1 38 ? 87.486 1.922 47.285 1.00 40.97 38 THR B CA 1
ATOM 3050 C C . THR B 1 38 ? 87.646 0.472 47.708 1.00 42.97 38 THR B C 1
ATOM 3051 O O . THR B 1 38 ? 88.760 -0.040 47.764 1.00 44.37 38 THR B O 1
ATOM 3055 N N . PRO B 1 39 ? 86.535 -0.205 48.030 1.00 45.24 39 PRO B N 1
ATOM 3056 C CA . PRO B 1 39 ? 86.647 -1.607 48.434 1.00 47.07 39 PRO B CA 1
ATOM 3057 C C . PRO B 1 39 ? 86.845 -2.518 47.218 1.00 49.22 39 PRO B C 1
ATOM 3058 O O . PRO B 1 39 ? 85.880 -2.966 46.592 1.00 50.83 39 PRO B O 1
ATOM 3062 N N . ALA B 1 40 ? 88.107 -2.764 46.879 1.00 51.38 40 ALA B N 1
ATOM 3063 C CA . ALA B 1 40 ? 88.475 -3.624 45.755 1.00 53.62 40 ALA B CA 1
ATOM 3064 C C . ALA B 1 40 ? 89.228 -4.844 46.296 1.00 53.94 40 ALA B C 1
ATOM 3065 O O . ALA B 1 40 ? 88.614 -5.745 46.864 1.00 56.10 40 ALA B O 1
ATOM 3067 N N . GLU B 1 41 ? 90.548 -4.877 46.135 1.00 53.73 41 GLU B N 1
ATOM 3068 C CA . GLU B 1 41 ? 91.335 -6.005 46.642 1.00 53.70 41 GLU B CA 1
ATOM 3069 C C . GLU B 1 41 ? 91.154 -6.104 48.147 1.00 52.72 41 GLU B C 1
ATOM 3070 O O . GLU B 1 41 ? 91.213 -5.095 48.842 1.00 52.79 41 GLU B O 1
ATOM 3076 N N . THR B 1 42 ? 90.935 -7.317 48.647 1.00 52.36 42 THR B N 1
ATOM 3077 C CA . THR B 1 42 ? 90.749 -7.530 50.081 1.00 52.74 42 THR B CA 1
ATOM 3078 C C . THR B 1 42 ? 92.064 -7.713 50.826 1.00 52.51 42 THR B C 1
ATOM 3079 O O . THR B 1 42 ? 92.082 -8.095 51.997 1.00 52.76 42 THR B O 1
ATOM 3083 N N . GLU B 1 43 ? 93.169 -7.455 50.138 1.00 53.35 43 GLU B N 1
ATOM 3084 C CA . GLU B 1 43 ? 94.486 -7.560 50.756 1.00 54.73 43 GLU B CA 1
ATOM 3085 C C . GLU B 1 43 ? 95.137 -6.187 50.718 1.00 51.50 43 GLU B C 1
ATOM 3086 O O . GLU B 1 43 ? 94.881 -5.391 49.816 1.00 51.10 43 GLU B O 1
ATOM 3092 N N . VAL B 1 44 ? 95.992 -5.928 51.696 1.00 48.68 44 VAL B N 1
ATOM 3093 C CA . VAL B 1 44 ? 96.701 -4.659 51.807 1.00 46.19 44 VAL B CA 1
ATOM 3094 C C . VAL B 1 44 ? 97.721 -4.453 50.690 1.00 46.06 44 VAL B C 1
ATOM 3095 O O . VAL B 1 44 ? 98.140 -3.327 50.426 1.00 45.71 44 VAL B O 1
ATOM 3099 N N . THR B 1 45 ? 98.104 -5.549 50.037 1.00 45.94 45 THR B N 1
ATOM 3100 C CA . THR B 1 45 ? 99.115 -5.548 48.970 1.00 45.26 45 THR B CA 1
ATOM 3101 C C . THR B 1 45 ? 99.045 -4.461 47.905 1.00 43.72 45 THR B C 1
ATOM 3102 O O . THR B 1 45 ? 99.958 -3.650 47.789 1.00 44.55 45 THR B O 1
ATOM 3106 N N . GLU B 1 46 ? 97.980 -4.454 47.114 1.00 43.75 46 GLU B N 1
ATOM 3107 C CA . GLU B 1 46 ? 97.843 -3.464 46.048 1.00 43.63 46 GLU B CA 1
ATOM 3108 C C . GLU B 1 46 ? 98.009 -2.035 46.573 1.00 43.16 46 GLU B C 1
ATOM 3109 O O . GLU B 1 46 ? 98.916 -1.316 46.153 1.00 43.92 46 GLU B O 1
ATOM 3115 N N . CYS B 1 47 ? 97.143 -1.626 47.495 1.00 41.33 47 CYS B N 1
ATOM 3116 C CA . CYS B 1 47 ? 97.230 -0.273 48.035 1.00 39.66 47 CYS B CA 1
ATOM 3117 C C . CYS B 1 47 ? 98.619 0.001 48.628 1.00 38.29 47 CYS B C 1
ATOM 3118 O O . CYS B 1 47 ? 99.211 1.035 48.344 1.00 37.88 47 CYS B O 1
ATOM 3121 N N . ALA B 1 48 ? 99.140 -0.930 49.425 1.00 38.16 48 ALA B N 1
ATOM 3122 C CA . ALA B 1 48 ? 100.455 -0.774 50.045 1.00 39.10 48 ALA B CA 1
ATOM 3123 C C . ALA B 1 48 ? 101.548 -0.542 49.005 1.00 39.68 48 ALA B C 1
ATOM 3124 O O . ALA B 1 48 ? 102.538 0.135 49.276 1.00 36.95 48 ALA B O 1
ATOM 3126 N N . GLY B 1 49 ? 101.363 -1.112 47.816 1.00 41.19 49 GLY B N 1
ATOM 3127 C CA . GLY B 1 49 ? 102.343 -0.942 46.757 1.00 40.66 49 GLY B CA 1
ATOM 3128 C C . GLY B 1 49 ? 102.324 0.480 46.234 1.00 41.32 49 GLY B C 1
ATOM 3129 O O . GLY B 1 49 ? 103.373 1.118 46.110 1.00 42.86 49 GLY B O 1
ATOM 3130 N N . ILE B 1 50 ? 101.127 0.977 45.934 1.00 39.01 50 ILE B N 1
ATOM 3131 C CA . ILE B 1 50 ? 100.946 2.334 45.421 1.00 40.42 50 ILE B CA 1
ATOM 3132 C C . ILE B 1 50 ? 101.434 3.408 46.399 1.00 39.90 50 ILE B C 1
ATOM 3133 O O . ILE B 1 50 ? 101.980 4.434 45.985 1.00 39.11 50 ILE B O 1
ATOM 3138 N N . LEU B 1 51 ? 101.222 3.183 47.692 1.00 39.67 51 LEU B N 1
ATOM 3139 C CA . LEU B 1 51 ? 101.645 4.162 48.689 1.00 41.75 51 LEU B CA 1
ATOM 3140 C C . LEU B 1 51 ? 103.156 4.109 48.914 1.00 42.97 51 LEU B C 1
ATOM 3141 O O . LEU B 1 51 ? 103.804 5.147 49.030 1.00 44.35 51 LEU B O 1
ATOM 3146 N N . LYS B 1 52 ? 103.710 2.903 48.986 1.00 43.70 52 LYS B N 1
ATOM 3147 C CA . LYS B 1 52 ? 105.147 2.734 49.169 1.00 46.59 52 LYS B CA 1
ATOM 3148 C C . LYS B 1 52 ? 105.869 3.629 48.165 1.00 47.31 52 LYS B C 1
ATOM 3149 O O . LYS B 1 52 ? 106.790 4.370 48.517 1.00 46.37 52 LYS B O 1
ATOM 3155 N N . ASP B 1 53 ? 105.430 3.564 46.913 1.00 46.05 53 ASP B N 1
ATOM 3156 C CA . ASP B 1 53 ? 106.023 4.365 45.856 1.00 47.47 53 ASP B CA 1
ATOM 3157 C C . ASP B 1 53 ? 105.686 5.849 45.974 1.00 47.19 53 ASP B C 1
ATOM 3158 O O . ASP B 1 53 ? 106.583 6.694 46.026 1.00 47.72 53 ASP B O 1
ATOM 3163 N N . VAL B 1 54 ? 104.395 6.160 46.016 1.00 45.07 54 VAL B N 1
ATOM 3164 C CA . VAL B 1 54 ? 103.940 7.543 46.099 1.00 46.61 54 VAL B CA 1
ATOM 3165 C C . VAL B 1 54 ? 104.339 8.302 47.372 1.00 45.46 54 VAL B C 1
ATOM 3166 O O . VAL B 1 54 ? 104.848 9.421 47.289 1.00 45.22 54 VAL B O 1
ATOM 3170 N N . LEU B 1 55 ? 104.110 7.703 48.538 1.00 44.39 55 LEU B N 1
ATOM 3171 C CA . LEU B 1 55 ? 104.442 8.353 49.809 1.00 45.70 55 LEU B CA 1
ATOM 3172 C C . LEU B 1 55 ? 105.935 8.390 50.134 1.00 45.62 55 LEU B C 1
ATOM 3173 O O . LEU B 1 55 ? 106.349 9.047 51.087 1.00 46.11 55 LEU B O 1
ATOM 3178 N N . SER B 1 56 ? 106.740 7.680 49.347 1.00 46.12 56 SER B N 1
ATOM 3179 C CA . SER B 1 56 ? 108.188 7.680 49.545 1.00 45.17 56 SER B CA 1
ATOM 3180 C C . SER B 1 56 ? 108.749 8.886 48.797 1.00 44.40 56 SER B C 1
ATOM 3181 O O . SER B 1 56 ? 109.908 9.258 48.968 1.00 41.44 56 SER B O 1
ATOM 3184 N N . LYS B 1 57 ? 107.903 9.491 47.970 1.00 43.68 57 LYS B N 1
ATOM 3185 C CA . LYS B 1 57 ? 108.283 10.660 47.189 1.00 45.52 57 LYS B CA 1
ATOM 3186 C C . LYS B 1 57 ? 107.746 11.915 47.863 1.00 46.04 57 LYS B C 1
ATOM 3187 O O . LYS B 1 57 ? 108.467 12.895 48.034 1.00 45.85 57 LYS B O 1
ATOM 3193 N N . ASN B 1 58 ? 106.469 11.875 48.231 1.00 46.80 58 ASN B N 1
ATOM 3194 C CA . ASN B 1 58 ? 105.812 12.979 48.924 1.00 45.70 58 ASN B CA 1
ATOM 3195 C C . ASN B 1 58 ? 104.988 12.382 50.067 1.00 46.26 58 ASN B C 1
ATOM 3196 O O . ASN B 1 58 ? 103.893 11.850 49.869 1.00 44.63 58 ASN B O 1
ATOM 3201 N N . LEU B 1 59 ? 105.550 12.473 51.262 1.00 44.67 59 LEU B N 1
ATOM 3202 C CA . LEU B 1 59 ? 104.951 11.959 52.479 1.00 44.65 59 LEU B CA 1
ATOM 3203 C C . LEU B 1 59 ? 103.540 12.478 52.765 1.00 43.43 59 LEU B C 1
ATOM 3204 O O . LEU B 1 59 ? 102.747 11.802 53.410 1.00 44.72 59 LEU B O 1
ATOM 3209 N N . HIS B 1 60 ? 103.220 13.669 52.284 1.00 41.95 60 HIS B N 1
ATOM 3210 C CA . HIS B 1 60 ? 101.908 14.244 52.545 1.00 41.18 60 HIS B CA 1
ATOM 3211 C C . HIS B 1 60 ? 100.978 14.217 51.345 1.00 38.30 60 HIS B C 1
ATOM 3212 O O . HIS B 1 60 ? 99.993 14.941 51.295 1.00 34.02 60 HIS B O 1
ATOM 3219 N N . GLU B 1 61 ? 101.290 13.362 50.384 1.00 37.75 61 GLU B N 1
ATOM 3220 C CA . GLU B 1 61 ? 100.484 13.245 49.175 1.00 36.94 61 GLU B CA 1
ATOM 3221 C C . GLU B 1 61 ? 98.976 13.067 49.433 1.00 34.57 61 GLU B C 1
ATOM 3222 O O . GLU B 1 61 ? 98.146 13.703 48.782 1.00 33.79 61 GLU B O 1
ATOM 3228 N N . LEU B 1 62 ? 98.629 12.206 50.383 1.00 31.46 62 LEU B N 1
ATOM 3229 C CA . LEU B 1 62 ? 97.230 11.928 50.677 1.00 32.34 62 LEU B CA 1
ATOM 3230 C C . LEU B 1 62 ? 96.372 13.153 50.954 1.00 33.10 62 LEU B C 1
ATOM 3231 O O . LEU B 1 62 ? 95.205 13.196 50.560 1.00 30.33 62 LEU B O 1
ATOM 3236 N N . GLN B 1 63 ? 96.943 14.154 51.616 1.00 34.28 63 GLN B N 1
ATOM 3237 C CA . GLN B 1 63 ? 96.192 15.362 51.943 1.00 37.59 63 GLN B CA 1
ATOM 3238 C C . GLN B 1 63 ? 95.542 16.015 50.737 1.00 35.94 63 GLN B C 1
ATOM 3239 O O . GLN B 1 63 ? 94.529 16.704 50.867 1.00 35.90 63 GLN B O 1
ATOM 3245 N N . GLY B 1 64 ? 96.112 15.775 49.560 1.00 36.20 64 GLY B N 1
ATOM 3246 C CA . GLY B 1 64 ? 95.563 16.340 48.335 1.00 35.93 64 GLY B CA 1
ATOM 3247 C C . GLY B 1 64 ? 94.293 15.651 47.866 1.00 36.21 64 GLY B C 1
ATOM 3248 O O . GLY B 1 64 ? 93.618 16.128 46.952 1.00 36.13 64 GLY B O 1
ATOM 3249 N N . LEU B 1 65 ? 93.962 14.526 48.491 1.00 35.71 65 LEU B N 1
ATOM 3250 C CA . LEU B 1 65 ? 92.763 13.776 48.133 1.00 34.44 65 LEU B CA 1
ATOM 3251 C C . LEU B 1 65 ? 91.561 14.172 48.992 1.00 34.85 65 LEU B C 1
ATOM 3252 O O . LEU B 1 65 ? 90.460 13.661 48.784 1.00 38.06 65 LEU B O 1
ATOM 3257 N N . CYS B 1 66 ? 91.776 15.062 49.964 1.00 33.71 66 CYS B N 1
ATOM 3258 C CA . CYS B 1 66 ? 90.707 15.516 50.863 1.00 33.58 66 CYS B CA 1
ATOM 3259 C C . CYS B 1 66 ? 89.991 16.724 50.272 1.00 34.82 66 CYS B C 1
ATOM 3260 O O . CYS B 1 66 ? 90.572 17.806 50.206 1.00 35.95 66 CYS B O 1
ATOM 3263 N N . ASN B 1 67 ? 88.743 16.554 49.846 1.00 35.06 67 ASN B N 1
ATOM 3264 C CA . ASN B 1 67 ? 87.982 17.675 49.296 1.00 35.20 67 ASN B CA 1
ATOM 3265 C C . ASN B 1 67 ? 87.633 18.588 50.454 1.00 35.35 67 ASN B C 1
ATOM 3266 O O . ASN B 1 67 ? 87.627 19.813 50.324 1.00 36.23 67 ASN B O 1
ATOM 3271 N N . VAL B 1 68 ? 87.338 17.972 51.590 1.00 33.82 68 VAL B N 1
ATOM 3272 C CA . VAL B 1 68 ? 87.007 18.712 52.789 1.00 33.08 68 VAL B CA 1
ATOM 3273 C C . VAL B 1 68 ? 87.812 18.173 53.962 1.00 32.69 68 VAL B C 1
ATOM 3274 O O . VAL B 1 68 ? 87.978 16.967 54.110 1.00 34.05 68 VAL B O 1
ATOM 3278 N N . LYS B 1 69 ? 88.333 19.077 54.778 1.00 34.24 69 LYS B N 1
ATOM 3279 C CA . LYS B 1 69 ? 89.088 18.693 55.964 1.00 35.69 69 LYS B CA 1
ATOM 3280 C C . LYS B 1 69 ? 88.363 19.333 57.145 1.00 33.68 69 LYS B C 1
ATOM 3281 O O . LYS B 1 69 ? 88.162 20.546 57.181 1.00 33.63 69 LYS B O 1
ATOM 3287 N N . ASN B 1 70 ? 87.950 18.504 58.094 1.00 32.85 70 ASN B N 1
ATOM 3288 C CA . ASN B 1 70 ? 87.236 18.968 59.275 1.00 33.14 70 ASN B CA 1
ATOM 3289 C C . ASN B 1 70 ? 88.029 18.490 60.486 1.00 33.48 70 ASN B C 1
ATOM 3290 O O . ASN B 1 70 ? 88.139 17.291 60.737 1.00 31.28 70 ASN B O 1
ATOM 3295 N N . LYS B 1 71 ? 88.588 19.421 61.244 1.00 34.17 71 LYS B N 1
ATOM 3296 C CA . LYS B 1 71 ? 89.368 19.005 62.390 1.00 35.81 71 LYS B CA 1
ATOM 3297 C C . LYS B 1 71 ? 89.006 19.617 63.731 1.00 35.20 71 LYS B C 1
ATOM 3298 O O . LYS B 1 71 ? 88.453 20.711 63.829 1.00 33.78 71 LYS B O 1
ATOM 3304 N N . MET B 1 72 ? 89.340 18.871 64.771 1.00 35.67 72 MET B N 1
ATOM 3305 C CA . MET B 1 72 ? 89.092 19.289 66.129 1.00 33.81 72 MET B CA 1
ATOM 3306 C C . MET B 1 72 ? 90.389 19.153 66.912 1.00 32.67 72 MET B C 1
ATOM 3307 O O . MET B 1 72 ? 91.259 18.342 66.572 1.00 29.70 72 MET B O 1
ATOM 3312 N N . GLY B 1 73 ? 90.535 19.986 67.933 1.00 31.93 73 GLY B N 1
ATOM 3313 C CA . GLY B 1 73 ? 91.704 19.904 68.781 1.00 32.07 73 GLY B CA 1
ATOM 3314 C C . GLY B 1 73 ? 91.269 19.011 69.930 1.00 32.63 73 GLY B C 1
ATOM 3315 O O . GLY B 1 73 ? 90.266 19.292 70.587 1.00 31.85 73 GLY B O 1
ATOM 3316 N N . VAL B 1 74 ? 91.997 17.927 70.164 1.00 34.35 74 VAL B N 1
ATOM 3317 C CA . VAL B 1 74 ? 91.653 16.997 71.239 1.00 36.48 74 VAL B CA 1
ATOM 3318 C C . VAL B 1 74 ? 92.843 16.856 72.183 1.00 36.48 74 VAL B C 1
ATOM 3319 O O . VAL B 1 74 ? 93.947 16.505 71.764 1.00 35.47 74 VAL B O 1
ATOM 3323 N N . PRO B 1 75 ? 92.627 17.136 73.477 1.00 36.71 75 PRO B N 1
ATOM 3324 C CA . PRO B 1 75 ? 93.671 17.057 74.506 1.00 35.95 75 PRO B CA 1
ATOM 3325 C C . PRO B 1 75 ? 94.203 15.650 74.719 1.00 35.48 75 PRO B C 1
ATOM 3326 O O . PRO B 1 75 ? 93.451 14.681 74.655 1.00 33.77 75 PRO B O 1
ATOM 3330 N N . TRP B 1 76 ? 95.502 15.555 74.972 1.00 37.00 76 TRP B N 1
ATOM 3331 C CA . TRP B 1 76 ? 96.131 14.277 75.257 1.00 37.68 76 TRP B CA 1
ATOM 3332 C C . TRP B 1 76 ? 95.516 13.771 76.554 1.00 39.97 76 TRP B C 1
ATOM 3333 O O . TRP B 1 76 ? 95.158 14.565 77.428 1.00 40.61 76 TRP B O 1
ATOM 3344 N N . VAL B 1 77 ? 95.377 12.458 76.678 1.00 42.22 77 VAL B N 1
ATOM 3345 C CA . VAL B 1 77 ? 94.847 11.874 77.903 1.00 44.65 77 VAL B CA 1
ATOM 3346 C C . VAL B 1 77 ? 95.837 10.802 78.340 1.00 45.06 77 VAL B C 1
ATOM 3347 O O . VAL B 1 77 ? 95.862 9.704 77.784 1.00 46.01 77 VAL B O 1
ATOM 3351 N N . SER B 1 78 ? 96.672 11.145 79.317 1.00 44.60 78 SER B N 1
ATOM 3352 C CA . SER B 1 78 ? 97.685 10.233 79.830 1.00 45.38 78 SER B CA 1
ATOM 3353 C C . SER B 1 78 ? 97.142 9.137 80.731 1.00 45.55 78 SER B C 1
ATOM 3354 O O . SER B 1 78 ? 96.659 9.408 81.826 1.00 45.35 78 SER B O 1
ATOM 3357 N N . VAL B 1 79 ? 97.216 7.899 80.263 1.00 44.18 79 VAL B N 1
ATOM 3358 C CA . VAL B 1 79 ? 96.788 6.769 81.070 1.00 45.01 79 VAL B CA 1
ATOM 3359 C C . VAL B 1 79 ? 98.093 6.189 81.638 1.00 46.39 79 VAL B C 1
ATOM 3360 O O . VAL B 1 79 ? 98.535 5.101 81.256 1.00 45.02 79 VAL B O 1
ATOM 3364 N N . GLU B 1 80 ? 98.707 6.965 82.532 1.00 48.17 80 GLU B N 1
ATOM 3365 C CA . GLU B 1 80 ? 99.977 6.636 83.188 1.00 50.38 80 GLU B CA 1
ATOM 3366 C C . GLU B 1 80 ? 100.075 5.187 83.650 1.00 50.15 80 GLU B C 1
ATOM 3367 O O . GLU B 1 80 ? 101.131 4.566 83.557 1.00 48.97 80 GLU B O 1
ATOM 3373 N N . GLU B 1 81 ? 98.964 4.663 84.147 1.00 50.00 81 GLU B N 1
ATOM 3374 C CA . GLU B 1 81 ? 98.878 3.290 84.620 1.00 50.10 81 GLU B CA 1
ATOM 3375 C C . GLU B 1 81 ? 99.345 2.294 83.549 1.00 48.94 81 GLU B C 1
ATOM 3376 O O . GLU B 1 81 ? 100.078 1.343 83.845 1.00 48.62 81 GLU B O 1
ATOM 3382 N N . LEU B 1 82 ? 98.929 2.525 82.307 1.00 45.29 82 LEU B N 1
ATOM 3383 C CA . LEU B 1 82 ? 99.288 1.654 81.194 1.00 43.23 82 LEU B CA 1
ATOM 3384 C C . LEU B 1 82 ? 100.369 2.272 80.316 1.00 41.30 82 LEU B C 1
ATOM 3385 O O . LEU B 1 82 ? 100.728 1.712 79.288 1.00 41.20 82 LEU B O 1
ATOM 3390 N N . GLY B 1 83 ? 100.878 3.430 80.717 1.00 39.95 83 GLY B N 1
ATOM 3391 C CA . GLY B 1 83 ? 101.905 4.092 79.930 1.00 39.29 83 GLY B CA 1
ATOM 3392 C C . GLY B 1 83 ? 101.397 4.517 78.560 1.00 39.76 83 GLY B C 1
ATOM 3393 O O . GLY B 1 83 ? 102.168 4.599 77.598 1.00 41.05 83 GLY B O 1
ATOM 3394 N N . GLN B 1 84 ? 100.100 4.787 78.457 1.00 36.62 84 GLN B N 1
ATOM 3395 C CA . GLN B 1 84 ? 99.530 5.195 77.180 1.00 35.31 84 GLN B CA 1
ATOM 3396 C C . GLN B 1 84 ? 99.172 6.663 77.106 1.00 36.21 84 GLN B C 1
ATOM 3397 O O . GLN B 1 84 ? 98.824 7.300 78.108 1.00 35.94 84 GLN B O 1
ATOM 3403 N N . GLU B 1 85 ? 99.283 7.200 75.900 1.00 35.33 85 GLU B N 1
ATOM 3404 C CA . GLU B 1 85 ? 98.943 8.586 75.634 1.00 34.42 85 GLU B CA 1
ATOM 3405 C C . GLU B 1 85 ? 97.867 8.438 74.581 1.00 35.61 85 GLU B C 1
ATOM 3406 O O . GLU B 1 85 ? 98.114 7.935 73.487 1.00 35.11 85 GLU B O 1
ATOM 3412 N N . ILE B 1 86 ? 96.662 8.863 74.928 1.00 35.58 86 ILE B N 1
ATOM 3413 C CA . ILE B 1 86 ? 95.531 8.691 74.048 1.00 37.71 86 ILE B CA 1
ATOM 3414 C C . ILE B 1 86 ? 94.853 9.965 73.574 1.00 38.89 86 ILE B C 1
ATOM 3415 O O . ILE B 1 86 ? 94.811 10.968 74.286 1.00 40.49 86 ILE B O 1
ATOM 3420 N N . ILE B 1 87 ? 94.355 9.920 72.345 1.00 40.94 87 ILE B N 1
ATOM 3421 C CA . ILE B 1 87 ? 93.574 11.021 71.799 1.00 41.42 87 ILE B CA 1
ATOM 3422 C C . ILE B 1 87 ? 92.335 10.352 71.229 1.00 40.88 87 ILE B C 1
ATOM 3423 O O . ILE B 1 87 ? 92.426 9.436 70.409 1.00 40.88 87 ILE B O 1
ATOM 3428 N N . THR B 1 88 ? 91.176 10.765 71.726 1.00 39.78 88 THR B N 1
ATOM 3429 C CA . THR B 1 88 ? 89.912 10.212 71.267 1.00 40.78 88 THR B CA 1
ATOM 3430 C C . THR B 1 88 ? 89.002 11.378 70.922 1.00 38.84 88 THR B C 1
ATOM 3431 O O . THR B 1 88 ? 89.136 12.472 71.482 1.00 38.89 88 THR B O 1
ATOM 3435 N N . GLY B 1 89 ? 88.078 11.151 70.000 1.00 37.68 89 GLY B N 1
ATOM 3436 C CA . GLY B 1 89 ? 87.167 12.211 69.619 1.00 36.84 89 GLY B CA 1
ATOM 3437 C C . GLY B 1 89 ? 86.081 11.674 68.729 1.00 36.23 89 GLY B C 1
ATOM 3438 O O . GLY B 1 89 ? 86.288 10.691 68.017 1.00 38.09 89 GLY B O 1
ATOM 3439 N N . ARG B 1 90 ? 84.914 12.306 68.785 1.00 34.88 90 ARG B N 1
ATOM 3440 C CA . ARG B 1 90 ? 83.779 11.912 67.958 1.00 33.71 90 ARG B CA 1
ATOM 3441 C C . ARG B 1 90 ? 83.716 12.882 66.781 1.00 30.23 90 ARG B C 1
ATOM 3442 O O . ARG B 1 90 ? 83.359 14.037 66.940 1.00 28.11 90 ARG B O 1
ATOM 3450 N N . LEU B 1 91 ? 84.092 12.392 65.606 1.00 30.65 91 LEU B N 1
ATOM 3451 C CA . LEU B 1 91 ? 84.107 13.197 64.388 1.00 29.57 91 LEU B CA 1
ATOM 3452 C C . LEU B 1 91 ? 82.731 13.671 63.984 1.00 29.67 91 LEU B C 1
ATOM 3453 O O . LEU B 1 91 ? 81.741 12.941 64.105 1.00 27.04 91 LEU B O 1
ATOM 3458 N N . PRO B 1 92 ? 82.646 14.914 63.493 1.00 28.98 92 PRO B N 1
ATOM 3459 C CA . PRO B 1 92 ? 81.326 15.386 63.088 1.00 29.58 92 PRO B CA 1
ATOM 3460 C C . PRO B 1 92 ? 81.040 14.898 61.671 1.00 30.38 92 PRO B C 1
ATOM 3461 O O . PRO B 1 92 ? 81.057 15.686 60.720 1.00 31.53 92 PRO B O 1
ATOM 3465 N N . PHE B 1 93 ? 80.809 13.590 61.535 1.00 30.19 93 PHE B N 1
ATOM 3466 C CA . PHE B 1 93 ? 80.488 12.985 60.238 1.00 31.33 93 PHE B CA 1
ATOM 3467 C C . PHE B 1 93 ? 79.447 13.882 59.565 1.00 31.64 93 PHE B C 1
ATOM 3468 O O . PHE B 1 93 ? 78.394 14.171 60.147 1.00 30.19 93 PHE B O 1
ATOM 3476 N N . PRO B 1 94 ? 79.734 14.325 58.323 1.00 31.72 94 PRO B N 1
ATOM 3477 C CA . PRO B 1 94 ? 78.924 15.214 57.475 1.00 31.29 94 PRO B CA 1
ATOM 3478 C C . PRO B 1 94 ? 77.561 14.783 56.968 1.00 32.00 94 PRO B C 1
ATOM 3479 O O . PRO B 1 94 ? 76.697 15.624 56.749 1.00 34.53 94 PRO B O 1
ATOM 3483 N N . SER B 1 95 ? 77.366 13.489 56.771 1.00 31.33 95 SER B N 1
ATOM 3484 C CA . SER B 1 95 ? 76.107 12.988 56.256 1.00 30.96 95 SER B CA 1
ATOM 3485 C C . SER B 1 95 ? 75.835 11.596 56.824 1.00 32.66 95 SER B C 1
ATOM 3486 O O . SER B 1 95 ? 76.763 10.930 57.299 1.00 32.61 95 SER B O 1
ATOM 3489 N N . VAL B 1 96 ? 74.575 11.161 56.787 1.00 31.76 96 VAL B N 1
ATOM 3490 C CA . VAL B 1 96 ? 74.230 9.826 57.279 1.00 32.93 96 VAL B CA 1
ATOM 3491 C C . VAL B 1 96 ? 75.130 8.835 56.532 1.00 33.85 96 VAL B C 1
ATOM 3492 O O . VAL B 1 96 ? 75.369 8.995 55.334 1.00 33.96 96 VAL B O 1
ATOM 3496 N N . GLY B 1 97 ? 75.617 7.814 57.231 1.00 32.95 97 GLY B N 1
ATOM 3497 C CA . GLY B 1 97 ? 76.496 6.839 56.597 1.00 33.99 97 GLY B CA 1
ATOM 3498 C C . GLY B 1 97 ? 75.816 6.016 55.519 1.00 34.14 97 GLY B C 1
ATOM 3499 O O . GLY B 1 97 ? 76.350 5.821 54.428 1.00 33.87 97 GLY B O 1
ATOM 3500 N N . GLY B 1 98 ? 74.628 5.522 55.834 1.00 34.60 98 GLY B N 1
ATOM 3501 C CA . GLY B 1 98 ? 73.888 4.734 54.874 1.00 35.50 98 GLY B CA 1
ATOM 3502 C C . GLY B 1 98 ? 72.922 3.822 55.593 1.00 35.61 98 GLY B C 1
ATOM 3503 O O . GLY B 1 98 ? 72.885 3.795 56.821 1.00 34.67 98 GLY B O 1
ATOM 3504 N N . THR B 1 99 ? 72.121 3.094 54.828 1.00 36.68 99 THR B N 1
ATOM 3505 C CA . THR B 1 99 ? 71.180 2.161 55.414 1.00 37.22 99 THR B CA 1
ATOM 3506 C C . THR B 1 99 ? 72.005 0.988 55.898 1.00 37.59 99 THR B C 1
ATOM 3507 O O . THR B 1 99 ? 73.174 0.843 55.516 1.00 38.84 99 THR B O 1
ATOM 3511 N N . PRO B 1 100 ? 71.414 0.132 56.747 1.00 35.50 100 PRO B N 1
ATOM 3512 C CA . PRO B 1 100 ? 72.107 -1.034 57.291 1.00 33.66 100 PRO B CA 1
ATOM 3513 C C . PRO B 1 100 ? 72.228 -2.174 56.290 1.00 34.34 100 PRO B C 1
ATOM 3514 O O . PRO B 1 100 ? 72.024 -3.331 56.655 1.00 32.94 100 PRO B O 1
ATOM 3518 N N . VAL B 1 101 ? 72.540 -1.858 55.037 1.00 32.87 101 VAL B N 1
ATOM 3519 C CA . VAL B 1 101 ? 72.680 -2.903 54.023 1.00 34.24 101 VAL B CA 1
ATOM 3520 C C . VAL B 1 101 ? 74.150 -3.269 53.839 1.00 34.16 101 VAL B C 1
ATOM 3521 O O . VAL B 1 101 ? 75.036 -2.627 54.404 1.00 32.25 101 VAL B O 1
ATOM 3525 N N . ASN B 1 102 ? 74.405 -4.308 53.054 1.00 37.06 102 ASN B N 1
ATOM 3526 C CA . ASN B 1 102 ? 75.768 -4.779 52.830 1.00 37.95 102 ASN B CA 1
ATOM 3527 C C . ASN B 1 102 ? 76.475 -3.969 51.729 1.00 38.86 102 ASN B C 1
ATOM 3528 O O . ASN B 1 102 ? 76.635 -4.413 50.587 1.00 38.01 102 ASN B O 1
ATOM 3533 N N . ASP B 1 103 ? 76.872 -2.758 52.103 1.00 37.65 103 ASP B N 1
ATOM 3534 C CA . ASP B 1 103 ? 77.574 -1.838 51.224 1.00 38.66 103 ASP B CA 1
ATOM 3535 C C . ASP B 1 103 ? 78.719 -1.307 52.075 1.00 37.32 103 ASP B C 1
ATOM 3536 O O . ASP B 1 103 ? 78.499 -0.774 53.166 1.00 36.84 103 ASP B O 1
ATOM 3541 N N . LEU B 1 104 ? 79.941 -1.455 51.580 1.00 34.09 104 LEU B N 1
ATOM 3542 C CA . LEU B 1 104 ? 81.111 -1.033 52.338 1.00 34.70 104 LEU B CA 1
ATOM 3543 C C . LEU B 1 104 ? 81.800 0.231 51.846 1.00 36.28 104 LEU B C 1
ATOM 3544 O O . LEU B 1 104 ? 81.698 0.610 50.680 1.00 38.34 104 LEU B O 1
ATOM 3549 N N . VAL B 1 105 ? 82.492 0.890 52.765 1.00 36.01 105 VAL B N 1
ATOM 3550 C CA . VAL B 1 105 ? 83.274 2.071 52.433 1.00 35.78 105 VAL B CA 1
ATOM 3551 C C . VAL B 1 105 ? 84.690 1.684 52.835 1.00 34.85 105 VAL B C 1
ATOM 3552 O O . VAL B 1 105 ? 84.879 0.989 53.840 1.00 31.31 105 VAL B O 1
ATOM 3556 N N . ARG B 1 106 ? 85.678 2.080 52.037 1.00 33.78 106 ARG B N 1
ATOM 3557 C CA . ARG B 1 106 ? 87.058 1.778 52.392 1.00 32.54 106 ARG B CA 1
ATOM 3558 C C . ARG B 1 106 ? 87.600 3.034 53.022 1.00 31.43 106 ARG B C 1
ATOM 3559 O O . ARG B 1 106 ? 87.672 4.078 52.376 1.00 30.16 106 ARG B O 1
ATOM 3567 N N . VAL B 1 107 ? 87.966 2.937 54.293 1.00 32.32 107 VAL B N 1
ATOM 3568 C CA . VAL B 1 107 ? 88.487 4.087 55.015 1.00 33.86 107 VAL B CA 1
ATOM 3569 C C . VAL B 1 107 ? 89.994 4.028 55.129 1.00 36.00 107 VAL B C 1
ATOM 3570 O O . VAL B 1 107 ? 90.582 2.963 55.331 1.00 37.76 107 VAL B O 1
ATOM 3574 N N . LEU B 1 108 ? 90.629 5.181 54.987 1.00 34.30 108 LEU B N 1
ATOM 3575 C CA . LEU B 1 108 ? 92.071 5.234 55.109 1.00 32.74 108 LEU B CA 1
ATOM 3576 C C . LEU B 1 108 ? 92.322 6.010 56.393 1.00 33.37 108 LEU B C 1
ATOM 3577 O O . LEU B 1 108 ? 91.770 7.100 56.591 1.00 32.68 108 LEU B O 1
ATOM 3582 N N . VAL B 1 109 ? 93.128 5.435 57.278 1.00 30.55 109 VAL B N 1
ATOM 3583 C CA . VAL B 1 109 ? 93.446 6.087 58.535 1.00 30.13 109 VAL B CA 1
ATOM 3584 C C . VAL B 1 109 ? 94.921 6.462 58.497 1.00 31.54 109 VAL B C 1
ATOM 3585 O O . VAL B 1 109 ? 95.761 5.660 58.095 1.00 32.53 109 VAL B O 1
ATOM 3589 N N . VAL B 1 110 ? 95.230 7.690 58.894 1.00 30.46 110 VAL B N 1
ATOM 3590 C CA . VAL B 1 110 ? 96.609 8.169 58.900 1.00 31.96 110 VAL B CA 1
ATOM 3591 C C . VAL B 1 110 ? 96.960 8.738 60.262 1.00 32.22 110 VAL B C 1
ATOM 3592 O O . VAL B 1 110 ? 96.231 9.580 60.785 1.00 33.04 110 VAL B O 1
ATOM 3596 N N . ALA B 1 111 ? 98.073 8.281 60.831 1.00 32.76 111 ALA B N 1
ATOM 3597 C CA . ALA B 1 111 ? 98.544 8.777 62.121 1.00 32.65 111 ALA B CA 1
ATOM 3598 C C . ALA B 1 111 ? 99.937 9.354 61.886 1.00 35.06 111 ALA B C 1
ATOM 3599 O O . ALA B 1 111 ? 100.806 8.675 61.331 1.00 33.13 111 ALA B O 1
ATOM 3601 N N . GLU B 1 112 ? 100.155 10.597 62.304 1.00 34.96 112 GLU B N 1
ATOM 3602 C CA . GLU B 1 112 ? 101.454 11.236 62.101 1.00 37.13 112 GLU B CA 1
ATOM 3603 C C . GLU B 1 112 ? 101.788 12.238 63.193 1.00 36.80 112 GLU B C 1
ATOM 3604 O O . GLU B 1 112 ? 100.965 12.523 64.063 1.00 37.91 112 GLU B O 1
ATOM 3610 N N . SER B 1 113 ? 103.002 12.775 63.129 1.00 38.22 113 SER B N 1
ATOM 3611 C CA . SER B 1 113 ? 103.477 13.757 64.104 1.00 39.69 113 SER B CA 1
ATOM 3612 C C . SER B 1 113 ? 104.793 14.332 63.620 1.00 41.37 113 SER B C 1
ATOM 3613 O O . SER B 1 113 ? 105.402 13.809 62.690 1.00 39.00 113 SER B O 1
ATOM 3616 N N . ASN B 1 114 ? 105.232 15.405 64.266 1.00 45.68 114 ASN B N 1
ATOM 3617 C CA . ASN B 1 114 ? 106.493 16.028 63.914 1.00 48.57 114 ASN B CA 1
ATOM 3618 C C . ASN B 1 114 ? 107.629 15.161 64.446 1.00 50.71 114 ASN B C 1
ATOM 3619 O O . ASN B 1 114 ? 107.434 14.333 65.340 1.00 49.75 114 ASN B O 1
ATOM 3624 N N . THR B 1 115 ? 108.816 15.353 63.889 1.00 52.50 115 THR B N 1
ATOM 3625 C CA . THR B 1 115 ? 109.982 14.599 64.309 1.00 54.95 115 THR B CA 1
ATOM 3626 C C . THR B 1 115 ? 110.651 15.355 65.459 1.00 57.24 115 THR B C 1
ATOM 3627 O O . THR B 1 115 ? 111.166 16.457 65.271 1.00 57.42 115 THR B O 1
ATOM 3631 N N . PRO B 1 116 ? 110.643 14.768 66.670 1.00 58.10 116 PRO B N 1
ATOM 3632 C CA . PRO B 1 116 ? 111.243 15.387 67.857 1.00 60.48 116 PRO B CA 1
ATOM 3633 C C . PRO B 1 116 ? 112.693 15.835 67.692 1.00 61.98 116 PRO B C 1
ATOM 3634 O O . PRO B 1 116 ? 113.502 15.145 67.077 1.00 62.52 116 PRO B O 1
ATOM 3638 N N . GLU B 1 117 ? 113.003 17.001 68.250 1.00 65.18 117 GLU B N 1
ATOM 3639 C CA . GLU B 1 117 ? 114.348 17.571 68.177 1.00 69.66 117 GLU B CA 1
ATOM 3640 C C . GLU B 1 117 ? 115.355 16.555 68.699 1.00 71.16 117 GLU B C 1
ATOM 3641 O O . GLU B 1 117 ? 116.375 16.276 68.065 1.00 71.12 117 GLU B O 1
ATOM 3647 N N . GLU B 1 118 ? 115.037 16.008 69.867 1.00 72.74 118 GLU B N 1
ATOM 3648 C CA . GLU B 1 118 ? 115.865 15.020 70.542 1.00 74.73 118 GLU B CA 1
ATOM 3649 C C . GLU B 1 118 ? 115.357 13.607 70.229 1.00 75.23 118 GLU B C 1
ATOM 3650 O O . GLU B 1 118 ? 114.221 13.266 70.560 1.00 74.82 118 GLU B O 1
ATOM 3656 N N . THR B 1 119 ? 116.196 12.794 69.588 1.00 75.48 119 THR B N 1
ATOM 3657 C CA . THR B 1 119 ? 115.827 11.422 69.243 1.00 76.37 119 THR B CA 1
ATOM 3658 C C . THR B 1 119 ? 115.207 10.743 70.461 1.00 76.47 119 THR B C 1
ATOM 3659 O O . THR B 1 119 ? 115.856 10.593 71.497 1.00 76.96 119 THR B O 1
ATOM 3663 N N . PRO B 1 120 ? 113.936 10.325 70.352 1.00 76.07 120 PRO B N 1
ATOM 3664 C CA . PRO B 1 120 ? 113.211 9.666 71.441 1.00 75.60 120 PRO B CA 1
ATOM 3665 C C . PRO B 1 120 ? 113.670 8.239 71.700 1.00 75.25 120 PRO B C 1
ATOM 3666 O O . PRO B 1 120 ? 114.378 7.640 70.888 1.00 76.01 120 PRO B O 1
ATOM 3670 N N . GLU B 1 121 ? 113.254 7.703 72.840 1.00 74.49 121 GLU B N 1
ATOM 3671 C CA . GLU B 1 121 ? 113.601 6.342 73.226 1.00 74.56 121 GLU B CA 1
ATOM 3672 C C . GLU B 1 121 ? 112.520 5.396 72.715 1.00 72.67 121 GLU B C 1
ATOM 3673 O O . GLU B 1 121 ? 112.801 4.260 72.323 1.00 73.35 121 GLU B O 1
ATOM 3679 N N . GLU B 1 122 ? 111.281 5.878 72.716 1.00 69.45 122 GLU B N 1
ATOM 3680 C CA . GLU B 1 122 ? 110.149 5.089 72.248 1.00 66.27 122 GLU B CA 1
ATOM 3681 C C . GLU B 1 122 ? 110.025 5.151 70.733 1.00 62.70 122 GLU B C 1
ATOM 3682 O O . GLU B 1 122 ? 110.365 6.157 70.108 1.00 61.98 122 GLU B O 1
ATOM 3688 N N . GLU B 1 123 ? 109.549 4.058 70.148 1.00 59.21 123 GLU B N 1
ATOM 3689 C CA . GLU B 1 123 ? 109.338 3.987 68.706 1.00 55.82 123 GLU B CA 1
ATOM 3690 C C . GLU B 1 123 ? 107.961 4.594 68.456 1.00 51.45 123 GLU B C 1
ATOM 3691 O O . GLU B 1 123 ? 107.149 4.703 69.381 1.00 49.91 123 GLU B O 1
ATOM 3697 N N . PHE B 1 124 ? 107.691 4.997 67.221 1.00 47.71 124 PHE B N 1
ATOM 3698 C CA . PHE B 1 124 ? 106.388 5.575 66.907 1.00 43.24 124 PHE B CA 1
ATOM 3699 C C . PHE B 1 124 ? 105.297 4.494 66.811 1.00 40.88 124 PHE B C 1
ATOM 3700 O O . PHE B 1 124 ? 104.785 4.230 65.729 1.00 40.52 124 PHE B O 1
ATOM 3708 N N . TYR B 1 125 ? 104.960 3.851 67.931 1.00 39.15 125 TYR B N 1
ATOM 3709 C CA . TYR B 1 125 ? 103.899 2.840 67.921 1.00 37.16 125 TYR B CA 1
ATOM 3710 C C . TYR B 1 125 ? 102.563 3.544 68.071 1.00 34.68 125 TYR B C 1
ATOM 3711 O O . TYR B 1 125 ? 102.397 4.419 68.923 1.00 34.12 125 TYR B O 1
ATOM 3720 N N . ALA B 1 126 ? 101.611 3.157 67.240 1.00 33.43 126 ALA B N 1
ATOM 3721 C CA . ALA B 1 126 ? 100.284 3.745 67.276 1.00 33.63 126 ALA B CA 1
ATOM 3722 C C . ALA B 1 126 ? 99.244 2.699 66.943 1.00 33.03 126 ALA B C 1
ATOM 3723 O O . ALA B 1 126 ? 99.446 1.849 66.069 1.00 32.89 126 ALA B O 1
ATOM 3725 N N . TYR B 1 127 ? 98.132 2.768 67.658 1.00 31.20 127 TYR B N 1
ATOM 3726 C CA . TYR B 1 127 ? 97.026 1.858 67.447 1.00 33.71 127 TYR B CA 1
ATOM 3727 C C . TYR B 1 127 ? 95.762 2.714 67.376 1.00 34.01 127 TYR B C 1
ATOM 3728 O O . TYR B 1 127 ? 95.508 3.547 68.248 1.00 34.00 127 TYR B O 1
ATOM 3737 N N . VAL B 1 128 ? 94.979 2.520 66.327 1.00 32.61 128 VAL B N 1
ATOM 3738 C CA . VAL B 1 128 ? 93.764 3.291 66.156 1.00 31.58 128 VAL B CA 1
ATOM 3739 C C . VAL B 1 128 ? 92.601 2.339 66.098 1.00 33.16 128 VAL B C 1
ATOM 3740 O O . VAL B 1 128 ? 92.718 1.231 65.560 1.00 33.01 128 VAL B O 1
ATOM 3744 N N . GLU B 1 129 ? 91.479 2.764 66.664 1.00 33.91 129 GLU B N 1
ATOM 3745 C CA . GLU B 1 129 ? 90.286 1.938 66.643 1.00 36.18 129 GLU B CA 1
ATOM 3746 C C . GLU B 1 129 ? 89.030 2.785 66.479 1.00 35.38 129 GLU B C 1
ATOM 3747 O O . GLU B 1 129 ? 88.944 3.907 66.971 1.00 34.70 129 GLU B O 1
ATOM 3753 N N . LEU B 1 130 ? 88.073 2.245 65.741 1.00 33.19 130 LEU B N 1
ATOM 3754 C CA . LEU B 1 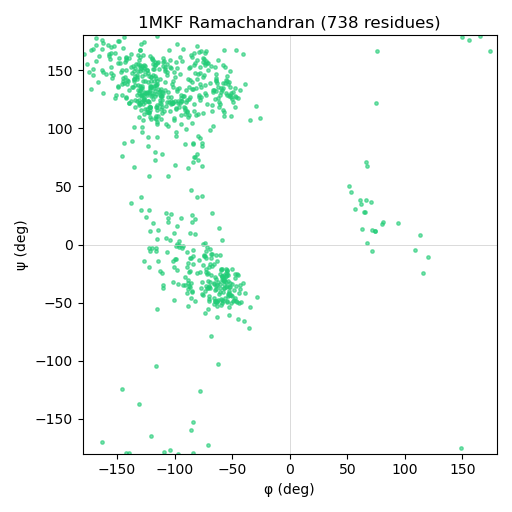130 ? 86.830 2.939 65.478 1.00 35.29 130 LEU B CA 1
ATOM 3755 C C . LEU B 1 130 ? 85.754 2.075 66.108 1.00 35.61 130 LEU B C 1
ATOM 3756 O O . LEU B 1 130 ? 85.456 0.995 65.619 1.00 35.95 130 LEU B O 1
ATOM 3761 N N . GLN B 1 131 ? 85.171 2.533 67.201 1.00 39.14 131 GLN B N 1
ATOM 3762 C CA . GLN B 1 131 ? 84.172 1.700 67.830 1.00 41.96 131 GLN B CA 1
ATOM 3763 C C . GLN B 1 131 ? 82.735 2.146 67.706 1.00 42.28 131 GLN B C 1
ATOM 3764 O O . GLN B 1 131 ? 82.408 3.329 67.795 1.00 40.35 131 GLN B O 1
ATOM 3770 N N . THR B 1 132 ? 81.885 1.151 67.496 1.00 44.30 132 THR B N 1
ATOM 3771 C CA . THR B 1 132 ? 80.456 1.350 67.384 1.00 49.41 132 THR B CA 1
ATOM 3772 C C . THR B 1 132 ? 79.870 0.506 68.508 1.00 52.68 132 THR B C 1
ATOM 3773 O O . THR B 1 132 ? 80.406 -0.557 68.838 1.00 52.82 132 THR B O 1
ATOM 3777 N N . GLU B 1 133 ? 78.801 1.005 69.118 1.00 56.74 133 GLU B N 1
ATOM 3778 C CA . GLU B 1 133 ? 78.123 0.326 70.221 1.00 59.48 133 GLU B CA 1
ATOM 3779 C C . GLU B 1 133 ? 78.250 -1.194 70.182 1.00 59.54 133 GLU B C 1
ATOM 3780 O O . GLU B 1 133 ? 78.547 -1.834 71.189 1.00 58.73 133 GLU B O 1
ATOM 3786 N N . LEU B 1 134 ? 78.045 -1.762 69.002 1.00 60.62 134 LEU B N 1
ATOM 3787 C CA . LEU B 1 134 ? 78.089 -3.203 68.827 1.00 62.09 134 LEU B CA 1
ATOM 3788 C C . LEU B 1 134 ? 79.456 -3.837 68.504 1.00 63.37 134 LEU B C 1
ATOM 3789 O O . LEU B 1 134 ? 79.731 -4.964 68.928 1.00 63.53 134 LEU B O 1
ATOM 3794 N N . TYR B 1 135 ? 80.316 -3.128 67.775 1.00 63.02 135 TYR B N 1
ATOM 3795 C CA . TYR B 1 135 ? 81.625 -3.677 67.422 1.00 61.88 135 TYR B CA 1
ATOM 3796 C C . TYR B 1 135 ? 82.710 -2.605 67.338 1.00 60.18 135 TYR B C 1
ATOM 3797 O O . TYR B 1 135 ? 82.436 -1.456 66.996 1.00 60.97 135 TYR B O 1
ATOM 3806 N N . THR B 1 136 ? 83.941 -2.986 67.665 1.00 57.69 136 THR B N 1
ATOM 3807 C CA . THR B 1 136 ? 85.068 -2.065 67.602 1.00 54.85 136 THR B CA 1
ATOM 3808 C C . THR B 1 136 ? 85.996 -2.481 66.466 1.00 52.83 136 THR B C 1
ATOM 3809 O O . THR B 1 136 ? 86.526 -3.587 66.472 1.00 53.12 136 THR B O 1
ATOM 3813 N N . PHE B 1 137 ? 86.173 -1.604 65.480 1.00 50.73 137 PHE B N 1
ATOM 3814 C CA . PHE B 1 137 ? 87.058 -1.902 64.355 1.00 47.37 137 PHE B CA 1
ATOM 3815 C C . PHE B 1 137 ? 88.466 -1.431 64.701 1.00 45.97 137 PHE B C 1
ATOM 3816 O O . PHE B 1 137 ? 88.712 -0.238 64.888 1.00 44.28 137 PHE B O 1
ATOM 3824 N N . GLY B 1 138 ? 89.388 -2.377 64.807 1.00 44.57 138 GLY B N 1
ATOM 3825 C CA . GLY B 1 138 ? 90.749 -2.020 65.148 1.00 43.61 138 GLY B CA 1
ATOM 3826 C C . GLY B 1 138 ? 91.674 -1.994 63.949 1.00 42.40 138 GLY B C 1
ATOM 3827 O O . GLY B 1 138 ? 91.618 -2.878 63.093 1.00 41.03 138 GLY B O 1
ATOM 3828 N N . LEU B 1 139 ? 92.497 -0.955 63.869 1.00 40.75 139 LEU B N 1
ATOM 3829 C CA . LEU B 1 139 ? 93.471 -0.837 62.794 1.00 42.30 139 LEU B CA 1
ATOM 3830 C C . LEU B 1 139 ? 94.773 -1.428 63.340 1.00 42.67 139 LEU B C 1
ATOM 3831 O O . LEU B 1 139 ? 95.458 -0.796 64.149 1.00 44.39 139 LEU B O 1
ATOM 3836 N N . SER B 1 140 ? 95.086 -2.644 62.899 1.00 43.82 140 SER B N 1
ATOM 3837 C CA . SER B 1 140 ? 96.283 -3.380 63.328 1.00 46.90 140 SER B CA 1
ATOM 3838 C C . SER B 1 140 ? 97.330 -3.494 62.222 1.00 46.40 140 SER B C 1
ATOM 3839 O O . SER B 1 140 ? 97.132 -2.992 61.120 1.00 45.02 140 SER B O 1
ATOM 3842 N N . ASP B 1 141 ? 98.436 -4.178 62.516 1.00 48.84 141 ASP B N 1
ATOM 3843 C CA . ASP B 1 141 ? 99.507 -4.364 61.535 1.00 48.72 141 ASP B CA 1
ATOM 3844 C C . ASP B 1 141 ? 98.984 -4.965 60.237 1.00 48.97 141 ASP B C 1
ATOM 3845 O O . ASP B 1 141 ? 99.518 -4.698 59.159 1.00 48.89 141 ASP B O 1
ATOM 3850 N N . ASP B 1 142 ? 97.947 -5.791 60.336 1.00 46.76 142 ASP B N 1
ATOM 3851 C CA . ASP B 1 142 ? 97.387 -6.401 59.144 1.00 47.00 142 ASP B CA 1
ATOM 3852 C C . ASP B 1 142 ? 96.607 -5.383 58.318 1.00 43.35 142 ASP B C 1
ATOM 3853 O O . ASP B 1 142 ? 96.254 -5.646 57.169 1.00 42.28 142 ASP B O 1
ATOM 3858 N N . ASN B 1 143 ? 96.351 -4.217 58.906 1.00 40.60 143 ASN B N 1
ATOM 3859 C CA . ASN B 1 143 ? 95.644 -3.135 58.211 1.00 37.96 143 ASN B CA 1
ATOM 3860 C C . ASN B 1 143 ? 96.619 -2.081 57.679 1.00 36.23 143 ASN B C 1
ATOM 3861 O O . ASN B 1 143 ? 96.233 -1.219 56.894 1.00 34.26 143 ASN B O 1
ATOM 3866 N N . VAL B 1 144 ? 97.874 -2.141 58.119 1.00 36.12 144 VAL B N 1
ATOM 3867 C CA . VAL B 1 144 ? 98.886 -1.176 57.672 1.00 35.32 144 VAL B CA 1
ATOM 3868 C C . VAL B 1 144 ? 99.171 -1.290 56.175 1.00 32.26 144 VAL B C 1
ATOM 3869 O O . VAL B 1 144 ? 99.378 -2.386 55.668 1.00 34.00 144 VAL B O 1
ATOM 3873 N N . VAL B 1 145 ? 99.176 -0.160 55.472 1.00 30.50 145 VAL B N 1
ATOM 3874 C CA . VAL B 1 145 ? 99.481 -0.153 54.043 1.00 29.64 145 VAL B CA 1
ATOM 3875 C C . VAL B 1 145 ? 100.677 0.752 53.739 1.00 30.78 145 VAL B C 1
ATOM 3876 O O . VAL B 1 145 ? 101.113 0.854 52.594 1.00 30.50 145 VAL B O 1
ATOM 3880 N N . PHE B 1 146 ? 101.185 1.419 54.773 1.00 32.88 146 PHE B N 1
ATOM 3881 C CA . PHE B 1 146 ? 102.374 2.277 54.663 1.00 35.01 146 PHE B CA 1
ATOM 3882 C C . PHE B 1 146 ? 102.898 2.620 56.043 1.00 36.45 146 PHE B C 1
ATOM 3883 O O . PHE B 1 146 ? 102.126 2.889 56.961 1.00 37.58 146 PHE B O 1
ATOM 3891 N N . THR B 1 147 ? 104.215 2.625 56.199 1.00 39.69 147 THR B N 1
ATOM 3892 C CA . THR B 1 147 ? 104.787 2.953 57.493 1.00 41.29 147 THR B CA 1
ATOM 3893 C C . THR B 1 147 ? 106.143 3.624 57.361 1.00 41.25 147 THR B C 1
ATOM 3894 O O . THR B 1 147 ? 106.969 3.216 56.554 1.00 40.94 147 THR B O 1
ATOM 3898 N N . SER B 1 148 ? 106.346 4.675 58.150 1.00 41.44 148 SER B N 1
ATOM 3899 C CA . SER B 1 148 ? 107.593 5.430 58.163 1.00 40.47 148 SER B CA 1
ATOM 3900 C C . SER B 1 148 ? 107.873 5.864 59.599 1.00 40.16 148 SER B C 1
ATOM 3901 O O . SER B 1 148 ? 107.074 5.588 60.495 1.00 40.37 148 SER B O 1
ATOM 3904 N N . ASP B 1 149 ? 108.995 6.542 59.822 1.00 39.03 149 ASP B N 1
ATOM 3905 C CA . ASP B 1 149 ? 109.365 6.966 61.174 1.00 38.89 149 ASP B CA 1
ATOM 3906 C C . ASP B 1 149 ? 108.253 7.620 61.980 1.00 37.01 149 ASP B C 1
ATOM 3907 O O . ASP B 1 149 ? 108.038 7.254 63.133 1.00 37.47 149 ASP B O 1
ATOM 3912 N N . TYR B 1 150 ? 107.554 8.585 61.389 1.00 35.78 150 TYR B N 1
ATOM 3913 C CA . TYR B 1 150 ? 106.485 9.268 62.116 1.00 36.25 150 TYR B CA 1
ATOM 3914 C C . TYR B 1 150 ? 105.127 9.352 61.408 1.00 36.31 150 TYR B C 1
ATOM 3915 O O . TYR B 1 150 ? 104.348 10.294 61.620 1.00 32.21 150 TYR B O 1
ATOM 3924 N N . MET B 1 151 ? 104.849 8.346 60.579 1.00 33.87 151 MET B N 1
ATOM 3925 C CA . MET B 1 151 ? 103.588 8.254 59.864 1.00 33.07 151 MET B CA 1
ATOM 3926 C C . MET B 1 151 ? 103.192 6.805 59.569 1.00 34.50 151 MET B C 1
ATOM 3927 O O . MET B 1 151 ? 103.971 6.016 59.013 1.00 33.95 151 MET B O 1
ATOM 3932 N N . THR B 1 152 ? 101.965 6.468 59.943 1.00 31.57 152 THR B N 1
ATOM 3933 C CA . THR B 1 152 ? 101.431 5.143 59.721 1.00 30.91 152 THR B CA 1
ATOM 3934 C C . THR B 1 152 ? 100.086 5.296 59.035 1.00 30.92 152 THR B C 1
ATOM 3935 O O . THR B 1 152 ? 99.282 6.166 59.406 1.00 29.16 152 THR B O 1
ATOM 3939 N N . VAL B 1 153 ? 99.851 4.473 58.016 1.00 30.35 153 VAL B N 1
ATOM 3940 C CA . VAL B 1 153 ? 98.589 4.508 57.290 1.00 30.13 153 VAL B CA 1
ATOM 3941 C C . VAL B 1 153 ? 97.983 3.118 57.335 1.00 32.13 153 VAL B C 1
ATOM 3942 O O . VAL B 1 153 ? 98.662 2.129 57.050 1.00 34.37 153 VAL B O 1
ATOM 3946 N N . TRP B 1 154 ? 96.707 3.049 57.699 1.00 32.39 154 TRP B N 1
ATOM 3947 C CA . TRP B 1 154 ? 95.983 1.790 57.767 1.00 30.80 154 TRP B CA 1
ATOM 3948 C C . TRP B 1 154 ? 94.840 1.882 56.776 1.00 31.07 154 TRP B C 1
ATOM 3949 O O . TRP B 1 154 ? 94.411 2.972 56.403 1.00 29.64 154 TRP B O 1
ATOM 3960 N N . MET B 1 155 ? 94.338 0.726 56.375 1.00 31.22 155 MET B N 1
ATOM 3961 C CA . MET B 1 155 ? 93.246 0.632 55.424 1.00 32.04 155 MET B CA 1
ATOM 3962 C C . MET B 1 155 ? 92.262 -0.410 55.963 1.00 32.13 155 MET B C 1
ATOM 3963 O O . MET B 1 155 ? 92.684 -1.420 56.538 1.00 31.75 155 MET B O 1
ATOM 3968 N N . ILE B 1 156 ? 90.964 -0.164 55.790 1.00 32.47 156 ILE B N 1
ATOM 3969 C CA . ILE B 1 156 ? 89.946 -1.106 56.251 1.00 31.16 156 ILE B CA 1
ATOM 3970 C C . ILE B 1 156 ? 88.582 -0.857 55.600 1.00 33.50 156 ILE B C 1
ATOM 3971 O O . ILE B 1 156 ? 88.247 0.286 55.244 1.00 33.14 156 ILE B O 1
ATOM 3976 N N . ASP B 1 157 ? 87.809 -1.930 55.439 1.00 29.92 157 ASP B N 1
ATOM 3977 C CA . ASP B 1 157 ? 86.476 -1.848 54.860 1.00 30.40 157 ASP B CA 1
ATOM 3978 C C . ASP B 1 157 ? 85.452 -2.018 55.969 1.00 30.42 157 ASP B C 1
ATOM 3979 O O . ASP B 1 157 ? 85.496 -2.988 56.732 1.00 26.77 157 ASP B O 1
ATOM 3984 N N . ILE B 1 158 ? 84.532 -1.063 56.049 1.00 31.32 158 ILE B N 1
ATOM 3985 C CA . ILE B 1 158 ? 83.489 -1.075 57.067 1.00 30.12 158 ILE B CA 1
ATOM 3986 C C . ILE B 1 158 ? 82.148 -0.790 56.421 1.00 30.15 158 ILE B C 1
ATOM 3987 O O . ILE B 1 158 ? 82.062 -0.017 55.456 1.00 30.06 158 ILE B O 1
ATOM 3992 N N . PRO B 1 159 ? 81.082 -1.432 56.925 1.00 29.57 159 PRO B N 1
ATOM 3993 C CA . PRO B 1 159 ? 79.751 -1.196 56.363 1.00 29.39 159 PRO B CA 1
ATOM 3994 C C . PRO B 1 159 ? 79.468 0.286 56.505 1.00 28.88 159 PRO B C 1
ATOM 3995 O O . PRO B 1 159 ? 79.688 0.861 57.568 1.00 29.32 159 PRO B O 1
ATOM 3999 N N . LYS B 1 160 ? 78.990 0.911 55.437 1.00 29.84 160 LYS B N 1
ATOM 4000 C CA . LYS B 1 160 ? 78.721 2.339 55.470 1.00 30.25 160 LYS B CA 1
ATOM 4001 C C . LYS B 1 160 ? 77.855 2.816 56.629 1.00 30.58 160 LYS B C 1
ATOM 4002 O O . LYS B 1 160 ? 78.084 3.895 57.155 1.00 30.04 160 LYS B O 1
ATOM 4008 N N . SER B 1 161 ? 76.860 2.032 57.033 1.00 29.18 161 SER B N 1
ATOM 4009 C CA . SER B 1 161 ? 75.987 2.480 58.110 1.00 29.99 161 SER B CA 1
ATOM 4010 C C . SER B 1 161 ? 76.718 2.769 59.413 1.00 31.36 161 SER B C 1
ATOM 4011 O O . SER B 1 161 ? 76.271 3.602 60.203 1.00 29.40 161 SER B O 1
ATOM 4014 N N . TYR B 1 162 ? 77.853 2.110 59.629 1.00 31.16 162 TYR B N 1
ATOM 4015 C CA . TYR B 1 162 ? 78.618 2.319 60.852 1.00 31.32 162 TYR B CA 1
ATOM 4016 C C . TYR B 1 162 ? 79.439 3.602 60.845 1.00 32.12 162 TYR B C 1
ATOM 4017 O O . TYR B 1 162 ? 79.786 4.113 61.906 1.00 32.24 162 TYR B O 1
ATOM 4026 N N . VAL B 1 163 ? 79.774 4.111 59.662 1.00 31.90 163 VAL B N 1
ATOM 4027 C CA . VAL B 1 163 ? 80.572 5.331 59.594 1.00 33.50 163 VAL B CA 1
ATOM 4028 C C . VAL B 1 163 ? 79.597 6.476 59.714 1.00 34.27 163 VAL B C 1
ATOM 4029 O O . VAL B 1 163 ? 79.106 7.006 58.713 1.00 33.66 163 VAL B O 1
ATOM 4033 N N . ASP B 1 164 ? 79.314 6.849 60.954 1.00 34.64 164 ASP B N 1
ATOM 4034 C CA . ASP B 1 164 ? 78.344 7.891 61.212 1.00 34.41 164 ASP B CA 1
ATOM 4035 C C . ASP B 1 164 ? 78.437 8.308 62.667 1.00 36.55 164 ASP B C 1
ATOM 4036 O O . ASP B 1 164 ? 79.219 7.752 63.447 1.00 37.82 164 ASP B O 1
ATOM 4041 N N . VAL B 1 165 ? 77.637 9.298 63.028 1.00 39.04 165 VAL B N 1
ATOM 4042 C CA . VAL B 1 165 ? 77.588 9.754 64.398 1.00 42.20 165 VAL B CA 1
ATOM 4043 C C . VAL B 1 165 ? 77.358 8.497 65.219 1.00 43.32 165 VAL B C 1
ATOM 4044 O O . VAL B 1 165 ? 76.455 7.713 64.928 1.00 44.57 165 VAL B O 1
ATOM 4048 N N . GLY B 1 166 ? 78.189 8.295 66.232 1.00 45.16 166 GLY B N 1
ATOM 4049 C CA . GLY B 1 166 ? 78.067 7.101 67.046 1.00 45.21 166 GLY B CA 1
ATOM 4050 C C . GLY B 1 166 ? 79.370 6.326 66.958 1.00 45.59 166 GLY B C 1
ATOM 4051 O O . GLY B 1 166 ? 79.592 5.373 67.705 1.00 45.28 166 GLY B O 1
ATOM 4052 N N . MET B 1 167 ? 80.236 6.731 66.031 1.00 42.86 167 MET B N 1
ATOM 4053 C CA . MET B 1 167 ? 81.527 6.079 65.881 1.00 38.57 167 MET B CA 1
ATOM 4054 C C . MET B 1 167 ? 82.572 6.917 66.580 1.00 38.09 167 MET B C 1
ATOM 4055 O O . MET B 1 167 ? 82.731 8.101 66.298 1.00 36.00 167 MET B O 1
ATOM 4060 N N . LEU B 1 168 ? 83.275 6.297 67.516 1.00 37.86 168 LEU B N 1
ATOM 4061 C CA . LEU B 1 168 ? 84.317 6.991 68.253 1.00 38.67 168 LEU B CA 1
ATOM 4062 C C . LEU B 1 168 ? 85.649 6.600 67.623 1.00 36.86 168 LEU B C 1
ATOM 4063 O O . LEU B 1 168 ? 85.793 5.469 67.164 1.00 39.70 168 LEU B O 1
ATOM 4068 N N . THR B 1 169 ? 86.591 7.542 67.579 1.00 34.94 169 THR B N 1
ATOM 4069 C CA . THR B 1 169 ? 87.931 7.302 67.047 1.00 32.86 169 THR B CA 1
ATOM 4070 C C . THR B 1 169 ? 88.889 7.410 68.234 1.00 33.26 169 THR B C 1
ATOM 4071 O O . THR B 1 169 ? 88.918 8.434 68.920 1.00 33.50 169 THR B O 1
ATOM 4075 N N . ARG B 1 170 ? 89.678 6.366 68.471 1.00 29.98 170 ARG B N 1
ATOM 4076 C CA . ARG B 1 170 ? 90.618 6.363 69.585 1.00 28.55 170 ARG B CA 1
ATOM 4077 C C . ARG B 1 170 ? 92.007 6.013 69.082 1.00 29.15 170 ARG B C 1
ATOM 4078 O O . ARG B 1 170 ? 92.213 4.955 68.494 1.00 30.61 170 ARG B O 1
ATOM 4086 N N . ALA B 1 171 ? 92.957 6.916 69.298 1.00 28.20 171 ALA B N 1
ATOM 4087 C CA . ALA B 1 171 ? 94.321 6.687 68.875 1.00 29.59 171 ALA B CA 1
ATOM 4088 C C . ALA B 1 171 ? 95.181 6.503 70.113 1.00 30.65 171 ALA B C 1
ATOM 4089 O O . ALA B 1 171 ? 95.185 7.357 71.007 1.00 30.55 171 ALA B O 1
ATOM 4091 N N . THR B 1 172 ? 95.894 5.383 70.178 1.00 30.77 172 THR B N 1
ATOM 4092 C CA . THR B 1 172 ? 96.758 5.116 71.324 1.00 33.10 172 THR B CA 1
ATOM 4093 C C . THR B 1 172 ? 98.225 5.156 70.934 1.00 33.57 172 THR B C 1
ATOM 4094 O O . THR B 1 172 ? 98.644 4.486 69.982 1.00 35.27 172 THR B O 1
ATOM 4098 N N . PHE B 1 173 ? 98.992 5.952 71.677 1.00 33.38 173 PHE B N 1
ATOM 4099 C CA . PHE B 1 173 ? 100.426 6.101 71.464 1.00 32.81 173 PHE B CA 1
ATOM 4100 C C . PHE B 1 173 ? 101.142 5.837 72.786 1.00 33.95 173 PHE B C 1
ATOM 4101 O O . PHE B 1 173 ? 100.508 5.665 73.832 1.00 31.38 173 PHE B O 1
ATOM 4109 N N . LEU B 1 174 ? 102.469 5.813 72.735 1.00 34.45 174 LEU B N 1
ATOM 4110 C CA . LEU B 1 174 ? 103.266 5.592 73.934 1.00 37.03 174 LEU B CA 1
ATOM 4111 C C . LEU B 1 174 ? 103.918 6.902 74.353 1.00 36.68 174 LEU B C 1
ATOM 4112 O O . LEU B 1 174 ? 104.547 6.983 75.404 1.00 37.65 174 LEU B O 1
ATOM 4117 N N . GLU B 1 175 ? 103.765 7.925 73.518 1.00 36.45 175 GLU B N 1
ATOM 4118 C CA . GLU B 1 175 ? 104.337 9.235 73.801 1.00 38.99 175 GLU B CA 1
ATOM 4119 C C . GLU B 1 175 ? 103.438 10.350 73.271 1.00 37.96 175 GLU B C 1
ATOM 4120 O O . GLU B 1 175 ? 102.720 10.169 72.285 1.00 36.67 175 GLU B O 1
ATOM 4126 N N . GLN B 1 176 ? 103.464 11.499 73.936 1.00 35.67 176 GLN B N 1
ATOM 4127 C CA . GLN B 1 176 ? 102.683 12.633 73.468 1.00 34.84 176 GLN B CA 1
ATOM 4128 C C . GLN B 1 176 ? 103.536 13.276 72.378 1.00 35.00 176 GLN B C 1
ATOM 4129 O O . GLN B 1 176 ? 104.168 14.309 72.590 1.00 36.20 176 GLN B O 1
ATOM 4135 N N . TRP B 1 177 ? 103.570 12.634 71.215 1.00 34.49 177 TRP B N 1
ATOM 4136 C CA . TRP B 1 177 ? 104.349 13.130 70.091 1.00 35.84 177 TRP B CA 1
ATOM 4137 C C . TRP B 1 177 ? 103.903 14.540 69.706 1.00 35.86 177 TRP B C 1
ATOM 4138 O O . TRP B 1 177 ? 102.712 14.843 69.683 1.00 35.37 177 TRP B O 1
ATOM 4149 N N . PRO B 1 178 ? 104.864 15.421 69.398 1.00 36.47 178 PRO B N 1
ATOM 4150 C CA . PRO B 1 178 ? 104.588 16.808 69.013 1.00 34.91 178 PRO B CA 1
ATOM 4151 C C . PRO B 1 178 ? 103.861 16.860 67.678 1.00 33.37 178 PRO B C 1
ATOM 4152 O O . PRO B 1 178 ? 104.277 16.205 66.716 1.00 33.04 178 PRO B O 1
ATOM 4156 N N . GLY B 1 179 ? 102.781 17.633 67.624 1.00 32.74 179 GLY B N 1
ATOM 4157 C CA . GLY B 1 179 ? 102.027 17.759 66.390 1.00 32.53 179 GLY B CA 1
ATOM 4158 C C . GLY B 1 179 ? 101.342 16.488 65.927 1.00 30.76 179 GLY B C 1
ATOM 4159 O O . GLY B 1 179 ? 101.130 16.288 64.737 1.00 33.77 179 GLY B O 1
ATOM 4160 N N . ALA B 1 180 ? 100.994 15.618 66.861 1.00 31.71 180 ALA B N 1
ATOM 4161 C CA . ALA B 1 180 ? 100.324 14.378 66.509 1.00 31.41 180 ALA B CA 1
ATOM 4162 C C . ALA B 1 180 ? 98.906 14.638 66.011 1.00 34.18 180 ALA B C 1
ATOM 4163 O O . ALA B 1 180 ? 98.179 15.483 66.545 1.00 34.68 180 ALA B O 1
ATOM 4165 N N . LYS B 1 181 ? 98.513 13.917 64.973 1.00 34.57 181 LYS B N 1
ATOM 4166 C CA . LYS B 1 181 ? 97.170 14.044 64.459 1.00 36.47 181 LYS B CA 1
ATOM 4167 C C . LYS B 1 181 ? 96.763 12.758 63.782 1.00 35.66 181 LYS B C 1
ATOM 4168 O O . LYS B 1 181 ? 97.588 12.040 63.211 1.00 36.86 181 LYS B O 1
ATOM 4174 N N . VAL B 1 182 ? 95.481 12.452 63.898 1.00 33.23 182 VAL B N 1
ATOM 4175 C CA . VAL B 1 182 ? 94.918 11.266 63.303 1.00 31.91 182 VAL B CA 1
ATOM 4176 C C . VAL B 1 182 ? 93.851 11.742 62.343 1.00 33.74 182 VAL B C 1
ATOM 4177 O O . VAL B 1 182 ? 92.990 12.559 62.701 1.00 32.93 182 VAL B O 1
ATOM 4181 N N . THR B 1 183 ? 93.917 11.231 61.121 1.00 31.20 183 THR B N 1
ATOM 4182 C CA . THR B 1 183 ? 92.957 11.591 60.106 1.00 29.44 183 THR B CA 1
ATOM 4183 C C . THR B 1 183 ? 92.237 10.355 59.600 1.00 29.26 183 THR B C 1
ATOM 4184 O O . THR B 1 183 ? 92.858 9.340 59.312 1.00 28.49 183 THR B O 1
ATOM 4188 N N . VAL B 1 184 ? 90.919 10.439 59.509 1.00 27.72 184 VAL B N 1
ATOM 4189 C CA . VAL B 1 184 ? 90.150 9.341 58.963 1.00 27.58 184 VAL B CA 1
ATOM 4190 C C . VAL B 1 184 ? 89.664 9.870 57.610 1.00 26.44 184 VAL B C 1
ATOM 4191 O O . VAL B 1 184 ? 88.914 10.844 57.546 1.00 25.16 184 VAL B O 1
ATOM 4195 N N . MET B 1 185 ? 90.131 9.252 56.530 1.00 26.25 185 MET B N 1
ATOM 4196 C CA . MET B 1 185 ? 89.748 9.668 55.190 1.00 26.93 185 MET B CA 1
ATOM 4197 C C . MET B 1 185 ? 88.524 8.884 54.763 1.00 27.37 185 MET B C 1
ATOM 4198 O O . MET B 1 185 ? 88.587 7.679 54.544 1.00 28.18 185 MET B O 1
ATOM 4203 N N . ILE B 1 186 ? 87.406 9.584 54.624 1.00 28.37 186 ILE B N 1
ATOM 4204 C CA . ILE B 1 186 ? 86.154 8.928 54.279 1.00 26.21 186 ILE B CA 1
ATOM 4205 C C . ILE B 1 186 ? 85.568 9.312 52.939 1.00 26.71 186 ILE B C 1
ATOM 4206 O O . ILE B 1 186 ? 85.039 10.403 52.785 1.00 26.19 186 ILE B O 1
ATOM 4211 N N . PRO B 1 187 ? 85.667 8.417 51.945 1.00 25.56 187 PRO B N 1
ATOM 4212 C CA . PRO B 1 187 ? 85.109 8.729 50.634 1.00 28.21 187 PRO B CA 1
ATOM 4213 C C . PRO B 1 187 ? 83.602 8.501 50.690 1.00 29.43 187 PRO B C 1
ATOM 4214 O O . PRO B 1 187 ? 83.156 7.441 51.134 1.00 29.04 187 PRO B O 1
ATOM 4218 N N . TYR B 1 188 ? 82.819 9.500 50.292 1.00 29.58 188 TYR B N 1
ATOM 4219 C CA . TYR B 1 188 ? 81.369 9.342 50.282 1.00 31.21 188 TYR B CA 1
ATOM 4220 C C . TYR B 1 188 ? 80.961 9.054 48.854 1.00 34.05 188 TYR B C 1
ATOM 4221 O O . TYR B 1 188 ? 79.882 8.523 48.597 1.00 35.79 188 TYR B O 1
ATOM 4230 N N . SER B 1 189 ? 81.843 9.398 47.924 1.00 35.81 189 SER B N 1
ATOM 4231 C CA . SER B 1 189 ? 81.591 9.165 46.510 1.00 38.34 189 SER B CA 1
ATOM 4232 C C . SER B 1 189 ? 82.912 9.059 45.772 1.00 39.75 189 SER B C 1
ATOM 4233 O O . SER B 1 189 ? 83.979 9.348 46.320 1.00 39.05 189 SER B O 1
ATOM 4236 N N . SER B 1 190 ? 82.820 8.649 44.517 1.00 41.76 190 SER B N 1
ATOM 4237 C CA . SER B 1 190 ? 83.983 8.474 43.670 1.00 43.52 190 SER B CA 1
ATOM 4238 C C . SER B 1 190 ? 84.794 9.761 43.541 1.00 42.48 190 SER B C 1
ATOM 4239 O O . SER B 1 190 ? 86.017 9.722 43.388 1.00 44.03 190 SER B O 1
ATOM 4242 N N . THR B 1 191 ? 84.117 10.900 43.624 1.00 39.71 191 THR B N 1
ATOM 4243 C CA . THR B 1 191 ? 84.789 12.183 43.485 1.00 39.79 191 THR B CA 1
ATOM 4244 C C . THR B 1 191 ? 84.780 13.045 44.739 1.00 38.27 191 THR B C 1
ATOM 4245 O O . THR B 1 191 ? 85.105 14.227 44.677 1.00 38.49 191 THR B O 1
ATOM 4249 N N . PHE B 1 192 ? 84.411 12.472 45.879 1.00 35.73 192 PHE B N 1
ATOM 4250 C CA . PHE B 1 192 ? 84.385 13.264 47.096 1.00 30.81 192 PHE B CA 1
ATOM 4251 C C . PHE B 1 192 ? 84.905 12.495 48.303 1.00 30.74 192 PHE B C 1
ATOM 4252 O O . PHE B 1 192 ? 84.383 11.435 48.651 1.00 30.46 192 PHE B O 1
ATOM 4260 N N . THR B 1 193 ? 85.947 13.030 48.936 1.00 30.09 193 THR B N 1
ATOM 4261 C CA . THR B 1 193 ? 86.509 12.420 50.131 1.00 27.52 193 THR B CA 1
ATOM 4262 C C . THR B 1 193 ? 86.511 13.453 51.257 1.00 29.31 193 THR B C 1
ATOM 4263 O O . THR B 1 193 ? 87.001 14.573 51.080 1.00 29.14 193 THR B O 1
ATOM 4267 N N . TRP B 1 194 ? 85.955 13.066 52.406 1.00 26.35 194 TRP B N 1
ATOM 4268 C CA . TRP B 1 194 ? 85.867 13.931 53.580 1.00 26.82 194 TRP B CA 1
ATOM 4269 C C . TRP B 1 194 ? 86.899 13.443 54.591 1.00 27.15 194 TRP B C 1
ATOM 4270 O O . TRP B 1 194 ? 86.964 12.246 54.888 1.00 28.89 194 TRP B O 1
ATOM 4281 N N . CYS B 1 195 ? 87.699 14.362 55.127 1.00 26.62 195 CYS B N 1
ATOM 4282 C CA . CYS B 1 195 ? 88.732 13.991 56.085 1.00 27.94 195 CYS B CA 1
ATOM 4283 C C . CYS B 1 195 ? 88.528 14.530 57.503 1.00 29.44 195 CYS B C 1
ATOM 4284 O O . CYS B 1 195 ? 88.631 15.735 57.748 1.00 28.72 195 CYS B O 1
ATOM 4287 N N . GLY B 1 196 ? 88.235 13.614 58.426 1.00 28.18 196 GLY B N 1
ATOM 4288 C CA . GLY B 1 196 ? 88.043 13.977 59.816 1.00 26.44 196 GLY B CA 1
ATOM 4289 C C . GLY B 1 196 ? 89.389 13.896 60.509 1.00 27.70 196 GLY B C 1
ATOM 4290 O O . GLY B 1 196 ? 90.048 12.855 60.521 1.00 26.47 196 GLY B O 1
ATOM 4291 N N . GLU B 1 197 ? 89.804 15.002 61.099 1.00 27.56 197 GLU B N 1
ATOM 4292 C CA . GLU B 1 197 ? 91.085 15.043 61.748 1.00 31.53 197 GLU B CA 1
ATOM 4293 C C . GLU B 1 197 ? 91.046 15.388 63.227 1.00 32.13 197 GLU B C 1
ATOM 4294 O O . GLU B 1 197 ? 90.337 16.298 63.657 1.00 30.63 197 GLU B O 1
ATOM 4300 N N . LEU B 1 198 ? 91.830 14.636 63.992 1.00 32.06 198 LEU B N 1
ATOM 4301 C CA . LEU B 1 198 ? 91.955 14.834 65.419 1.00 31.88 198 LEU B CA 1
ATOM 4302 C C . LEU B 1 198 ? 93.365 15.345 65.619 1.00 34.26 198 LEU B C 1
ATOM 4303 O O . LEU B 1 198 ? 94.341 14.631 65.363 1.00 35.89 198 LEU B O 1
ATOM 4308 N N . GLY B 1 199 ? 93.475 16.595 66.045 1.00 33.10 199 GLY B N 1
ATOM 4309 C CA . GLY B 1 199 ? 94.778 17.171 66.278 1.00 35.63 199 GLY B CA 1
ATOM 4310 C C . GLY B 1 199 ? 95.036 17.204 67.766 1.00 36.32 199 GLY B C 1
ATOM 4311 O O . GLY B 1 199 ? 94.276 17.810 68.522 1.00 36.32 199 GLY B O 1
ATOM 4312 N N . ALA B 1 200 ? 96.103 16.542 68.189 1.00 36.40 200 ALA B N 1
ATOM 4313 C CA . ALA B 1 200 ? 96.445 16.491 69.597 1.00 35.83 200 ALA B CA 1
ATOM 4314 C C . ALA B 1 200 ? 96.853 17.847 70.134 1.00 35.74 200 ALA B C 1
ATOM 4315 O O . ALA B 1 200 ? 97.656 18.548 69.518 1.00 35.21 200 ALA B O 1
ATOM 4317 N N . ILE B 1 201 ? 96.295 18.218 71.280 1.00 33.80 201 ILE B N 1
ATOM 4318 C CA . ILE B 1 201 ? 96.657 19.477 71.915 1.00 34.93 201 ILE B CA 1
ATOM 4319 C C . ILE B 1 201 ? 96.996 19.208 73.381 1.00 36.68 201 ILE B C 1
ATOM 4320 O O . ILE B 1 201 ? 96.731 18.121 73.902 1.00 36.02 201 ILE B O 1
ATOM 4325 N N . SER B 1 202 ? 97.601 20.194 74.038 1.00 40.03 202 SER B N 1
ATOM 4326 C CA . SER B 1 202 ? 97.994 20.069 75.442 1.00 40.20 202 SER B CA 1
ATOM 4327 C C . SER B 1 202 ? 96.910 19.412 76.276 1.00 41.40 202 SER B C 1
ATOM 4328 O O . SER B 1 202 ? 95.741 19.794 76.200 1.00 40.48 202 SER B O 1
ATOM 4331 N N . GLU B 1 203 ? 97.299 18.438 77.092 1.00 42.81 203 GLU B N 1
ATOM 4332 C CA . GLU B 1 203 ? 96.337 17.743 77.932 1.00 46.26 203 GLU B CA 1
ATOM 4333 C C . GLU B 1 203 ? 95.619 18.658 78.923 1.00 47.14 203 GLU B C 1
ATOM 4334 O O . GLU B 1 203 ? 94.660 18.248 79.568 1.00 48.67 203 GLU B O 1
ATOM 4340 N N . GLU B 1 204 ? 96.072 19.898 79.038 1.00 48.76 204 GLU B N 1
ATOM 4341 C CA . GLU B 1 204 ? 95.439 20.831 79.962 1.00 51.52 204 GLU B CA 1
ATOM 4342 C C . GLU B 1 204 ? 94.448 21.755 79.254 1.00 51.54 204 GLU B C 1
ATOM 4343 O O . GLU B 1 204 ? 93.821 22.599 79.888 1.00 53.68 204 GLU B O 1
ATOM 4349 N N . SER B 1 205 ? 94.298 21.588 77.943 1.00 50.65 205 SER B N 1
ATOM 4350 C CA . SER B 1 205 ? 93.384 22.424 77.166 1.00 48.83 205 SER B CA 1
ATOM 4351 C C . SER B 1 205 ? 92.016 21.784 77.031 1.00 47.28 205 SER B C 1
ATOM 4352 O O . SER B 1 205 ? 91.872 20.576 77.174 1.00 47.96 205 SER B O 1
ATOM 4355 N N . ALA B 1 206 ? 91.006 22.600 76.761 1.00 44.47 206 ALA B N 1
ATOM 4356 C CA . ALA B 1 206 ? 89.662 22.077 76.576 1.00 43.47 206 ALA B CA 1
ATOM 4357 C C . ALA B 1 206 ? 89.532 21.670 75.105 1.00 40.91 206 ALA B C 1
ATOM 4358 O O . ALA B 1 206 ? 90.216 22.214 74.242 1.00 41.01 206 ALA B O 1
ATOM 4360 N N . PRO B 1 207 ? 88.661 20.702 74.803 1.00 40.05 207 PRO B N 1
ATOM 4361 C CA . PRO B 1 207 ? 88.495 20.275 73.410 1.00 39.25 207 PRO B CA 1
ATOM 4362 C C . PRO B 1 207 ? 88.173 21.471 72.504 1.00 40.64 207 PRO B C 1
ATOM 4363 O O . PRO B 1 207 ? 87.490 22.403 72.928 1.00 39.38 207 PRO B O 1
ATOM 4367 N N . GLN B 1 208 ? 88.672 21.446 71.271 1.00 40.12 208 GLN B N 1
ATOM 4368 C CA . GLN B 1 208 ? 88.405 22.516 70.313 1.00 40.30 208 GLN B CA 1
ATOM 4369 C C . GLN B 1 208 ? 87.642 21.943 69.122 1.00 38.58 208 GLN B C 1
ATOM 4370 O O . GLN B 1 208 ? 88.228 21.663 68.084 1.00 35.75 208 GLN B O 1
ATOM 4376 N N . PRO B 1 209 ? 86.325 21.743 69.268 1.00 38.20 209 PRO B N 1
ATOM 4377 C CA . PRO B 1 209 ? 85.527 21.197 68.168 1.00 38.01 209 PRO B CA 1
ATOM 4378 C C . PRO B 1 209 ? 85.390 22.230 67.058 1.00 37.54 209 PRO B C 1
ATOM 4379 O O . PRO B 1 209 ? 85.516 23.429 67.300 1.00 37.99 209 PRO B O 1
ATOM 4383 N N . SER B 1 210 ? 85.145 21.762 65.841 1.00 35.25 210 SER B N 1
ATOM 4384 C CA . SER B 1 210 ? 84.982 22.662 64.709 1.00 33.81 210 SER B CA 1
ATOM 4385 C C . SER B 1 210 ? 83.545 23.155 64.688 1.00 33.90 210 SER B C 1
ATOM 4386 O O . SER B 1 210 ? 82.678 22.589 65.341 1.00 35.23 210 SER B O 1
ATOM 4389 N N . LEU B 1 211 ? 83.291 24.213 63.934 1.00 36.44 211 LEU B N 1
ATOM 4390 C CA . LEU B 1 211 ? 81.933 24.721 63.823 1.00 36.90 211 LEU B CA 1
ATOM 4391 C C . LEU B 1 211 ? 81.176 23.790 62.887 1.00 35.12 211 LEU B C 1
ATOM 4392 O O . LEU B 1 211 ? 81.090 24.046 61.684 1.00 34.20 211 LEU B O 1
ATOM 4397 N N . SER B 1 212 ? 80.659 22.703 63.454 1.00 34.13 212 SER B N 1
ATOM 4398 C CA . SER B 1 212 ? 79.909 21.714 62.700 1.00 36.78 212 SER B CA 1
ATOM 4399 C C . SER B 1 212 ? 78.589 21.415 63.422 1.00 39.11 212 SER B C 1
ATOM 4400 O O . SER B 1 212 ? 78.567 21.202 64.641 1.00 39.54 212 SER B O 1
ATOM 4403 N N . ALA B 1 213 ? 77.480 21.417 62.683 1.00 39.87 213 ALA B N 1
ATOM 4404 C CA . ALA B 1 213 ? 76.189 21.162 63.309 1.00 43.00 213 ALA B CA 1
ATOM 4405 C C . ALA B 1 213 ? 75.354 20.141 62.562 1.00 45.17 213 ALA B C 1
ATOM 4406 O O . ALA B 1 213 ? 75.496 19.938 61.346 1.00 46.20 213 ALA B O 1
ATOM 4408 N N . ARG B 1 214 ? 74.459 19.519 63.314 1.00 48.69 214 ARG B N 1
ATOM 4409 C CA . ARG B 1 214 ? 73.574 18.502 62.801 1.00 52.08 214 ARG B CA 1
ATOM 4410 C C . ARG B 1 214 ? 72.168 18.992 63.091 1.00 52.36 214 ARG B C 1
ATOM 4411 O O . ARG B 1 214 ? 71.787 19.153 64.248 1.00 51.41 214 ARG B O 1
ATOM 4419 N N . SER B 1 215 ? 71.376 19.215 62.053 1.00 53.20 215 SER B N 1
ATOM 4420 C CA . SER B 1 215 ? 70.024 19.713 62.279 1.00 53.55 215 SER B CA 1
ATOM 4421 C C . SER B 1 215 ? 68.897 18.840 61.749 1.00 53.11 215 SER B C 1
ATOM 4422 O O . SER B 1 215 ? 68.819 18.609 60.536 1.00 52.38 215 SER B O 1
ATOM 4425 N N . PRO B 1 216 ? 68.016 18.349 62.643 1.00 52.56 216 PRO B N 1
ATOM 4426 C CA . PRO B 1 216 ? 66.884 17.505 62.256 1.00 54.16 216 PRO B CA 1
ATOM 4427 C C . PRO B 1 216 ? 65.739 18.416 61.823 1.00 55.68 216 PRO B C 1
ATOM 4428 O O . PRO B 1 216 ? 64.886 18.784 62.628 1.00 56.51 216 PRO B O 1
ATOM 4432 N N . VAL B 1 217 ? 65.752 18.794 60.550 1.00 56.84 217 VAL B N 1
ATOM 4433 C CA . VAL B 1 217 ? 64.757 19.699 59.989 1.00 58.42 217 VAL B CA 1
ATOM 4434 C C . VAL B 1 217 ? 63.300 19.276 60.233 1.00 60.43 217 VAL B C 1
ATOM 4435 O O . VAL B 1 217 ? 62.510 20.053 60.775 1.00 61.50 217 VAL B 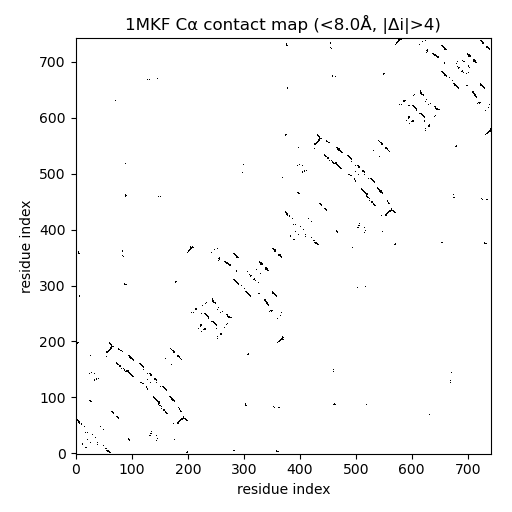O 1
ATOM 4439 N N . CYS B 1 218 ? 62.947 18.049 59.863 1.00 61.47 218 CYS B N 1
ATOM 4440 C CA . CYS B 1 218 ? 61.574 17.582 60.040 1.00 63.95 218 CYS B CA 1
ATOM 4441 C C . CYS B 1 218 ? 61.256 16.983 61.409 1.00 65.76 218 CYS B C 1
ATOM 4442 O O . CYS B 1 218 ? 60.644 15.919 61.486 1.00 65.65 218 CYS B O 1
ATOM 4445 N N . LYS B 1 219 ? 61.658 17.653 62.487 1.00 68.75 219 LYS B N 1
ATOM 4446 C CA . LYS B 1 219 ? 61.373 17.140 63.826 1.00 72.41 219 LYS B CA 1
ATOM 4447 C C . LYS B 1 219 ? 59.880 16.849 63.952 1.00 74.17 219 LYS B C 1
ATOM 4448 O O . LYS B 1 219 ? 59.039 17.706 63.669 1.00 74.11 219 LYS B O 1
ATOM 4454 N N . ASN B 1 220 ? 59.564 15.632 64.382 1.00 76.25 220 ASN B N 1
ATOM 4455 C CA . ASN B 1 220 ? 58.181 15.189 64.531 1.00 77.78 220 ASN B CA 1
ATOM 4456 C C . ASN B 1 220 ? 57.573 15.138 63.133 1.00 78.40 220 ASN B C 1
ATOM 4457 O O . ASN B 1 220 ? 56.729 15.957 62.768 1.00 77.92 220 ASN B O 1
ATOM 4462 N N . SER B 1 221 ? 58.034 14.159 62.359 1.00 79.74 221 SER B N 1
ATOM 4463 C CA . SER B 1 221 ? 57.602 13.939 60.981 1.00 81.74 221 SER B CA 1
ATOM 4464 C C . SER B 1 221 ? 56.113 13.629 60.800 1.00 82.91 221 SER B C 1
ATOM 4465 O O . SER B 1 221 ? 55.688 13.183 59.729 1.00 81.76 221 SER B O 1
ATOM 4468 N N . ALA B 1 222 ? 55.326 13.869 61.843 1.00 84.44 222 ALA B N 1
ATOM 4469 C CA . ALA B 1 222 ? 53.890 13.621 61.791 1.00 85.51 222 ALA B CA 1
ATOM 4470 C C . ALA B 1 222 ? 53.160 14.917 61.463 1.00 86.14 222 ALA B C 1
ATOM 4471 O O . ALA B 1 222 ? 52.139 14.918 60.780 1.00 86.86 222 ALA B O 1
ATOM 4473 N N . ARG B 1 223 ? 53.701 16.022 61.959 1.00 86.30 223 ARG B N 1
ATOM 4474 C CA . ARG B 1 223 ? 53.127 17.341 61.735 1.00 86.75 223 ARG B CA 1
ATOM 4475 C C . ARG B 1 223 ? 53.078 17.703 60.254 1.00 86.84 223 ARG B C 1
ATOM 4476 O O . ARG B 1 223 ? 52.254 18.516 59.830 1.00 87.59 223 ARG B O 1
ATOM 4484 N N . TYR B 1 224 ? 53.967 17.097 59.474 1.00 86.16 224 TYR B N 1
ATOM 4485 C CA . TYR B 1 224 ? 54.042 17.363 58.043 1.00 85.37 224 TYR B CA 1
ATOM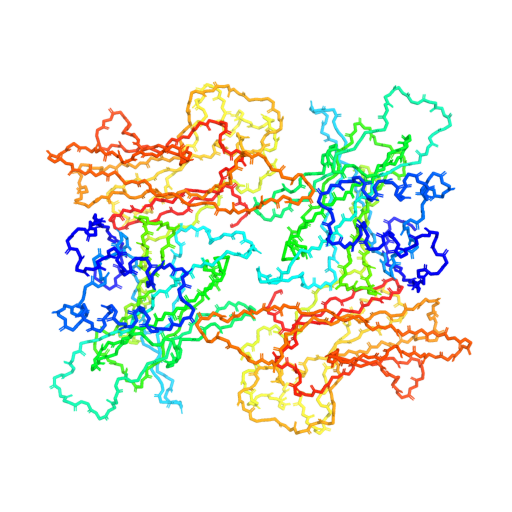 4486 C C . TYR B 1 224 ? 53.262 16.333 57.249 1.00 85.76 224 TYR B C 1
ATOM 4487 O O . TYR B 1 224 ? 53.206 16.401 56.025 1.00 86.13 224 TYR B O 1
ATOM 4496 N N . SER B 1 225 ? 52.660 15.379 57.949 1.00 86.55 225 SER B N 1
ATOM 4497 C CA . SER B 1 225 ? 51.893 14.324 57.299 1.00 87.61 225 SER B CA 1
ATOM 4498 C C . SER B 1 225 ? 50.730 14.854 56.463 1.00 87.59 225 SER B C 1
ATOM 4499 O O . SER B 1 225 ? 50.256 14.174 55.557 1.00 87.19 225 SER B O 1
ATOM 4502 N N . THR B 1 226 ? 50.271 16.065 56.764 1.00 87.90 226 THR B N 1
ATOM 4503 C CA . THR B 1 226 ? 49.157 16.648 56.022 1.00 88.59 226 THR B CA 1
ATOM 4504 C C . THR B 1 226 ? 49.336 18.143 55.791 1.00 88.87 226 THR B C 1
ATOM 4505 O O . THR B 1 226 ? 50.093 18.809 56.500 1.00 88.78 226 THR B O 1
ATOM 4509 N N . SER B 1 227 ? 48.631 18.663 54.791 1.00 89.00 227 SER B N 1
ATOM 4510 C CA . SER B 1 227 ? 48.687 20.082 54.461 1.00 88.76 227 SER B CA 1
ATOM 4511 C C . SER B 1 227 ? 47.958 20.852 55.558 1.00 88.74 227 SER B C 1
ATOM 4512 O O . SER B 1 227 ? 47.897 22.085 55.557 1.00 88.95 227 SER B O 1
ATOM 4515 N N . LYS B 1 228 ? 47.427 20.083 56.502 1.00 88.37 228 LYS B N 1
ATOM 4516 C CA . LYS B 1 228 ? 46.662 20.569 57.646 1.00 88.14 228 LYS B CA 1
ATOM 4517 C C . LYS B 1 228 ? 47.243 21.740 58.443 1.00 88.01 228 LYS B C 1
ATOM 4518 O O . LYS B 1 228 ? 46.495 22.488 59.073 1.00 87.74 228 LYS B O 1
ATOM 4524 N N . PHE B 1 229 ? 48.561 21.910 58.419 1.00 88.34 229 PHE B N 1
ATOM 4525 C CA . PHE B 1 229 ? 49.189 22.992 59.180 1.00 88.70 229 PHE B CA 1
ATOM 4526 C C . PHE B 1 229 ? 49.997 23.976 58.336 1.00 88.98 229 PHE B C 1
ATOM 4527 O O . PHE B 1 229 ? 50.481 24.989 58.846 1.00 88.14 229 PHE B O 1
ATOM 4535 N N . CYS B 1 230 ? 50.132 23.671 57.048 1.00 89.38 230 CYS B N 1
ATOM 4536 C CA . CYS B 1 230 ? 50.888 24.503 56.113 1.00 89.85 230 CYS B CA 1
ATOM 4537 C C . CYS B 1 230 ? 50.812 26.005 56.386 1.00 89.88 230 CYS B C 1
ATOM 4538 O O . CYS B 1 230 ? 51.835 26.678 56.514 1.00 89.08 230 CYS B O 1
ATOM 4541 N N . GLU B 1 231 ? 49.592 26.521 56.472 1.00 90.52 231 GLU B N 1
ATOM 4542 C CA . GLU B 1 231 ? 49.372 27.944 56.699 1.00 91.44 231 GLU B CA 1
ATOM 4543 C C . GLU B 1 231 ? 50.129 28.539 57.881 1.00 90.66 231 GLU B C 1
ATOM 4544 O O . GLU B 1 231 ? 50.793 29.566 57.740 1.00 90.01 231 GLU B O 1
ATOM 4550 N N . VAL B 1 232 ? 50.022 27.898 59.042 1.00 90.27 232 VAL B N 1
ATOM 4551 C CA . VAL B 1 232 ? 50.680 28.385 60.254 1.00 89.89 232 VAL B CA 1
ATOM 4552 C C . VAL B 1 232 ? 52.203 28.237 60.214 1.00 89.03 232 VAL B C 1
ATOM 4553 O O . VAL B 1 232 ? 52.931 29.085 60.738 1.00 88.69 232 VAL B O 1
ATOM 4557 N N . ASP B 1 233 ? 52.682 27.159 59.601 1.00 87.70 233 ASP B N 1
ATOM 4558 C CA . ASP B 1 233 ? 54.118 26.932 59.497 1.00 86.04 233 ASP B CA 1
ATOM 4559 C C . ASP B 1 233 ? 54.669 27.723 58.325 1.00 85.71 233 ASP B C 1
ATOM 4560 O O . ASP B 1 233 ? 55.824 27.555 57.938 1.00 85.76 233 ASP B O 1
ATOM 4565 N N . GLY B 1 234 ? 53.825 28.578 57.760 1.00 85.09 234 GLY B N 1
ATOM 4566 C CA . GLY B 1 234 ? 54.237 29.404 56.642 1.00 84.39 234 GLY B CA 1
ATOM 4567 C C . GLY B 1 234 ? 54.656 28.642 55.401 1.00 83.58 234 GLY B C 1
ATOM 4568 O O . GLY B 1 234 ? 55.563 29.067 54.688 1.00 83.63 234 GLY B O 1
ATOM 4569 N N . CYS B 1 235 ? 54.007 27.514 55.139 1.00 83.21 235 CYS B N 1
ATOM 4570 C CA . CYS B 1 235 ? 54.337 26.726 53.959 1.00 82.89 235 CYS B CA 1
ATOM 4571 C C . CYS B 1 235 ? 5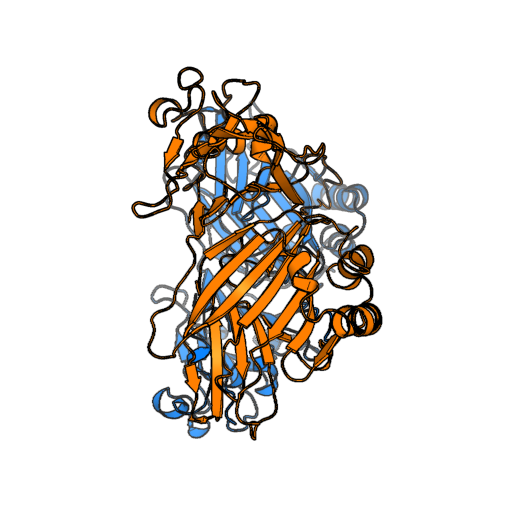3.149 26.651 53.015 1.00 84.25 235 CYS B C 1
ATOM 4572 O O . CYS B 1 235 ? 52.500 25.612 52.890 1.00 83.86 235 CYS B O 1
ATOM 4575 N N . THR B 1 236 ? 52.871 27.772 52.358 1.00 86.16 236 THR B N 1
ATOM 4576 C CA . THR B 1 236 ? 51.774 27.870 51.401 1.00 87.30 236 THR B CA 1
ATOM 4577 C C . THR B 1 236 ? 52.347 28.427 50.105 1.00 87.96 236 THR B C 1
ATOM 4578 O O . THR B 1 236 ? 53.447 28.982 50.097 1.00 88.17 236 THR B O 1
ATOM 4582 N N . ALA B 1 237 ? 51.608 28.274 49.010 1.00 88.44 237 ALA B N 1
ATOM 4583 C CA . ALA B 1 237 ? 52.063 28.784 47.721 1.00 88.89 237 ALA B CA 1
ATOM 4584 C C . ALA B 1 237 ? 52.354 30.275 47.862 1.00 89.43 237 ALA B C 1
ATOM 4585 O O . ALA B 1 237 ? 53.185 30.828 47.140 1.00 89.45 237 ALA B O 1
ATOM 4587 N N . GLU B 1 238 ? 51.668 30.911 48.809 1.00 90.37 238 GLU B N 1
ATOM 4588 C CA . GLU B 1 238 ? 51.829 32.341 49.066 1.00 91.25 238 GLU B CA 1
ATOM 4589 C C . GLU B 1 238 ? 53.231 32.618 49.598 1.00 91.12 238 GLU B C 1
ATOM 4590 O O . GLU B 1 238 ? 53.945 33.486 49.093 1.00 90.94 238 GLU B O 1
ATOM 4596 N N . THR B 1 239 ? 53.613 31.871 50.629 1.00 91.06 239 THR B N 1
ATOM 4597 C CA . THR B 1 239 ? 54.926 32.013 51.248 1.00 90.57 239 THR B CA 1
ATOM 4598 C C . THR B 1 239 ? 56.002 31.434 50.341 1.00 89.65 239 THR B C 1
ATOM 4599 O O . THR B 1 239 ? 57.195 31.543 50.629 1.00 89.25 239 THR B O 1
ATOM 4603 N N . GLY B 1 240 ? 55.567 30.818 49.245 1.00 89.13 240 GLY B N 1
ATOM 4604 C CA . GLY B 1 240 ? 56.497 30.216 48.310 1.00 88.64 240 GLY B CA 1
ATOM 4605 C C . GLY B 1 240 ? 57.123 28.964 48.899 1.00 88.36 240 GLY B C 1
ATOM 4606 O O . GLY B 1 240 ? 58.101 28.439 48.359 1.00 88.09 240 GLY B O 1
ATOM 4607 N N . MET B 1 241 ? 56.557 28.491 50.007 1.00 87.43 241 MET B N 1
ATOM 4608 C CA . MET B 1 241 ? 57.048 27.303 50.688 1.00 86.30 241 MET B CA 1
ATOM 4609 C C . MET B 1 241 ? 58.433 27.564 51.267 1.00 84.77 241 MET B C 1
ATOM 4610 O O . MET B 1 241 ? 59.298 26.687 51.253 1.00 84.72 241 MET B O 1
ATOM 4615 N N . GLU B 1 242 ? 58.640 28.773 51.779 1.00 82.43 242 GLU B N 1
ATOM 4616 C CA . GLU B 1 242 ? 59.934 29.143 52.337 1.00 80.48 242 GLU B CA 1
ATOM 4617 C C . GLU B 1 242 ? 59.954 29.623 53.781 1.00 80.25 242 GLU B C 1
ATOM 4618 O O . GLU B 1 242 ? 59.782 30.813 54.053 1.00 80.01 242 GLU B O 1
ATOM 4624 N N . LYS B 1 243 ? 60.171 28.693 54.707 1.00 79.43 243 LYS B N 1
ATOM 4625 C CA . LYS B 1 243 ? 60.267 29.057 56.112 1.00 78.60 243 LYS B CA 1
ATOM 4626 C C . LYS B 1 243 ? 61.717 28.844 56.532 1.00 77.18 243 LYS B C 1
ATOM 4627 O O . LYS B 1 243 ? 62.058 27.838 57.165 1.00 77.56 243 LYS B O 1
ATOM 4633 N N . MET B 1 244 ? 62.568 29.800 56.159 1.00 74.33 244 MET B N 1
ATOM 4634 C CA . MET B 1 244 ? 63.997 29.754 56.468 1.00 71.75 244 MET B CA 1
ATOM 4635 C C . MET B 1 244 ? 64.342 30.068 57.921 1.00 70.45 244 MET B C 1
ATOM 4636 O O . MET B 1 244 ? 63.692 30.894 58.574 1.00 70.20 244 MET B O 1
ATOM 4641 N N . SER B 1 245 ? 65.381 29.402 58.414 1.00 68.72 245 SER B N 1
ATOM 4642 C CA . SER B 1 245 ? 65.878 29.614 59.772 1.00 66.88 245 SER B CA 1
ATOM 4643 C C . SER B 1 245 ? 67.402 29.657 59.664 1.00 65.54 245 SER B C 1
ATOM 4644 O O . SER B 1 245 ? 67.987 28.978 58.814 1.00 66.76 245 SER B O 1
ATOM 4647 N N . LEU B 1 246 ? 68.038 30.453 60.519 1.00 62.54 246 LEU B N 1
ATOM 4648 C CA . LEU B 1 246 ? 69.488 30.625 60.496 1.00 60.10 246 LEU B CA 1
ATOM 4649 C C . LEU B 1 246 ? 70.280 29.474 61.110 1.00 59.14 246 LEU B C 1
ATOM 4650 O O . LEU B 1 246 ? 70.039 29.084 62.248 1.00 60.25 246 LEU B O 1
ATOM 4655 N N . LEU B 1 247 ? 71.233 28.943 60.349 1.00 57.54 247 LEU B N 1
ATOM 4656 C CA . LEU B 1 247 ? 72.070 27.839 60.817 1.00 56.18 247 LEU B CA 1
ATOM 4657 C C . LEU B 1 247 ? 73.295 28.380 61.537 1.00 56.30 247 LEU B C 1
ATOM 4658 O O . LEU B 1 247 ? 73.583 27.995 62.667 1.00 55.87 247 LEU B O 1
ATOM 4663 N N . THR B 1 248 ? 74.009 29.280 60.868 1.00 57.17 248 THR B N 1
ATOM 4664 C CA . THR B 1 248 ? 75.216 29.891 61.413 1.00 58.59 248 THR B CA 1
ATOM 4665 C C . THR B 1 248 ? 74.973 30.414 62.821 1.00 62.60 248 THR B C 1
ATOM 4666 O O . THR B 1 248 ? 73.990 31.109 63.072 1.00 63.12 248 THR B O 1
ATOM 4670 N N . PRO B 1 249 ? 75.870 30.081 63.765 1.00 66.02 249 PRO B N 1
ATOM 4671 C CA . PRO B 1 249 ? 75.740 30.527 65.156 1.00 68.82 249 PRO B CA 1
ATOM 4672 C C . PRO B 1 249 ? 76.024 32.019 65.261 1.00 71.77 249 PRO B C 1
ATOM 4673 O O . PRO B 1 249 ? 76.197 32.694 64.248 1.00 72.47 249 PRO B O 1
ATOM 4677 N N . PHE B 1 250 ? 76.084 32.527 66.486 1.00 75.18 250 PHE B N 1
ATOM 4678 C CA . PHE B 1 250 ? 76.344 33.942 66.702 1.00 76.85 250 PHE B CA 1
ATOM 4679 C C . PHE B 1 250 ? 77.761 34.378 66.332 1.00 76.63 250 PHE B C 1
ATOM 4680 O O . PHE B 1 250 ? 77.975 34.973 65.278 1.00 77.38 250 PHE B O 1
ATOM 4688 N N . GLY B 1 251 ? 78.721 34.101 67.208 1.00 75.74 251 GLY B N 1
ATOM 4689 C CA . GLY B 1 251 ? 80.090 34.498 66.937 1.00 74.48 251 GLY B CA 1
ATOM 4690 C C . GLY B 1 251 ? 80.709 33.744 65.778 1.00 74.17 251 GLY B C 1
ATOM 4691 O O . GLY B 1 251 ? 81.928 33.570 65.719 1.00 73.87 251 GLY B O 1
ATOM 4692 N N . GLY B 1 252 ? 79.869 33.297 64.849 1.00 73.45 252 GLY B N 1
ATOM 4693 C CA . GLY B 1 252 ? 80.359 32.553 63.704 1.00 72.62 252 GLY B CA 1
ATOM 4694 C C . GLY B 1 252 ? 80.816 33.439 62.564 1.00 71.23 252 GLY B C 1
ATOM 4695 O O . GLY B 1 252 ? 80.472 34.617 62.525 1.00 71.65 252 GLY B O 1
ATOM 4696 N N . PRO B 1 253 ? 81.593 32.898 61.612 1.00 70.44 253 PRO B N 1
ATOM 4697 C CA . PRO B 1 253 ? 82.089 33.664 60.465 1.00 69.07 253 PRO B CA 1
ATOM 4698 C C . PRO B 1 253 ? 80.988 34.497 59.811 1.00 67.56 253 PRO B C 1
ATOM 4699 O O . PRO B 1 253 ? 79.802 34.307 60.089 1.00 67.02 253 PRO B O 1
ATOM 4703 N N . PRO B 1 254 ? 81.372 35.424 58.920 1.00 66.65 254 PRO B N 1
ATOM 4704 C CA . PRO B 1 254 ? 80.427 36.298 58.219 1.00 65.82 254 PRO B CA 1
ATOM 4705 C C . PRO B 1 254 ? 79.397 35.555 57.374 1.00 65.80 254 PRO B C 1
ATOM 4706 O O . PRO B 1 254 ? 78.204 35.860 57.433 1.00 65.63 254 PRO B O 1
ATOM 4710 N N . GLN B 1 255 ? 79.857 34.583 56.590 1.00 64.93 255 GLN B N 1
ATOM 4711 C CA . GLN B 1 255 ? 78.963 33.804 55.742 1.00 63.90 255 GLN B CA 1
ATOM 4712 C C . GLN B 1 255 ? 77.845 33.199 56.581 1.00 63.44 255 GLN B C 1
ATOM 4713 O O . GLN B 1 255 ? 78.104 32.552 57.597 1.00 63.33 255 GLN B O 1
ATOM 4719 N N . GLN B 1 256 ? 76.602 33.407 56.159 1.00 62.41 256 GLN B N 1
ATOM 4720 C CA . GLN B 1 256 ? 75.470 32.867 56.896 1.00 61.61 256 GLN B CA 1
ATOM 4721 C C . GLN B 1 256 ? 74.678 31.855 56.086 1.00 59.98 256 GLN B C 1
ATOM 4722 O O . GLN B 1 256 ? 74.343 32.089 54.922 1.00 58.74 256 GLN B O 1
ATOM 4728 N N . ALA B 1 257 ? 74.391 30.721 56.714 1.00 58.29 257 ALA B N 1
ATOM 4729 C CA . ALA B 1 257 ? 73.633 29.659 56.071 1.00 57.92 257 ALA B CA 1
ATOM 4730 C C . ALA B 1 257 ? 72.242 29.579 56.683 1.00 56.83 257 ALA B C 1
ATOM 4731 O O . ALA B 1 257 ? 72.040 29.948 57.842 1.00 55.89 257 ALA B O 1
ATOM 4733 N N . LYS B 1 258 ? 71.286 29.097 55.895 1.00 56.42 258 LYS B N 1
ATOM 4734 C CA . LYS B 1 258 ? 69.911 28.968 56.351 1.00 56.92 258 LYS B CA 1
ATOM 4735 C C . LYS B 1 258 ? 69.252 27.731 55.760 1.00 56.75 258 LYS B C 1
ATOM 4736 O O . LYS B 1 258 ? 69.506 27.366 54.609 1.00 55.74 258 LYS B O 1
ATOM 4742 N N . MET B 1 259 ? 68.405 27.089 56.560 1.00 56.99 259 MET B N 1
ATOM 4743 C CA . MET B 1 259 ? 67.696 25.891 56.127 1.00 57.05 259 MET B CA 1
ATOM 4744 C C . MET B 1 259 ? 66.211 26.190 55.948 1.00 56.87 259 MET B C 1
ATOM 4745 O O . MET B 1 259 ? 65.670 27.101 56.580 1.00 56.73 259 MET B O 1
ATOM 4750 N N . ASN B 1 260 ? 65.561 25.416 55.084 1.00 56.35 260 ASN B N 1
ATOM 4751 C CA . ASN B 1 260 ? 64.138 25.580 54.815 1.00 56.53 260 ASN B CA 1
ATOM 4752 C C . ASN B 1 260 ? 63.397 24.385 55.399 1.00 56.61 260 ASN B C 1
ATOM 4753 O O . ASN B 1 260 ? 63.765 23.241 55.148 1.00 56.04 260 ASN B O 1
ATOM 4758 N N . THR B 1 261 ? 62.348 24.651 56.169 1.00 58.25 261 THR B N 1
ATOM 4759 C CA . THR B 1 261 ? 61.571 23.586 56.792 1.00 59.17 261 THR B CA 1
ATOM 4760 C C . THR B 1 261 ? 60.471 23.017 55.891 1.00 60.60 261 THR B C 1
ATOM 4761 O O . THR B 1 261 ? 60.166 21.823 55.943 1.00 60.09 261 THR B O 1
ATOM 4765 N N . CYS B 1 262 ? 59.892 23.869 55.052 1.00 61.89 262 CYS B N 1
ATOM 4766 C CA . CYS B 1 262 ? 58.811 23.455 54.163 1.00 62.92 262 CYS B CA 1
ATOM 4767 C C . CYS B 1 262 ? 59.048 22.200 53.323 1.00 62.06 262 CYS B C 1
ATOM 4768 O O . CYS B 1 262 ? 58.111 21.442 53.051 1.00 61.98 262 CYS B O 1
ATOM 4771 N N . PRO B 1 263 ? 60.295 21.953 52.894 1.00 60.85 263 PRO B N 1
ATOM 4772 C CA . PRO B 1 263 ? 60.480 20.743 52.093 1.00 60.87 263 PRO B CA 1
ATOM 4773 C C . PRO B 1 263 ? 59.961 19.498 52.813 1.00 61.58 263 PRO B C 1
ATOM 4774 O O . PRO B 1 263 ? 59.636 18.492 52.185 1.00 60.71 263 PRO B O 1
ATOM 4778 N N . CYS B 1 264 ? 59.868 19.578 54.136 1.00 63.33 264 CYS B N 1
ATOM 4779 C CA . CYS B 1 264 ? 59.392 18.445 54.915 1.00 65.61 264 CYS B CA 1
ATOM 4780 C C . CYS B 1 264 ? 58.003 17.987 54.483 1.00 66.58 264 CYS B C 1
ATOM 4781 O O . CYS B 1 264 ? 57.681 16.801 54.579 1.00 66.96 264 CYS B O 1
ATOM 4784 N N . TYR B 1 265 ? 57.186 18.917 53.996 1.00 67.89 265 TYR B N 1
ATOM 4785 C CA . TYR B 1 265 ? 55.842 18.570 53.538 1.00 68.60 265 TYR B CA 1
ATOM 4786 C C . TYR B 1 265 ? 55.897 17.746 52.259 1.00 69.08 265 TYR B C 1
ATOM 4787 O O . TYR B 1 265 ? 55.227 16.721 52.149 1.00 68.54 265 TYR B O 1
ATOM 4796 N N . TYR B 1 266 ? 56.702 18.193 51.300 1.00 70.25 266 TYR B N 1
ATOM 4797 C CA . TYR B 1 266 ? 56.838 17.491 50.027 1.00 72.00 266 TYR B CA 1
ATOM 4798 C C . TYR B 1 266 ? 57.447 16.112 50.205 1.00 72.46 266 TYR B C 1
ATOM 4799 O O . TYR B 1 266 ? 57.487 15.315 49.270 1.00 72.62 266 TYR B O 1
ATOM 4808 N N . LYS B 1 267 ? 57.922 15.830 51.411 1.00 72.63 267 LYS B N 1
ATOM 4809 C CA . LYS B 1 267 ? 58.521 14.535 51.694 1.00 74.04 267 LYS B CA 1
ATOM 4810 C C . LYS B 1 267 ? 57.550 13.627 52.443 1.00 75.58 267 LYS B C 1
ATOM 4811 O O . LYS B 1 267 ? 57.571 12.404 52.273 1.00 75.00 267 LYS B O 1
ATOM 4817 N N . TYR B 1 268 ? 56.694 14.234 53.262 1.00 77.45 268 TYR B N 1
ATOM 4818 C CA . TYR B 1 268 ? 55.735 13.482 54.063 1.00 80.05 268 TYR B CA 1
ATOM 4819 C C . TYR B 1 268 ? 54.259 13.713 53.730 1.00 81.67 268 TYR B C 1
ATOM 4820 O O . TYR B 1 268 ? 53.527 12.761 53.451 1.00 81.24 268 TYR B O 1
ATOM 4829 N N . SER B 1 269 ? 53.828 14.972 53.770 1.00 83.59 269 SER B N 1
ATOM 4830 C CA . SER B 1 269 ? 52.435 15.323 53.508 1.00 85.70 269 SER B CA 1
ATOM 4831 C C . SER B 1 269 ? 51.703 14.395 52.562 1.00 86.87 269 SER B C 1
ATOM 4832 O O . SER B 1 269 ? 52.087 14.246 51.403 1.00 86.94 269 SER B O 1
ATOM 4835 N N . VAL B 1 270 ? 50.638 13.785 53.069 1.00 88.35 270 VAL B N 1
ATOM 4836 C CA . VAL B 1 270 ? 49.820 12.871 52.288 1.00 89.44 270 VAL B CA 1
ATOM 4837 C C . VAL B 1 270 ? 48.755 13.671 51.550 1.00 89.75 270 VAL B C 1
ATOM 4838 O O . VAL B 1 270 ? 48.230 13.230 50.528 1.00 89.97 270 VAL B O 1
ATOM 4842 N N . SER B 1 271 ? 48.445 14.850 52.082 1.00 89.63 271 SER B N 1
ATOM 4843 C CA . SER B 1 271 ? 47.448 15.733 51.490 1.00 89.99 271 SER B CA 1
ATOM 4844 C C . SER B 1 271 ? 48.055 16.454 50.294 1.00 89.93 271 SER B C 1
ATOM 4845 O O . SER B 1 271 ? 49.251 16.745 50.282 1.00 90.38 271 SER B O 1
ATOM 4848 N N . PRO B 1 272 ? 47.238 16.747 49.267 1.00 89.26 272 PRO B N 1
ATOM 4849 C CA . PRO B 1 272 ? 47.747 17.444 48.081 1.00 88.18 272 PRO B CA 1
ATOM 4850 C C . PRO B 1 272 ? 48.505 18.711 48.476 1.00 87.01 272 PRO B C 1
ATOM 4851 O O . PRO B 1 272 ? 48.198 19.333 49.495 1.00 86.52 272 PRO B O 1
ATOM 4855 N N . LEU B 1 273 ? 49.497 19.084 47.671 1.00 85.66 273 LEU B N 1
ATOM 4856 C CA . LEU B 1 273 ? 50.297 20.269 47.956 1.00 84.78 273 LEU B CA 1
ATOM 4857 C C . LEU B 1 273 ? 50.579 21.115 46.721 1.00 83.59 273 LEU B C 1
ATOM 4858 O O . LEU B 1 273 ? 50.624 20.602 45.602 1.00 83.49 273 LEU B O 1
ATOM 4863 N N . PRO B 1 274 ? 50.779 22.431 46.916 1.00 82.84 274 PRO B N 1
ATOM 4864 C CA . PRO B 1 274 ? 51.064 23.376 45.831 1.00 82.38 274 PRO B CA 1
ATOM 4865 C C . PRO B 1 274 ? 52.226 22.896 44.963 1.00 82.30 274 PRO B C 1
ATOM 4866 O O . PRO B 1 274 ? 53.248 22.444 45.479 1.00 82.35 274 PRO B O 1
ATOM 4870 N N . ALA B 1 275 ? 52.068 22.995 43.648 1.00 81.74 275 ALA B N 1
ATOM 4871 C CA . ALA B 1 275 ? 53.116 22.565 42.729 1.00 81.61 275 ALA B CA 1
ATOM 4872 C C . ALA B 1 275 ? 54.095 23.701 42.442 1.00 80.87 275 ALA B C 1
ATOM 4873 O O . ALA B 1 275 ? 53.690 24.859 42.329 1.00 81.38 275 ALA B O 1
ATOM 4875 N N . MET B 1 276 ? 55.380 23.362 42.328 1.00 79.49 276 MET B N 1
ATOM 4876 C CA . MET B 1 276 ? 56.431 24.345 42.056 1.00 77.99 276 MET B CA 1
ATOM 4877 C C . MET B 1 276 ? 57.564 23.742 41.225 1.00 76.38 276 MET B C 1
ATOM 4878 O O . MET B 1 276 ? 57.770 22.529 41.229 1.00 76.82 276 MET B O 1
ATOM 4883 N N . ASP B 1 277 ? 58.299 24.597 40.519 1.00 74.88 277 ASP B N 1
ATOM 4884 C CA . ASP B 1 277 ? 59.415 24.153 39.684 1.00 73.16 277 ASP B CA 1
ATOM 4885 C C . ASP B 1 277 ? 60.600 23.673 40.515 1.00 72.48 277 ASP B C 1
ATOM 4886 O O . ASP B 1 277 ? 61.292 22.729 40.136 1.00 72.29 277 ASP B O 1
ATOM 4891 N N . HIS B 1 278 ? 60.839 24.338 41.641 1.00 71.73 278 HIS B N 1
ATOM 4892 C CA . HIS B 1 278 ? 61.945 23.977 42.517 1.00 70.48 278 HIS B CA 1
ATOM 4893 C C . HIS B 1 278 ? 61.692 24.410 43.957 1.00 69.90 278 HIS B C 1
ATOM 4894 O O . HIS B 1 278 ? 60.809 25.225 44.234 1.00 69.61 278 HIS B O 1
ATOM 4901 N N . LEU B 1 279 ? 62.486 23.855 44.866 1.00 68.46 279 LEU B N 1
ATOM 4902 C CA . LEU B 1 279 ? 62.399 24.175 46.283 1.00 65.46 279 LEU B CA 1
ATOM 4903 C C . LEU B 1 279 ? 63.809 24.551 46.720 1.00 62.95 279 LEU B C 1
ATOM 4904 O O . LEU B 1 279 ? 64.787 24.068 46.149 1.00 61.80 279 LEU B O 1
ATOM 4909 N N . ILE B 1 280 ? 63.914 25.418 47.719 1.00 60.60 280 ILE B N 1
ATOM 4910 C CA . ILE B 1 280 ? 65.219 25.829 48.222 1.00 59.18 280 ILE B CA 1
ATOM 4911 C C . ILE B 1 280 ? 65.479 25.155 49.560 1.00 57.67 280 ILE B C 1
ATOM 4912 O O . ILE B 1 280 ? 64.948 25.570 50.586 1.00 58.41 280 ILE B O 1
ATOM 4917 N N . LEU B 1 281 ? 66.292 24.105 49.535 1.00 55.81 281 LEU B N 1
ATOM 4918 C CA . LEU B 1 281 ? 66.626 23.354 50.739 1.00 53.11 281 LEU B CA 1
ATOM 4919 C C . LEU B 1 281 ? 67.393 24.204 51.743 1.00 52.04 281 LEU B C 1
ATOM 4920 O O . LEU B 1 281 ? 67.203 24.071 52.957 1.00 49.79 281 LEU B O 1
ATOM 4925 N N . ALA B 1 282 ? 68.248 25.080 51.225 1.00 52.08 282 ALA B N 1
ATOM 4926 C CA . ALA B 1 282 ? 69.063 25.961 52.054 1.00 53.54 282 ALA B CA 1
ATOM 4927 C C . ALA B 1 282 ? 69.802 26.959 51.171 1.00 54.07 282 ALA B C 1
ATOM 4928 O O . ALA B 1 282 ? 69.850 26.797 49.949 1.00 53.13 282 ALA B O 1
ATOM 4930 N N . ASP B 1 283 ? 70.375 27.988 51.792 1.00 55.20 283 ASP B N 1
ATOM 4931 C CA . ASP B 1 283 ? 71.130 29.004 51.062 1.00 57.27 283 ASP B CA 1
ATOM 4932 C C . ASP B 1 283 ? 72.348 29.469 51.859 1.00 57.56 283 ASP B C 1
ATOM 4933 O O . ASP B 1 283 ? 72.388 29.354 53.086 1.00 58.09 283 ASP B O 1
ATOM 4938 N N . LEU B 1 284 ? 73.339 29.999 51.150 1.00 57.17 284 LEU B N 1
ATOM 4939 C CA . LEU B 1 284 ? 74.564 30.482 51.774 1.00 56.65 284 LEU B CA 1
ATOM 4940 C C . LEU B 1 284 ? 74.885 31.899 51.314 1.00 57.24 284 LEU B C 1
ATOM 4941 O O . LEU B 1 284 ? 74.922 32.175 50.113 1.00 57.74 284 LEU B O 1
ATOM 4946 N N . ALA B 1 285 ? 75.124 32.789 52.271 1.00 57.19 285 ALA B N 1
ATOM 4947 C CA . ALA B 1 285 ? 75.444 34.178 51.962 1.00 57.98 285 ALA B CA 1
ATOM 4948 C C . ALA B 1 285 ? 76.885 34.507 52.350 1.00 58.46 285 ALA B C 1
ATOM 4949 O O . ALA B 1 285 ? 77.389 34.025 53.363 1.00 59.52 285 ALA B O 1
ATOM 4951 N N . GLY B 1 286 ? 77.545 35.326 51.538 1.00 58.39 286 GLY B N 1
ATOM 4952 C CA . GLY B 1 286 ? 78.919 35.701 51.824 1.00 58.06 286 GLY B CA 1
ATOM 4953 C C . GLY B 1 286 ? 79.904 35.159 50.809 1.00 57.68 286 GLY B C 1
ATOM 4954 O O . GLY B 1 286 ? 81.113 35.278 50.987 1.00 58.70 286 GLY B O 1
ATOM 4955 N N . LEU B 1 287 ? 79.390 34.571 49.737 1.00 58.18 287 LEU B N 1
ATOM 4956 C CA . LEU B 1 287 ? 80.234 34.001 48.692 1.00 60.53 287 LEU B CA 1
ATOM 4957 C C . LEU B 1 287 ? 81.322 34.936 48.171 1.00 60.91 287 LEU B C 1
ATOM 4958 O O . LEU B 1 287 ? 82.311 34.479 47.596 1.00 61.36 287 LEU B O 1
ATOM 4963 N N . ASP B 1 288 ? 81.143 36.239 48.358 1.00 61.34 288 ASP B N 1
ATOM 4964 C CA . ASP B 1 288 ? 82.125 37.199 47.872 1.00 62.63 288 ASP B CA 1
ATOM 4965 C C . ASP B 1 288 ? 83.425 37.170 48.671 1.00 63.27 288 ASP B C 1
ATOM 4966 O O . ASP B 1 288 ? 84.483 37.545 48.158 1.00 64.17 288 ASP B O 1
ATOM 4971 N N . SER B 1 289 ? 83.350 36.714 49.919 1.00 63.48 289 SER B N 1
ATOM 4972 C CA . SER B 1 289 ? 84.530 36.660 50.779 1.00 63.79 289 SER B CA 1
ATOM 4973 C C . SER B 1 289 ? 85.193 35.283 50.858 1.00 63.28 289 SER B C 1
ATOM 4974 O O . SER B 1 289 ? 86.310 35.161 51.362 1.00 63.45 289 SER B O 1
ATOM 4977 N N . LEU B 1 290 ? 84.514 34.247 50.373 1.00 62.44 290 LEU B N 1
ATOM 4978 C CA . LEU B 1 290 ? 85.095 32.907 50.406 1.00 61.64 290 LEU B CA 1
ATOM 4979 C C . LEU B 1 290 ? 86.277 32.816 49.459 1.00 60.51 290 LEU B C 1
ATOM 4980 O O . LEU B 1 290 ? 86.356 33.546 48.475 1.00 60.77 290 LEU B O 1
ATOM 4985 N N . THR B 1 291 ? 87.195 31.907 49.759 1.00 59.89 291 THR B N 1
ATOM 4986 C CA . THR B 1 291 ? 88.379 31.734 48.936 1.00 59.07 291 THR B CA 1
ATOM 4987 C C . THR B 1 291 ? 88.564 30.284 48.495 1.00 57.32 291 THR B C 1
ATOM 4988 O O . THR B 1 291 ? 89.358 29.994 47.600 1.00 58.62 291 THR B O 1
ATOM 4992 N N . SER B 1 292 ? 87.832 29.373 49.126 1.00 54.74 292 SER B N 1
ATOM 4993 C CA . SER B 1 292 ? 87.911 27.961 48.779 1.00 50.98 292 SER B CA 1
ATOM 4994 C C . SER B 1 292 ? 86.530 27.521 48.315 1.00 48.65 292 SER B C 1
ATOM 4995 O O . SER B 1 292 ? 85.524 28.128 48.689 1.00 49.92 292 SER B O 1
ATOM 4998 N N . PRO B 1 293 ? 86.457 26.466 47.490 1.00 44.99 293 PRO B N 1
ATOM 4999 C CA . PRO B 1 293 ? 85.160 25.989 46.997 1.00 43.97 293 PRO B CA 1
ATOM 5000 C C . PRO B 1 293 ? 84.160 25.593 48.081 1.00 43.51 293 PRO B C 1
ATOM 5001 O O . PRO B 1 293 ? 84.539 25.245 49.202 1.00 43.04 293 PRO B O 1
ATOM 5005 N N . VAL B 1 294 ? 82.876 25.672 47.750 1.00 41.23 294 VAL B N 1
ATOM 5006 C CA . VAL B 1 294 ? 81.833 25.282 48.684 1.00 39.71 294 VAL B CA 1
ATOM 5007 C C . VAL B 1 294 ? 81.350 23.911 48.249 1.00 39.34 294 VAL B C 1
ATOM 5008 O O . VAL B 1 294 ? 81.203 23.645 47.056 1.00 38.62 294 VAL B O 1
ATOM 5012 N N . TYR B 1 295 ? 81.123 23.036 49.217 1.00 38.98 295 TYR B N 1
ATOM 5013 C CA . TYR B 1 295 ? 80.672 21.691 48.916 1.00 38.52 295 TYR B CA 1
ATOM 5014 C C . TYR B 1 295 ? 79.304 21.417 49.512 1.00 37.76 295 TYR B C 1
ATOM 5015 O O . TYR B 1 295 ? 79.027 21.780 50.651 1.00 37.40 295 TYR B O 1
ATOM 5024 N N . VAL B 1 296 ? 78.442 20.790 48.723 1.00 37.57 296 VAL B N 1
ATOM 5025 C CA . VAL B 1 296 ? 77.109 20.429 49.185 1.00 37.11 296 VAL B CA 1
ATOM 5026 C C . VAL B 1 296 ? 76.898 18.965 48.821 1.00 37.03 296 VAL B C 1
ATOM 5027 O O . VAL B 1 296 ? 76.969 18.586 47.653 1.00 36.45 296 VAL B O 1
ATOM 5031 N N . MET B 1 297 ? 76.657 18.140 49.831 1.00 36.67 297 MET B N 1
ATOM 5032 C CA . MET B 1 297 ? 76.453 16.722 49.601 1.00 37.24 297 MET B CA 1
ATOM 5033 C C . MET B 1 297 ? 75.079 16.242 50.023 1.00 36.79 297 MET B C 1
ATOM 5034 O O . MET B 1 297 ? 74.598 16.562 51.114 1.00 36.32 297 MET B O 1
ATOM 5039 N N . ALA B 1 298 ? 74.454 15.455 49.156 1.00 36.08 298 ALA B N 1
ATOM 5040 C CA . ALA B 1 298 ? 73.138 14.924 49.457 1.00 37.04 298 ALA B CA 1
ATOM 5041 C C . ALA B 1 298 ? 73.176 13.429 49.704 1.00 36.74 298 ALA B C 1
ATOM 5042 O O . ALA B 1 298 ? 74.090 12.722 49.277 1.00 37.88 298 ALA B O 1
ATOM 5044 N N . ALA B 1 299 ? 72.169 12.967 50.425 1.00 37.47 299 ALA B N 1
ATOM 5045 C CA . ALA B 1 299 ? 71.985 11.558 50.725 1.00 36.64 299 ALA B CA 1
ATOM 5046 C C . ALA B 1 299 ? 70.555 11.351 50.239 1.00 37.51 299 ALA B C 1
ATOM 5047 O O . ALA B 1 299 ? 69.646 12.087 50.647 1.00 33.27 299 ALA B O 1
ATOM 5049 N N . TYR B 1 300 ? 70.351 10.371 49.362 1.00 38.23 300 TYR B N 1
ATOM 5050 C CA . TYR B 1 300 ? 69.023 10.132 48.820 1.00 40.06 300 TYR B CA 1
ATOM 5051 C C . TYR B 1 300 ? 68.859 8.708 48.345 1.00 42.35 300 TYR B C 1
ATOM 5052 O O . TYR B 1 300 ? 69.838 8.009 48.072 1.00 43.06 300 TYR B O 1
ATOM 5061 N N . PHE B 1 301 ? 67.609 8.285 48.230 1.00 44.73 301 PHE B N 1
ATOM 5062 C CA . PHE B 1 301 ? 67.309 6.947 47.745 1.00 48.47 301 PHE B CA 1
ATOM 5063 C C . PHE B 1 301 ? 66.967 7.075 46.270 1.00 52.94 301 PHE B C 1
ATOM 5064 O O . PHE B 1 301 ? 66.495 8.120 45.829 1.00 51.90 301 PHE B O 1
ATOM 5072 N N . ASP B 1 302 ? 67.221 6.024 45.501 1.00 60.50 302 ASP B N 1
ATOM 5073 C CA . ASP B 1 302 ? 66.929 6.080 44.078 1.00 67.30 302 ASP B CA 1
ATOM 5074 C C . ASP B 1 302 ? 65.502 5.660 43.772 1.00 71.16 302 ASP B C 1
ATOM 5075 O O . ASP B 1 302 ? 65.134 4.488 43.914 1.00 71.32 302 ASP B O 1
ATOM 5080 N N . SER B 1 303 ? 64.710 6.639 43.347 1.00 75.10 303 SER B N 1
ATOM 5081 C CA . SER B 1 303 ? 63.307 6.439 43.004 1.00 78.15 303 SER B CA 1
ATOM 5082 C C . SER B 1 303 ? 63.045 5.128 42.263 1.00 79.46 303 SER B C 1
ATOM 5083 O O . SER B 1 303 ? 62.375 4.236 42.784 1.00 79.43 303 SER B O 1
ATOM 5086 N N . THR B 1 304 ? 63.582 5.031 41.047 1.00 81.10 304 THR B N 1
ATOM 5087 C CA . THR B 1 304 ? 63.410 3.856 40.200 1.00 82.73 304 THR B CA 1
ATOM 5088 C C . THR B 1 304 ? 63.156 2.604 41.019 1.00 83.69 304 THR B C 1
ATOM 5089 O O . THR B 1 304 ? 64.052 2.096 41.696 1.00 83.78 304 THR B O 1
ATOM 5093 N N . HIS B 1 305 ? 61.920 2.119 40.962 1.00 84.90 305 HIS B N 1
ATOM 5094 C CA . HIS B 1 305 ? 61.552 0.928 41.705 1.00 84.98 305 HIS B CA 1
ATOM 5095 C C . HIS B 1 305 ? 62.155 -0.303 41.052 1.00 82.73 305 HIS B C 1
ATOM 5096 O O . HIS B 1 305 ? 62.495 -0.297 39.863 1.00 82.38 305 HIS B O 1
ATOM 5103 N N . GLU B 1 306 ? 62.316 -1.349 41.849 1.00 79.90 306 GLU B N 1
ATOM 5104 C CA . GLU B 1 306 ? 62.890 -2.584 41.358 1.00 76.61 306 GLU B CA 1
ATOM 5105 C C . GLU B 1 306 ? 61.998 -3.734 41.787 1.00 72.36 306 GLU B C 1
ATOM 5106 O O . GLU B 1 306 ? 60.775 -3.637 41.711 1.00 72.66 306 GLU B O 1
ATOM 5112 N N . ASN B 1 307 ? 62.609 -4.820 42.239 1.00 67.36 307 ASN B N 1
ATOM 5113 C CA . ASN B 1 307 ? 61.842 -5.969 42.676 1.00 62.83 307 ASN B CA 1
ATOM 5114 C C . ASN B 1 307 ? 61.079 -5.617 43.947 1.00 59.01 307 ASN B C 1
ATOM 5115 O O . ASN B 1 307 ? 61.681 -5.361 44.985 1.00 58.45 307 ASN B O 1
ATOM 5120 N N . PRO B 1 308 ? 59.741 -5.597 43.879 1.00 54.93 308 PRO B N 1
ATOM 5121 C CA . PRO B 1 308 ? 58.914 -5.274 45.044 1.00 51.73 308 PRO B CA 1
ATOM 5122 C C . PRO B 1 308 ? 59.059 -6.328 46.138 1.00 48.29 308 PRO B C 1
ATOM 5123 O O . PRO B 1 308 ? 58.893 -6.035 47.322 1.00 47.06 308 PRO B O 1
ATOM 5127 N N . VAL B 1 309 ? 59.374 -7.554 45.731 1.00 44.89 309 VAL B N 1
ATOM 5128 C CA . VAL B 1 309 ? 59.539 -8.658 46.667 1.00 44.43 309 VAL B CA 1
ATOM 5129 C C . VAL B 1 309 ? 60.869 -8.596 47.417 1.00 43.11 309 VAL B C 1
ATOM 5130 O O . VAL B 1 309 ? 60.959 -9.010 48.571 1.00 42.67 309 VAL B O 1
ATOM 5134 N N . ARG B 1 310 ? 61.897 -8.069 46.763 1.00 42.77 310 ARG B N 1
ATOM 5135 C CA . ARG B 1 310 ? 63.220 -7.972 47.372 1.00 43.14 310 ARG B CA 1
ATOM 5136 C C . ARG B 1 310 ? 63.765 -6.571 47.083 1.00 44.52 310 ARG B C 1
ATOM 5137 O O . ARG B 1 310 ? 64.740 -6.394 46.354 1.00 45.51 310 ARG B O 1
ATOM 5145 N N . PRO B 1 311 ? 63.126 -5.548 47.666 1.00 44.93 311 PRO B N 1
ATOM 5146 C CA . PRO B 1 311 ? 63.506 -4.149 47.488 1.00 44.80 311 PRO B CA 1
ATOM 5147 C C . PRO B 1 311 ? 64.932 -3.809 47.876 1.00 45.40 311 PRO B C 1
ATOM 5148 O O . PRO B 1 311 ? 65.427 -4.226 48.925 1.00 44.98 311 PRO B O 1
ATOM 5152 N N . SER B 1 312 ? 65.580 -3.044 47.012 1.00 44.49 312 SER B N 1
ATOM 5153 C CA . SER B 1 312 ? 66.930 -2.571 47.255 1.00 44.53 312 SER B CA 1
ATOM 5154 C C . SER B 1 312 ? 66.720 -1.262 48.032 1.00 42.68 312 SER B C 1
ATOM 5155 O O . SER B 1 312 ? 65.856 -0.459 47.673 1.00 41.58 312 SER B O 1
ATOM 5158 N N . SER B 1 313 ? 67.484 -1.052 49.101 1.00 40.43 313 SER B N 1
ATOM 5159 C CA . SER B 1 313 ? 67.334 0.161 49.902 1.00 37.94 313 SER B CA 1
ATOM 5160 C C . SER B 1 313 ? 68.681 0.848 50.108 1.00 39.51 313 SER B C 1
ATOM 5161 O O . SER B 1 313 ? 68.992 1.356 51.192 1.00 37.56 313 SER B O 1
ATOM 5164 N N . LYS B 1 314 ? 69.467 0.871 49.041 1.00 41.54 314 LYS B N 1
ATOM 5165 C CA . LYS B 1 314 ? 70.790 1.472 49.060 1.00 42.29 314 LYS B CA 1
ATOM 5166 C C . LYS B 1 314 ? 70.688 3.003 49.105 1.00 41.86 314 LYS B C 1
ATOM 5167 O O . LYS B 1 314 ? 69.969 3.607 48.308 1.00 39.51 314 LYS B O 1
ATOM 5173 N N . LEU B 1 315 ? 71.394 3.625 50.047 1.00 40.63 315 LEU B N 1
ATOM 5174 C CA . LEU B 1 315 ? 71.393 5.084 50.154 1.00 40.21 315 LEU B CA 1
ATOM 5175 C C . LEU B 1 315 ? 72.525 5.639 49.298 1.00 41.09 315 LEU B C 1
ATOM 5176 O O . LEU B 1 315 ? 73.661 5.162 49.361 1.00 42.58 315 LEU B O 1
ATOM 5181 N N . TYR B 1 316 ? 72.224 6.656 48.506 1.00 40.94 316 TYR B N 1
ATOM 5182 C CA . TYR B 1 316 ? 73.245 7.243 47.647 1.00 40.91 316 TYR B CA 1
ATOM 5183 C C . TYR B 1 316 ? 73.734 8.562 48.198 1.00 39.06 316 TYR B C 1
ATOM 5184 O O . TYR B 1 316 ? 73.066 9.188 49.013 1.00 37.29 316 TYR B O 1
ATOM 5193 N N . HIS B 1 317 ? 74.924 8.953 47.757 1.00 40.57 317 HIS B N 1
ATOM 5194 C CA . HIS B 1 317 ? 75.541 10.214 48.144 1.00 40.41 317 HIS B CA 1
ATOM 5195 C C . HIS B 1 317 ? 76.141 10.841 46.904 1.00 41.17 317 HIS B C 1
ATOM 5196 O O . HIS B 1 317 ? 76.787 10.156 46.104 1.00 40.00 317 HIS B O 1
ATOM 5203 N N . CYS B 1 318 ? 75.915 12.138 46.744 1.00 41.11 318 CYS B N 1
ATOM 5204 C CA . CYS B 1 318 ? 76.478 12.876 45.630 1.00 41.47 318 CYS B CA 1
ATOM 5205 C C . CYS B 1 318 ? 76.862 14.221 46.191 1.00 40.76 318 CYS B C 1
ATOM 5206 O O . CYS B 1 318 ? 76.137 14.799 47.002 1.00 41.99 318 CYS B O 1
ATOM 5209 N N . ALA B 1 319 ? 78.025 14.701 45.777 1.00 39.37 319 ALA B N 1
ATOM 5210 C CA . ALA B 1 319 ? 78.538 15.961 46.262 1.00 38.93 319 ALA B CA 1
ATOM 5211 C C . ALA B 1 319 ? 78.784 16.939 45.125 1.00 39.93 319 ALA B C 1
ATOM 5212 O O . ALA B 1 319 ? 79.596 16.676 44.244 1.00 42.35 319 ALA B O 1
ATOM 5214 N N . LEU B 1 320 ? 78.075 18.061 45.152 1.00 39.93 320 LEU B N 1
ATOM 5215 C CA . LEU B 1 320 ? 78.226 19.093 44.144 1.00 41.77 320 LEU B CA 1
ATOM 5216 C C . LEU B 1 320 ? 79.202 20.124 44.684 1.00 44.01 320 LEU B C 1
ATOM 5217 O O . LEU B 1 320 ? 79.248 20.372 45.891 1.00 43.74 320 LEU B O 1
ATOM 5222 N N . GLN B 1 321 ? 79.977 20.722 43.783 1.00 47.37 321 GLN B N 1
ATOM 5223 C CA . GLN B 1 321 ? 80.999 21.693 44.155 1.00 51.54 321 GLN B CA 1
ATOM 5224 C C . GLN B 1 321 ? 80.915 23.044 43.436 1.00 55.44 321 GLN B C 1
ATOM 5225 O O . GLN B 1 321 ? 81.150 23.136 42.231 1.00 57.44 321 GLN B O 1
ATOM 5231 N N . MET B 1 322 ? 80.590 24.085 44.196 1.00 59.38 322 MET B N 1
ATOM 5232 C CA . MET B 1 322 ? 80.491 25.449 43.680 1.00 63.90 322 MET B CA 1
ATOM 5233 C C . MET B 1 322 ? 81.891 26.057 43.782 1.00 65.74 322 MET B C 1
ATOM 5234 O O . MET B 1 322 ? 82.489 26.064 44.859 1.00 66.05 322 MET B O 1
ATOM 5239 N N . THR B 1 323 ? 82.419 26.565 42.672 1.00 68.33 323 THR B N 1
ATOM 5240 C CA . THR B 1 323 ? 83.763 27.137 42.686 1.00 70.89 323 THR B CA 1
ATOM 5241 C C . THR B 1 323 ? 83.830 28.570 42.165 1.00 73.76 323 THR B C 1
ATOM 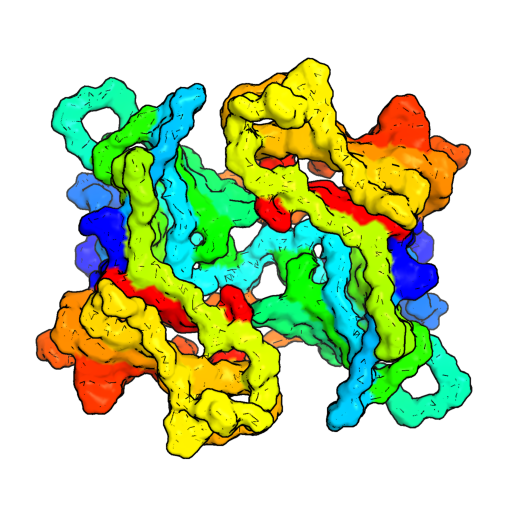5242 O O . THR B 1 323 ? 83.002 28.989 41.354 1.00 72.55 323 THR B O 1
ATOM 5246 N N . SER B 1 324 ? 84.830 29.310 42.639 1.00 77.71 324 SER B N 1
ATOM 5247 C CA . SER B 1 324 ? 85.037 30.700 42.236 1.00 81.69 324 SER B CA 1
ATOM 5248 C C . SER B 1 324 ? 86.115 30.811 41.157 1.00 84.00 324 SER B C 1
ATOM 5249 O O . SER B 1 324 ? 87.309 30.848 41.461 1.00 84.36 324 SER B O 1
ATOM 5252 N N . HIS B 1 325 ? 85.687 30.868 39.899 1.00 86.93 325 HIS B N 1
ATOM 5253 C CA . HIS B 1 325 ? 86.616 30.984 38.779 1.00 90.46 325 HIS B CA 1
ATOM 5254 C C . HIS B 1 325 ? 86.694 32.422 38.277 1.00 91.75 325 HIS B C 1
ATOM 5255 O O . HIS B 1 325 ? 85.747 32.931 37.672 1.00 91.52 325 HIS B O 1
ATOM 5262 N N . ASP B 1 326 ? 87.829 33.067 38.540 1.00 93.21 326 ASP B N 1
ATOM 5263 C CA . ASP B 1 326 ? 88.065 34.451 38.133 1.00 94.09 326 ASP B CA 1
ATOM 5264 C C . ASP B 1 326 ? 87.083 35.421 38.797 1.00 94.39 326 ASP B C 1
ATOM 5265 O O . ASP B 1 326 ? 86.977 36.583 38.396 1.00 95.24 326 ASP B O 1
ATOM 5270 N N . GLY B 1 327 ? 86.370 34.942 39.814 1.00 93.99 327 GLY B N 1
ATOM 5271 C CA . GLY B 1 327 ? 85.416 35.787 40.511 1.00 92.97 327 GLY B CA 1
ATOM 5272 C C . GLY B 1 327 ? 83.977 35.325 40.382 1.00 92.63 327 GLY B C 1
ATOM 5273 O O . GLY B 1 327 ? 83.139 35.634 41.232 1.00 92.57 327 GLY B O 1
ATOM 5274 N N . VAL B 1 328 ? 83.680 34.586 39.318 1.00 91.57 328 VAL B N 1
ATOM 5275 C CA . VAL B 1 328 ? 82.325 34.088 39.101 1.00 89.55 328 VAL B CA 1
ATOM 5276 C C . VAL B 1 328 ? 82.169 32.673 39.656 1.00 88.39 328 VAL B C 1
ATOM 5277 O O . VAL B 1 328 ? 82.969 31.788 39.356 1.00 87.84 328 VAL B O 1
ATOM 5281 N N . TRP B 1 329 ? 81.138 32.467 40.470 1.00 86.95 329 TRP B N 1
ATOM 5282 C CA . TRP B 1 329 ? 80.888 31.161 41.069 1.00 84.84 329 TRP B CA 1
ATOM 5283 C C . TRP B 1 329 ? 80.129 30.213 40.147 1.00 84.20 329 TRP B C 1
ATOM 5284 O O . TRP B 1 329 ? 79.013 30.513 39.719 1.00 83.99 329 TRP B O 1
ATOM 5295 N N . THR B 1 330 ? 80.740 29.070 39.846 1.00 83.55 330 THR B N 1
ATOM 5296 C CA . THR B 1 330 ? 80.110 28.063 38.994 1.00 83.21 330 THR B CA 1
ATOM 5297 C C . THR B 1 330 ? 80.089 26.708 39.712 1.00 83.06 330 THR B C 1
ATOM 5298 O O . THR B 1 330 ? 81.048 26.344 40.404 1.00 82.65 330 THR B O 1
ATOM 5302 N N . SER B 1 331 ? 78.990 25.975 39.554 1.00 82.56 331 SER B N 1
ATOM 5303 C CA . SER B 1 331 ? 78.826 24.679 40.202 1.00 82.45 331 SER B CA 1
ATOM 5304 C C . SER B 1 331 ? 78.894 23.494 39.256 1.00 82.78 331 SER B C 1
ATOM 5305 O O . SER B 1 331 ? 78.550 23.606 38.081 1.00 83.23 331 SER B O 1
ATOM 5308 N N . THR B 1 332 ? 79.336 22.355 39.786 1.00 82.91 332 THR B N 1
ATOM 5309 C CA . THR B 1 332 ? 79.414 21.119 39.012 1.00 82.97 332 THR B CA 1
ATOM 5310 C C . THR B 1 332 ? 77.991 20.549 39.018 1.00 83.15 332 THR B C 1
ATOM 5311 O O . THR B 1 332 ? 77.303 20.639 40.028 1.00 83.31 332 THR B O 1
ATOM 5315 N N . SER B 1 333 ? 77.547 19.957 37.913 1.00 83.96 333 SER B N 1
ATOM 5316 C CA . SER B 1 333 ? 76.195 19.410 37.843 1.00 84.42 333 SER B CA 1
ATOM 5317 C C . SER B 1 333 ? 76.221 17.908 37.638 1.00 84.50 333 SER B C 1
ATOM 5318 O O . SER B 1 333 ? 77.177 17.351 37.108 1.00 84.94 333 SER B O 1
ATOM 5321 N N . SER B 1 334 ? 75.155 17.257 38.079 1.00 84.65 334 SER B N 1
ATOM 5322 C CA . SER B 1 334 ? 75.026 15.817 37.944 1.00 84.94 334 SER B CA 1
ATOM 5323 C C . SER B 1 334 ? 73.581 15.475 37.628 1.00 84.46 334 SER B C 1
ATOM 5324 O O . SER B 1 334 ? 72.663 16.178 38.041 1.00 84.53 334 SER B O 1
ATOM 5327 N N . GLU B 1 335 ? 73.386 14.377 36.901 1.00 83.79 335 GLU B N 1
ATOM 5328 C CA . GLU B 1 335 ? 72.035 13.929 36.503 1.00 82.37 335 GLU B CA 1
ATOM 5329 C C . GLU B 1 335 ? 71.331 13.081 37.568 1.00 79.76 335 GLU B C 1
ATOM 5330 O O . GLU B 1 335 ? 70.117 13.240 37.782 1.00 79.57 335 GLU B O 1
ATOM 5336 N N . GLN B 1 336 ? 72.077 12.197 38.233 1.00 76.86 336 GLN B N 1
ATOM 5337 C CA . GLN B 1 336 ? 71.488 11.370 39.277 1.00 73.44 336 GLN B CA 1
ATOM 5338 C C . GLN B 1 336 ? 71.248 12.238 40.507 1.00 69.49 336 GLN B C 1
ATOM 5339 O O . GLN B 1 336 ? 70.225 12.119 41.167 1.00 69.37 336 GLN B O 1
ATOM 5345 N N . CYS B 1 337 ? 72.199 13.122 40.797 1.00 64.89 337 CYS B N 1
ATOM 5346 C CA . CYS B 1 337 ? 72.126 14.021 41.952 1.00 59.80 337 CYS B CA 1
ATOM 5347 C C . CYS B 1 337 ? 70.863 14.873 41.916 1.00 57.36 337 CYS B C 1
ATOM 5348 O O . CYS B 1 337 ? 70.705 15.731 41.055 1.00 57.64 337 CYS B O 1
ATOM 5351 N N . PRO B 1 338 ? 69.960 14.654 42.879 1.00 55.26 338 PRO B N 1
ATOM 5352 C CA . PRO B 1 338 ? 68.692 15.376 42.985 1.00 53.52 338 PRO B CA 1
ATOM 5353 C C . PRO B 1 338 ? 68.766 16.846 43.373 1.00 52.84 338 PRO B C 1
ATOM 5354 O O . PRO B 1 338 ? 67.738 17.525 43.385 1.00 52.62 338 PRO B O 1
ATOM 5358 N N . ILE B 1 339 ? 69.965 17.343 43.671 1.00 52.10 339 ILE B N 1
ATOM 5359 C CA . ILE B 1 339 ? 70.121 18.742 44.059 1.00 52.14 339 ILE B CA 1
ATOM 5360 C C . ILE B 1 339 ? 70.918 19.545 43.050 1.00 51.86 339 ILE B C 1
ATOM 5361 O O . ILE B 1 339 ? 71.710 19.001 42.284 1.00 52.96 339 ILE B O 1
ATOM 5366 N N . ARG B 1 340 ? 70.697 20.852 43.072 1.00 51.84 340 ARG B N 1
ATOM 5367 C CA . ARG B 1 340 ? 71.398 21.777 42.194 1.00 53.84 340 ARG B CA 1
ATOM 5368 C C . ARG B 1 340 ? 71.918 22.953 43.003 1.00 52.42 340 ARG B C 1
ATOM 5369 O O . ARG B 1 340 ? 71.284 23.391 43.965 1.00 50.89 340 ARG B O 1
ATOM 5377 N N . LEU B 1 341 ? 73.078 23.459 42.605 1.00 52.17 341 LEU B N 1
ATOM 5378 C CA . LEU B 1 341 ? 73.672 24.606 43.269 1.00 52.14 341 LEU B CA 1
ATOM 5379 C C . LEU B 1 341 ? 73.632 25.783 42.302 1.00 54.14 341 LEU B C 1
ATOM 5380 O O . LEU B 1 341 ? 74.360 25.808 41.310 1.00 53.84 341 LEU B O 1
ATOM 5385 N N . VAL B 1 342 ? 72.759 26.743 42.583 1.00 55.80 342 VAL B N 1
ATOM 5386 C CA . VAL B 1 342 ? 72.635 27.933 41.748 1.00 58.14 342 VAL B CA 1
ATOM 5387 C C . VAL B 1 342 ? 72.683 29.129 42.677 1.00 60.00 342 VAL B C 1
ATOM 5388 O O . VAL B 1 342 ? 72.264 29.035 43.830 1.00 60.42 342 VAL B O 1
ATOM 5392 N N . GLU B 1 343 ? 73.203 30.249 42.191 1.00 62.98 343 GLU B N 1
ATOM 5393 C CA . GLU B 1 343 ? 73.270 31.436 43.024 1.00 65.27 343 GLU B CA 1
ATOM 5394 C C . GLU B 1 343 ? 71.875 32.033 43.172 1.00 66.29 343 GLU B C 1
ATOM 5395 O O . GLU B 1 343 ? 71.005 31.824 42.325 1.00 66.53 343 GLU B O 1
ATOM 5401 N N . GLY B 1 344 ? 71.662 32.755 44.268 1.00 67.92 344 GLY B N 1
ATOM 5402 C CA . GLY B 1 344 ? 70.372 33.370 44.510 1.00 68.89 344 GLY B CA 1
ATOM 5403 C C . GLY B 1 344 ? 70.199 34.627 43.686 1.00 70.29 344 GLY B C 1
ATOM 5404 O O . GLY B 1 344 ? 70.362 34.609 42.465 1.00 69.30 344 GLY B O 1
ATOM 5405 N N . GLN B 1 345 ? 69.880 35.727 44.358 1.00 71.80 345 GLN B N 1
ATOM 5406 C CA . GLN B 1 345 ? 69.681 36.996 43.676 1.00 73.53 345 GLN B CA 1
ATOM 5407 C C . GLN B 1 345 ? 71.001 37.547 43.138 1.00 73.88 345 GLN B C 1
ATOM 5408 O O . GLN B 1 345 ? 71.066 38.012 42.002 1.00 75.26 345 GLN B O 1
ATOM 5414 N N . SER B 1 346 ? 72.054 37.487 43.946 1.00 73.67 346 SER B N 1
ATOM 5415 C CA . SER B 1 346 ? 73.361 37.980 43.522 1.00 73.23 346 SER B CA 1
ATOM 5416 C C . SER B 1 346 ? 74.382 36.852 43.571 1.00 73.97 346 SER B C 1
ATOM 5417 O O . SER B 1 346 ? 74.019 35.680 43.653 1.00 74.17 346 SER B O 1
ATOM 5420 N N . GLN B 1 347 ? 75.660 37.208 43.513 1.00 74.61 347 GLN B N 1
ATOM 5421 C CA . GLN B 1 347 ? 76.724 36.213 43.573 1.00 74.92 347 GLN B CA 1
ATOM 5422 C C . GLN B 1 347 ? 77.087 35.907 45.017 1.00 73.59 347 GLN B C 1
ATOM 5423 O O . GLN B 1 347 ? 77.641 34.855 45.320 1.00 73.57 347 GLN B O 1
ATOM 5429 N N . ASN B 1 348 ? 76.775 36.843 45.901 1.00 72.84 348 ASN B N 1
ATOM 5430 C CA . ASN B 1 348 ? 77.068 36.696 47.317 1.00 71.51 348 ASN B CA 1
ATOM 5431 C C . ASN B 1 348 ? 76.248 35.564 47.933 1.00 70.25 348 ASN B C 1
ATOM 5432 O O . ASN B 1 348 ? 76.576 35.063 49.008 1.00 70.50 348 ASN B O 1
ATOM 5437 N N . VAL B 1 349 ? 75.194 35.151 47.237 1.00 67.85 349 VAL B N 1
ATOM 5438 C CA . VAL B 1 349 ? 74.321 34.100 47.739 1.00 65.91 349 VAL B CA 1
ATOM 5439 C C . VAL B 1 349 ? 74.284 32.826 46.899 1.00 64.27 349 VAL B C 1
ATOM 5440 O O . VAL B 1 349 ? 74.223 32.879 45.672 1.00 64.03 349 VAL B O 1
ATOM 5444 N N . LEU B 1 350 ? 74.318 31.685 47.587 1.00 61.88 350 LEU B N 1
ATOM 5445 C CA . LEU B 1 350 ? 74.257 30.365 46.963 1.00 58.18 350 LEU B CA 1
ATOM 5446 C C . LEU B 1 350 ? 72.981 29.688 47.451 1.00 56.32 350 LEU B C 1
ATOM 5447 O O . LEU B 1 350 ? 72.574 29.888 48.595 1.00 55.97 350 LEU B O 1
ATOM 5452 N N . GLN B 1 351 ? 72.347 28.901 46.588 1.00 54.73 351 GLN B N 1
ATOM 5453 C CA . GLN B 1 351 ? 71.118 28.199 46.959 1.00 53.94 351 GLN B CA 1
ATOM 5454 C C . GLN B 1 351 ? 71.202 26.711 46.653 1.00 53.32 351 GLN B C 1
ATOM 5455 O O . GLN B 1 351 ? 71.803 26.301 45.658 1.00 52.37 351 GLN B O 1
ATOM 5461 N N . VAL B 1 352 ? 70.585 25.904 47.507 1.00 52.82 352 VAL B N 1
ATOM 5462 C CA . VAL B 1 352 ? 70.543 24.468 47.277 1.00 52.82 352 VAL B CA 1
ATOM 5463 C C . VAL B 1 352 ? 69.118 24.230 46.801 1.00 53.73 352 VAL B C 1
ATOM 5464 O O . VAL B 1 352 ? 68.162 24.592 47.486 1.00 53.37 352 VAL B O 1
ATOM 5468 N N . ARG B 1 353 ? 68.975 23.649 45.616 1.00 54.92 353 ARG B N 1
ATOM 5469 C CA . ARG B 1 353 ? 67.650 23.396 45.065 1.00 57.26 353 ARG B CA 1
ATOM 5470 C C . ARG B 1 353 ? 67.378 21.929 44.802 1.00 57.17 353 ARG B C 1
ATOM 5471 O O . ARG B 1 353 ? 68.299 21.121 44.687 1.00 57.16 353 ARG B O 1
ATOM 5479 N N . VAL B 1 354 ? 66.095 21.608 44.695 1.00 56.92 354 VAL B N 1
ATOM 5480 C CA . VAL B 1 354 ? 65.641 20.250 44.440 1.00 56.88 354 VAL B CA 1
ATOM 5481 C C . VAL B 1 354 ? 64.221 20.299 43.884 1.00 56.97 354 VAL B C 1
ATOM 5482 O O . VAL B 1 354 ? 63.441 21.180 44.240 1.00 55.11 354 VAL B O 1
ATOM 5486 N N . ALA B 1 355 ? 63.893 19.360 43.006 1.00 58.04 355 ALA B N 1
ATOM 5487 C CA . ALA B 1 355 ? 62.553 19.298 42.446 1.00 59.84 355 ALA B CA 1
ATOM 5488 C C . ALA B 1 355 ? 61.655 18.761 43.558 1.00 61.39 355 ALA B C 1
ATOM 5489 O O . ALA B 1 355 ? 61.972 17.751 44.190 1.00 63.27 355 ALA B O 1
ATOM 5491 N N . PRO B 1 356 ? 60.521 19.430 43.817 1.00 62.28 356 PRO B N 1
ATOM 5492 C CA . PRO B 1 356 ? 59.609 18.981 44.873 1.00 62.30 356 PRO B CA 1
ATOM 5493 C C . PRO B 1 356 ? 59.357 17.483 44.823 1.00 61.30 356 PRO B C 1
ATOM 5494 O O . PRO B 1 356 ? 59.050 16.863 45.836 1.00 60.95 356 PRO B O 1
ATOM 5498 N N . THR B 1 357 ? 59.508 16.915 43.633 1.00 61.34 357 THR B N 1
ATOM 5499 C CA . THR B 1 357 ? 59.277 15.496 43.413 1.00 61.70 357 THR B CA 1
ATOM 5500 C C . THR B 1 357 ? 60.364 14.593 43.989 1.00 61.75 357 THR B C 1
ATOM 5501 O O . THR B 1 357 ? 60.202 13.375 44.023 1.00 62.76 357 THR B O 1
ATOM 5505 N N . SER B 1 358 ? 61.469 15.180 44.436 1.00 61.32 358 SER B N 1
ATOM 5506 C CA . SER B 1 358 ? 62.567 14.387 44.990 1.00 60.82 358 SER B CA 1
ATOM 5507 C C . SER B 1 358 ? 62.571 14.312 46.513 1.00 59.65 358 SER B C 1
ATOM 5508 O O . SER B 1 358 ? 63.158 13.395 47.086 1.00 60.32 358 SER B O 1
ATOM 5511 N N . MET B 1 359 ? 61.920 15.273 47.163 1.00 58.55 359 MET B N 1
ATOM 5512 C CA . MET B 1 359 ? 61.865 15.315 48.622 1.00 58.37 359 MET B CA 1
ATOM 5513 C C . MET B 1 359 ? 61.505 13.996 49.297 1.00 58.13 359 MET B C 1
ATOM 5514 O O . MET B 1 359 ? 62.147 13.592 50.269 1.00 59.07 359 MET B O 1
ATOM 5519 N N . PRO B 1 360 ? 60.473 13.303 48.798 1.00 57.51 360 PRO B N 1
ATOM 5520 C CA . PRO B 1 360 ? 60.105 12.033 49.427 1.00 55.72 360 PRO B CA 1
ATOM 5521 C C . PRO B 1 360 ? 61.302 11.086 49.562 1.00 54.52 360 PRO B C 1
ATOM 5522 O O . PRO B 1 360 ? 61.394 10.318 50.526 1.00 52.91 360 PRO B O 1
ATOM 5526 N N . ASN B 1 361 ? 62.215 11.151 48.595 1.00 52.13 361 ASN B N 1
ATOM 5527 C CA . ASN B 1 361 ? 63.398 10.296 48.596 1.00 51.45 361 ASN B CA 1
ATOM 5528 C C . ASN B 1 361 ? 64.667 10.955 49.120 1.00 48.82 361 ASN B C 1
ATOM 5529 O O . ASN B 1 361 ? 65.713 10.318 49.174 1.00 49.40 361 ASN B O 1
ATOM 5534 N N . LEU B 1 362 ? 64.589 12.223 49.495 1.00 46.83 362 LEU B N 1
ATOM 5535 C CA . LEU B 1 362 ? 65.771 12.902 49.992 1.00 45.69 362 LEU B CA 1
ATOM 5536 C C . LEU B 1 362 ? 65.924 12.671 51.491 1.00 45.16 362 LEU B C 1
ATOM 5537 O O . LEU B 1 362 ? 64.988 12.903 52.263 1.00 46.35 362 LEU B O 1
ATOM 5542 N N . VAL B 1 363 ? 67.106 12.206 51.891 1.00 42.48 363 VAL B N 1
ATOM 5543 C CA . VAL B 1 363 ? 67.407 11.932 53.293 1.00 39.36 363 VAL B CA 1
ATOM 5544 C C . VAL B 1 363 ? 68.044 13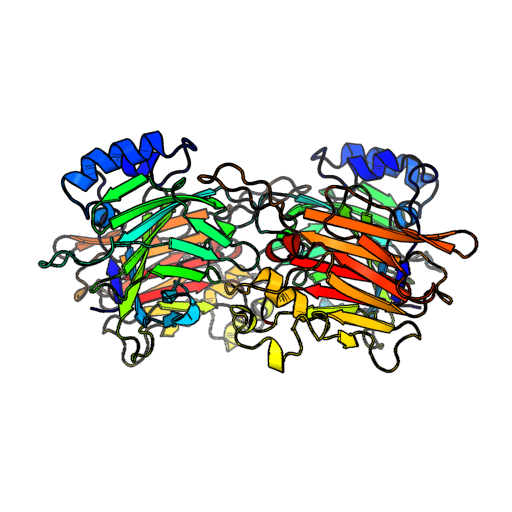.147 53.962 1.00 38.14 363 VAL B C 1
ATOM 5545 O O . VAL B 1 363 ? 67.798 13.414 55.139 1.00 35.05 363 VAL B O 1
ATOM 5549 N N . GLY B 1 364 ? 68.857 13.886 53.208 1.00 36.29 364 GLY B N 1
ATOM 5550 C CA . GLY B 1 364 ? 69.503 15.059 53.767 1.00 34.28 364 GLY B CA 1
ATOM 5551 C C . GLY B 1 364 ? 70.514 15.721 52.848 1.00 35.35 364 GLY B C 1
ATOM 5552 O O . GLY B 1 364 ? 70.918 15.163 51.817 1.00 34.95 364 GLY B O 1
ATOM 5553 N N . VAL B 1 365 ? 70.912 16.933 53.215 1.00 33.77 365 VAL B N 1
ATOM 5554 C CA . VAL B 1 365 ? 71.906 17.675 52.447 1.00 36.35 365 VAL B CA 1
ATOM 5555 C C . VAL B 1 365 ? 72.882 18.236 53.450 1.00 35.55 365 VAL B C 1
ATOM 5556 O O . VAL B 1 365 ? 72.495 18.602 54.558 1.00 35.12 365 VAL B O 1
ATOM 5560 N N . SER B 1 366 ? 74.145 18.296 53.064 1.00 34.02 366 SER B N 1
ATOM 5561 C CA . SER B 1 366 ? 75.163 18.806 53.955 1.00 36.41 366 SER B CA 1
ATOM 5562 C C . SER B 1 366 ? 75.957 19.906 53.285 1.00 36.19 366 SER B C 1
ATOM 5563 O O . SER B 1 366 ? 76.423 19.761 52.151 1.00 35.66 366 SER B O 1
ATOM 5566 N N . LEU B 1 367 ? 76.105 21.000 54.022 1.00 36.35 367 LEU B N 1
ATOM 5567 C CA . LEU B 1 367 ? 76.803 22.184 53.567 1.00 38.26 367 LEU B CA 1
ATOM 5568 C C . LEU B 1 367 ? 78.191 22.257 54.193 1.00 38.45 367 LEU B C 1
ATOM 5569 O O . LEU B 1 367 ? 78.337 22.244 55.414 1.00 41.06 367 LEU B O 1
ATOM 5574 N N . MET B 1 368 ? 79.211 22.329 53.351 1.00 37.70 368 MET B N 1
ATOM 5575 C CA . MET B 1 368 ? 80.584 22.388 53.830 1.00 37.53 368 MET B CA 1
ATOM 5576 C C . MET B 1 368 ? 81.340 23.523 53.152 1.00 37.49 368 MET B C 1
ATOM 5577 O O . MET B 1 368 ? 81.408 23.597 51.926 1.00 35.99 368 MET B O 1
ATOM 5582 N N . LEU B 1 369 ? 81.898 24.405 53.970 1.00 37.59 369 LEU B N 1
ATOM 5583 C CA . LEU B 1 369 ? 82.655 25.543 53.481 1.00 40.62 369 LEU B CA 1
ATOM 5584 C C . LEU B 1 369 ? 83.673 25.953 54.526 1.00 41.99 369 LEU B C 1
ATOM 5585 O O . LEU B 1 369 ? 83.653 25.468 55.656 1.00 41.19 369 LEU B O 1
ATOM 5590 N N . GLU B 1 370 ? 84.556 26.863 54.143 1.00 42.64 370 GLU B N 1
ATOM 5591 C CA . GLU B 1 370 ? 85.572 27.353 55.051 1.00 44.45 370 GLU B CA 1
ATOM 5592 C C . GLU B 1 370 ? 84.922 27.717 56.389 1.00 43.34 370 GLU B C 1
ATOM 5593 O O . GLU B 1 370 ? 83.923 28.434 56.424 1.00 42.18 370 GLU B O 1
ATOM 5599 N N . GLY B 1 371 ? 85.476 27.178 57.474 1.00 42.26 371 GLY B N 1
ATOM 5600 C CA . GLY B 1 371 ? 84.988 27.458 58.815 1.00 40.44 371 GLY B CA 1
ATOM 5601 C C . GLY B 1 371 ? 83.612 26.980 59.251 1.00 40.79 371 GLY B C 1
ATOM 5602 O O . GLY B 1 371 ? 83.217 27.249 60.388 1.00 41.85 371 GLY B O 1
ATOM 5603 N N . GLN B 1 372 ? 82.881 26.272 58.391 1.00 39.73 372 GLN B N 1
ATOM 5604 C CA . GLN B 1 372 ? 81.538 25.815 58.759 1.00 38.50 372 GLN B CA 1
ATOM 5605 C C . GLN B 1 372 ? 81.032 24.572 58.036 1.00 36.69 372 GLN B C 1
ATOM 5606 O O . GLN B 1 372 ? 81.257 24.386 56.841 1.00 33.48 372 GLN B O 1
ATOM 5612 N N . GLN B 1 373 ? 80.296 23.751 58.778 1.00 35.37 373 GLN B N 1
ATOM 5613 C CA . GLN B 1 373 ? 79.701 22.538 58.244 1.00 34.92 373 GLN B CA 1
ATOM 5614 C C . GLN B 1 373 ? 78.321 22.349 58.855 1.00 36.28 373 GLN B C 1
ATOM 5615 O O . GLN B 1 373 ? 78.160 22.367 60.082 1.00 38.03 373 GLN B O 1
ATOM 5621 N N . TYR B 1 374 ? 77.326 22.170 57.996 1.00 35.38 374 TYR B N 1
ATOM 5622 C CA . TYR B 1 374 ? 75.964 21.962 58.455 1.00 35.64 374 TYR B CA 1
ATOM 5623 C C . TYR B 1 374 ? 75.363 20.714 57.829 1.00 34.71 374 TYR B C 1
ATOM 5624 O O . TYR B 1 374 ? 75.320 20.566 56.608 1.00 36.17 374 TYR B O 1
ATOM 5633 N N . ARG B 1 375 ? 74.906 19.812 58.689 1.00 35.05 375 ARG B N 1
ATOM 5634 C CA . ARG B 1 375 ? 74.302 18.570 58.256 1.00 34.98 375 ARG B CA 1
ATOM 5635 C C . ARG B 1 375 ? 72.797 18.656 58.507 1.00 37.78 375 ARG B C 1
ATOM 5636 O O . ARG B 1 375 ? 72.340 18.551 59.651 1.00 37.74 375 ARG B O 1
ATOM 5644 N N . LEU B 1 376 ? 72.040 18.875 57.430 1.00 38.64 376 LEU B N 1
ATOM 5645 C CA . LEU B 1 376 ? 70.582 18.976 5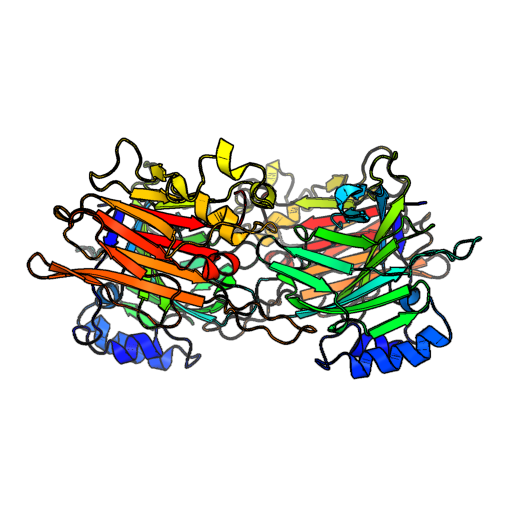7.488 1.00 38.69 376 LEU B CA 1
ATOM 5646 C C . LEU B 1 376 ? 69.951 17.612 57.226 1.00 38.99 376 LEU B C 1
ATOM 5647 O O . LEU B 1 376 ? 70.256 16.954 56.228 1.00 39.26 376 LEU B O 1
ATOM 5652 N N . GLU B 1 377 ? 69.072 17.189 58.125 1.00 37.48 377 GLU B N 1
ATOM 5653 C CA . GLU B 1 377 ? 68.419 15.907 57.977 1.00 38.68 377 GLU B CA 1
ATOM 5654 C C . GLU B 1 377 ? 66.914 16.088 57.920 1.00 39.43 377 GLU B C 1
ATOM 5655 O O . GLU B 1 377 ? 66.342 16.842 58.706 1.00 38.28 377 GLU B O 1
ATOM 5661 N N . TYR B 1 378 ? 66.294 15.405 56.964 1.00 42.92 378 TYR B N 1
ATOM 5662 C CA . TYR B 1 378 ? 64.853 15.465 56.741 1.00 46.75 378 TYR B CA 1
ATOM 5663 C C . TYR B 1 378 ? 64.186 14.216 57.298 1.00 50.47 378 TYR B C 1
ATOM 5664 O O . TYR B 1 378 ? 63.131 13.796 56.821 1.00 51.13 378 TYR B O 1
ATOM 5673 N N . PHE B 1 379 ? 64.824 13.621 58.299 1.00 53.25 379 PHE B N 1
ATOM 5674 C CA . PHE B 1 379 ? 64.309 12.425 58.948 1.00 56.41 379 PHE B CA 1
ATOM 5675 C C . PHE B 1 379 ? 64.666 12.487 60.429 1.00 59.72 379 PHE B C 1
ATOM 5676 O O . PHE B 1 379 ? 65.470 13.325 60.849 1.00 57.99 379 PHE B O 1
ATOM 5684 N N . GLY B 1 380 ? 64.077 11.586 61.209 1.00 63.47 380 GLY B N 1
ATOM 5685 C CA . GLY B 1 380 ? 64.346 11.558 62.635 1.00 68.89 380 GLY B CA 1
ATOM 5686 C C . GLY B 1 380 ? 63.637 12.684 63.363 1.00 72.70 380 GLY B C 1
ATOM 5687 O O . GLY B 1 380 ? 63.142 13.622 62.738 1.00 72.86 380 GLY B O 1
ATOM 5688 N N . ASP B 1 381 ? 63.586 12.592 64.688 1.00 76.06 381 ASP B N 1
ATOM 5689 C CA . ASP B 1 381 ? 62.926 13.610 65.497 1.00 80.01 381 ASP B CA 1
ATOM 5690 C C . ASP B 1 381 ? 63.894 14.144 66.549 1.00 81.87 381 ASP B C 1
ATOM 5691 O O . ASP B 1 381 ? 63.479 14.660 67.587 1.00 82.00 381 ASP B O 1
ATOM 5696 N N . HIS B 1 382 ? 65.187 14.015 66.266 1.00 84.13 382 HIS B N 1
ATOM 5697 C CA . HIS B 1 382 ? 66.230 14.471 67.179 1.00 86.38 382 HIS B CA 1
ATOM 5698 C C . HIS B 1 382 ? 67.603 14.412 66.516 1.00 86.54 382 HIS B C 1
ATOM 5699 O O . HIS B 1 382 ? 67.678 13.975 65.345 1.00 86.92 382 HIS B O 1
#

Radius of gyration: 28.3 Å; Cα contacts (8 Å, |Δi|>4): 1828; chains: 2; bounding box: 90×73×60 Å